Protein AF-A0A9D4PSS6-F1 (afdb_monomer)

Organism: Rhipicephalus sanguineus (NCBI:txid34632)

Mean predicted aligned error: 20.63 Å

Foldseek 3Di:
DLVVLCVVVPQPDDDDPVCLQQPALVNLLSLLQVLVCLVPVPDDDDDPDDSLVSSVVVCVVVVPPDDDDSVCSVCVSVVSVVSNVSSVVSSVVSVVPVVDDVVCCVQPDPDDPDDDPDPPLPFDSCLVVVVVVVVVVPPPDDDDDPVVVVVVVSCCRGNNDDDPPVVVVVVVVVVVVVVVVVVVVVVVVVVVVVVVVVVVVVVVVVVVVVVVVVVVVVVVVVVVVVVVVVVVVVVVVVVVVVVVVVVVVVVVVVVVVVVVVVVVVVVVVVVVVVVVVVVVVVVVVVVVVVVVVVVVVVVVVVVVVVVVVVVVVVVVVVVVVVVVVVVVVVVVVVVVVVPDPVVVVVVVVVVVVVVVVVVVVVVVVVVVVVVVVVVVVD

pLDDT: mean 79.53, std 16.58, range [33.66, 98.44]

InterPro domains:
  IPR005550 Kinetochore protein Ndc80 [PTHR10643] (2-112)
  IPR038273 Ndc80 domain superfamily [G3DSA:1.10.418.30] (1-96)
  IPR055260 Kinetochore protein Ndc80, CH domain [PF03801] (2-98)

Secondary structure (DSSP, 8-state):
-HHHHHHHTT-SS---HHHHHT--HHHHHHHHHHHHHHH-TT--S-SS--HHHHHHHHHHHTT-SS---HHHHHTGGG-HHHHHHHHHHHHHHHHHHHH--HHHHHHH-----S-------SS-SSHHHHHHHHHHHTTS--S---HHHHHHHHHHHHH-S---HHHHHHHHHHHHHHHHHHHHHHHHHHHHHHHHHHHHHHHHHHHHHHHHHHHHHHHHHHHHHHHHHHHHHHHHHHHHHHHHHHHHHHHHHHHHHHHHHHHHHHHHHHHHHHHHHHHHHHHHHHHHHHHHHHHHHHHHHHHHHHHHHHHHHHHHHHHHHHHHHHHHHHHHHHHHHTS-HHHHHHHHHHHHHHHHHHHHHHHHHHHHHHHHHHHT--

Radius of gyration: 102.76 Å; Cα contacts (8 Å, |Δi|>4): 87; chains: 1; bounding box: 189×94×257 Å

Sequence (378 aa):
MLYEFLKEKAYPNYTTPQALSRMSAKEFENVITFLIQFFEPNFKLGGGTRMEDAVLEQLRRLGYPYPLHKSMLMGIGSQPHKALAIITWLADFAKYLDSVNPLDDFFTAEDSPIGTPGPRLAGGSGTVGLLLKHCLQRQDDDSSFDEDAFLDNLVLEAVGPIQPVEEIEKKLAEQHQEVQRLAALVEAQEMRKKELQQSKLKIQCFEKYFEEMAAHFKARRVDVEKNEKKLATLVEDARSLQRHIASNTAAAAKVADQLGRMEKELQGCIQQDQDLCEQYTFKVEDLERDLQLKQELIAKHKSYWAEQTADTRKNAHDLDKEYADICKATSDLRQKLTTDPEIKAAQESEKREIMDTIKEMHDSFVDAIEENMRLRKQ

Structure (mmCIF, N/CA/C/O backbone):
data_AF-A0A9D4PSS6-F1
#
_entry.id   AF-A0A9D4PSS6-F1
#
loop_
_atom_site.group_PDB
_atom_site.id
_atom_site.type_symbol
_atom_site.label_atom_id
_atom_site.label_alt_id
_atom_site.label_comp_id
_atom_site.label_asym_id
_atom_site.label_entity_id
_atom_site.label_seq_id
_atom_site.pdbx_PDB_ins_code
_atom_site.Cartn_x
_atom_site.Cartn_y
_atom_site.Cartn_z
_atom_site.occupancy
_atom_site.B_iso_or_equiv
_atom_site.auth_seq_id
_atom_site.auth_comp_id
_atom_site.auth_asym_id
_atom_site.auth_atom_id
_atom_site.pdbx_PDB_model_num
ATOM 1 N N . MET A 1 1 ? -69.787 14.011 61.209 1.00 59.69 1 MET A N 1
ATOM 2 C CA . MET A 1 1 ? -68.764 14.029 62.276 1.00 59.69 1 MET A CA 1
ATOM 3 C C . MET A 1 1 ? -69.015 15.056 63.376 1.00 59.69 1 MET A C 1
ATOM 5 O O . MET A 1 1 ? -69.407 14.630 64.450 1.00 59.69 1 MET A O 1
ATOM 9 N N . LEU A 1 2 ? -68.845 16.374 63.178 1.00 75.00 2 LEU A N 1
ATOM 10 C CA . LEU A 1 2 ? -69.056 17.342 64.278 1.00 75.00 2 LEU A CA 1
ATOM 11 C C . LEU A 1 2 ? -70.514 17.376 64.783 1.00 75.00 2 LEU A C 1
ATOM 13 O O . LEU A 1 2 ? -70.759 17.349 65.984 1.00 75.00 2 LEU A O 1
ATOM 17 N N . TYR A 1 3 ? -71.485 17.387 63.864 1.00 77.38 3 TYR A N 1
ATOM 18 C CA . TYR A 1 3 ? -72.913 17.368 64.204 1.00 77.38 3 TYR A CA 1
ATOM 19 C C . TYR A 1 3 ? -73.325 16.121 65.005 1.00 77.38 3 TYR A C 1
ATOM 21 O O . TYR A 1 3 ? -74.094 16.220 65.955 1.00 77.38 3 TYR A O 1
ATOM 29 N N . GLU A 1 4 ? -72.796 14.953 64.635 1.00 78.38 4 GLU A N 1
ATOM 30 C CA . GLU A 1 4 ? -73.071 13.686 65.324 1.00 78.38 4 GLU A CA 1
ATOM 31 C C . GLU A 1 4 ? -72.484 13.689 66.733 1.00 78.38 4 GLU A C 1
ATOM 33 O O . GLU A 1 4 ? -73.188 13.329 67.668 1.00 78.38 4 GLU A O 1
ATOM 38 N N . PHE A 1 5 ? -71.257 14.193 66.897 1.00 80.56 5 PHE A N 1
ATOM 39 C CA . PHE A 1 5 ? -70.609 14.301 68.204 1.00 80.56 5 PHE A CA 1
ATOM 40 C C . PHE A 1 5 ? -71.380 15.221 69.163 1.00 80.56 5 PHE A C 1
ATOM 42 O O . PHE A 1 5 ? -71.640 14.857 70.307 1.00 80.56 5 PHE A O 1
ATOM 49 N N . LEU A 1 6 ? -71.818 16.393 68.687 1.00 79.50 6 LEU A N 1
ATOM 50 C CA . LEU A 1 6 ? -72.625 17.316 69.494 1.00 79.50 6 LEU A CA 1
ATOM 51 C C . LEU A 1 6 ? -73.995 16.721 69.864 1.00 79.50 6 LEU A C 1
ATOM 53 O O . LEU A 1 6 ? -74.510 16.989 70.950 1.00 79.50 6 LEU A O 1
ATOM 57 N N . LYS A 1 7 ? -74.582 15.898 68.985 1.00 77.94 7 LYS A N 1
ATOM 58 C CA . LYS A 1 7 ? -75.838 15.184 69.256 1.00 77.94 7 LYS A CA 1
ATOM 59 C C . LYS A 1 7 ? -75.648 14.064 70.283 1.00 77.94 7 LYS A C 1
ATOM 61 O O . LYS A 1 7 ? -76.476 13.928 71.176 1.00 77.94 7 LYS A O 1
ATOM 66 N N . GLU A 1 8 ? -74.577 13.283 70.163 1.00 79.56 8 GLU A N 1
ATOM 67 C CA . GLU A 1 8 ? -74.246 12.172 71.064 1.00 79.56 8 GLU A CA 1
ATOM 68 C C . GLU A 1 8 ? -73.969 12.658 72.489 1.00 79.56 8 GLU A C 1
ATOM 70 O O . GLU A 1 8 ? -74.474 12.093 73.455 1.00 79.56 8 GLU A O 1
ATOM 75 N N . LYS A 1 9 ? -73.236 13.765 72.623 1.00 76.06 9 LYS A N 1
ATOM 76 C CA . LYS A 1 9 ? -72.878 14.353 73.917 1.00 76.06 9 LYS A CA 1
ATOM 77 C C . LYS A 1 9 ? -73.956 15.293 74.498 1.00 76.06 9 LYS A C 1
ATOM 79 O O . LYS A 1 9 ? -73.683 16.011 75.453 1.00 76.06 9 LYS A O 1
ATOM 84 N N . ALA A 1 10 ? -75.181 15.265 73.955 1.00 74.88 10 ALA A N 1
ATOM 85 C CA . ALA A 1 10 ? -76.366 15.990 74.437 1.00 74.88 10 ALA A CA 1
ATOM 86 C C . ALA A 1 10 ? -76.222 17.528 74.512 1.00 74.88 10 ALA A C 1
ATOM 88 O O . ALA A 1 10 ? -76.544 18.154 75.523 1.00 74.88 10 ALA A O 1
ATOM 89 N N . TYR A 1 11 ? -75.765 18.157 73.423 1.00 76.69 11 TYR A N 1
ATOM 90 C CA . TYR A 1 11 ? -75.628 19.614 73.348 1.00 76.69 11 TYR A CA 1
ATOM 91 C C . TYR A 1 11 ? -76.962 20.368 73.614 1.00 76.69 11 TYR A C 1
ATOM 93 O O . TYR A 1 11 ? -77.955 20.082 72.938 1.00 76.69 11 TYR A O 1
ATOM 101 N N . PRO A 1 12 ? -77.012 21.362 74.533 1.00 69.94 12 PRO A N 1
ATOM 102 C CA . PRO A 1 12 ? -78.271 21.978 74.984 1.00 69.94 12 PRO A CA 1
ATOM 103 C C . PRO A 1 12 ? -79.011 22.854 73.960 1.00 69.94 12 PRO A C 1
ATOM 105 O O . PRO A 1 12 ? -80.214 23.066 74.105 1.00 69.94 12 PRO A O 1
ATOM 108 N N . ASN A 1 13 ? -78.327 23.399 72.944 1.00 71.94 13 ASN A N 1
ATOM 109 C CA . ASN A 1 13 ? -78.945 24.312 71.973 1.00 71.94 13 ASN A CA 1
ATOM 110 C C . ASN A 1 13 ? -79.285 23.590 70.657 1.00 71.94 13 ASN A C 1
ATOM 112 O O . ASN A 1 13 ? -78.457 22.869 70.095 1.00 71.94 13 ASN A O 1
ATOM 116 N N . TYR A 1 14 ? -80.493 23.819 70.124 1.00 64.50 14 TYR A N 1
ATOM 117 C CA . TYR A 1 14 ? -80.944 23.198 68.873 1.00 64.50 14 TYR A CA 1
ATOM 118 C C . TYR A 1 14 ? -80.022 23.575 67.710 1.00 64.50 14 TYR A C 1
ATOM 120 O O . TYR A 1 14 ? -79.941 24.735 67.313 1.00 64.50 14 TYR A O 1
ATOM 128 N N . THR A 1 15 ? -79.332 22.581 67.158 1.00 67.31 15 THR A N 1
ATOM 129 C CA . THR A 1 15 ? -78.330 22.769 66.109 1.00 67.31 15 THR A CA 1
ATOM 130 C C . THR A 1 15 ? -78.714 21.925 64.897 1.00 67.31 15 THR A C 1
ATOM 132 O O . THR A 1 15 ? -79.107 20.771 65.050 1.00 67.31 15 THR A O 1
ATOM 135 N N . THR A 1 16 ? -78.610 22.474 63.684 1.00 71.62 16 THR A N 1
ATOM 136 C CA . THR A 1 16 ? -78.782 21.729 62.422 1.00 71.62 16 THR A CA 1
ATOM 137 C C . THR A 1 16 ? -77.473 21.730 61.622 1.00 71.62 16 THR A C 1
ATOM 139 O O . THR A 1 16 ? -76.665 22.649 61.779 1.00 71.62 16 THR A O 1
ATOM 142 N N . PRO A 1 17 ? -77.232 20.751 60.727 1.00 68.50 17 PRO A N 1
ATOM 143 C CA . PRO A 1 17 ? -76.022 20.728 59.894 1.00 68.50 17 PRO A CA 1
ATOM 144 C C . PRO A 1 17 ? -75.843 21.996 59.037 1.00 68.50 17 PRO A C 1
ATOM 146 O O . PRO A 1 17 ? -74.720 22.445 58.797 1.00 68.50 17 PRO A O 1
ATOM 149 N N . GLN A 1 18 ? -76.955 22.610 58.614 1.00 69.50 18 GLN A N 1
ATOM 150 C CA . GLN A 1 18 ? -76.951 23.889 57.899 1.00 69.50 18 GLN A CA 1
ATOM 151 C C . GLN A 1 18 ? -76.589 25.073 58.810 1.00 69.50 18 GLN A C 1
ATOM 153 O O . GLN A 1 18 ? -75.847 25.948 58.365 1.00 69.50 18 GLN A O 1
ATOM 158 N N . ALA A 1 19 ? -77.034 25.080 60.074 1.00 71.31 19 ALA A N 1
ATOM 159 C CA . ALA A 1 19 ? -76.658 26.106 61.052 1.00 71.31 19 ALA A CA 1
ATOM 160 C C . ALA A 1 19 ? -75.159 26.053 61.396 1.00 71.31 19 ALA A C 1
ATOM 162 O O . ALA A 1 19 ? -74.498 27.085 61.416 1.00 71.31 19 ALA A O 1
ATOM 163 N N . LEU A 1 20 ? -74.574 24.856 61.539 1.00 71.44 20 LEU A N 1
ATOM 164 C CA . LEU A 1 20 ? -73.123 24.703 61.749 1.00 71.44 20 LEU A CA 1
ATOM 165 C C . LEU A 1 20 ? -72.300 25.195 60.548 1.00 71.44 20 LEU A C 1
ATOM 167 O O . LEU A 1 20 ? -71.232 25.772 60.725 1.00 71.44 20 LEU A O 1
ATOM 171 N N . SER A 1 21 ? -72.809 25.012 59.326 1.00 72.69 21 SER A N 1
ATOM 172 C CA . SER A 1 21 ? -72.134 25.455 58.094 1.00 72.69 21 SER A CA 1
ATOM 173 C C . SER A 1 21 ? -72.135 26.981 57.915 1.00 72.69 21 SER A C 1
ATOM 175 O O . SER A 1 21 ? -71.283 27.524 57.211 1.00 72.69 21 SER A O 1
ATOM 177 N N . ARG A 1 22 ? -73.089 27.682 58.540 1.00 74.06 22 ARG A N 1
ATOM 178 C CA . ARG A 1 22 ? -73.239 29.148 58.520 1.00 74.06 22 ARG A CA 1
ATOM 179 C C . ARG A 1 22 ? -73.334 29.703 59.942 1.00 74.06 22 ARG A C 1
ATOM 181 O O . ARG A 1 22 ? -74.224 30.490 60.249 1.00 74.06 22 ARG A O 1
ATOM 188 N N . MET A 1 23 ? -72.418 29.252 60.791 1.00 77.38 23 MET A N 1
ATOM 189 C CA . MET A 1 23 ? -72.432 29.533 62.221 1.00 77.38 23 MET A CA 1
ATOM 190 C C . MET A 1 23 ? -72.281 31.029 62.506 1.00 77.38 23 MET A C 1
ATOM 192 O O . MET A 1 23 ? -71.314 31.664 62.080 1.00 77.38 23 MET A O 1
ATOM 196 N N . SER A 1 24 ? -73.228 31.586 63.253 1.00 80.62 24 SER A N 1
ATOM 197 C CA . SER A 1 24 ? -73.130 32.940 63.796 1.00 80.62 24 SER A CA 1
ATOM 198 C C . SER A 1 24 ? -72.117 33.005 64.945 1.00 80.62 24 SER A C 1
ATOM 200 O O . SER A 1 24 ? -71.801 32.000 65.579 1.00 80.62 24 SER A O 1
ATOM 202 N N . ALA A 1 25 ? -71.629 34.205 65.276 1.00 80.06 25 ALA A N 1
ATOM 203 C CA . ALA A 1 25 ? -70.684 34.385 66.385 1.00 80.06 25 ALA A CA 1
ATOM 204 C C . ALA A 1 25 ? -71.237 33.878 67.736 1.00 80.06 25 ALA A C 1
ATOM 206 O O . ALA A 1 25 ? -70.490 33.331 68.541 1.00 80.06 25 ALA A O 1
ATOM 207 N N . LYS A 1 26 ? -72.554 33.994 67.952 1.00 80.25 26 LYS A N 1
ATOM 208 C CA . LYS A 1 26 ? -73.229 33.520 69.169 1.00 80.25 26 LYS A CA 1
ATOM 209 C C . LYS A 1 26 ? -73.344 31.994 69.217 1.00 80.25 26 LYS A C 1
ATOM 211 O O . LYS A 1 26 ? -73.188 31.392 70.273 1.00 80.25 26 LYS A O 1
ATOM 216 N N . GLU A 1 27 ? -73.602 31.357 68.078 1.00 81.06 27 GLU A N 1
ATOM 217 C CA . GLU A 1 27 ? -73.595 29.892 67.987 1.00 81.06 27 GLU A CA 1
ATOM 218 C C . GLU A 1 27 ? -72.182 29.336 68.187 1.00 81.06 27 GLU A C 1
ATOM 220 O O . GLU A 1 27 ? -72.018 28.353 68.904 1.00 81.06 27 GLU A O 1
ATOM 225 N N . PHE A 1 28 ? -71.163 30.006 67.640 1.00 85.25 28 PHE A N 1
ATOM 226 C CA . PHE A 1 28 ? -69.760 29.664 67.876 1.00 85.25 28 PHE A CA 1
ATOM 227 C C . PHE A 1 28 ? -69.403 29.712 69.361 1.00 85.25 28 PHE A C 1
ATOM 229 O O . PHE A 1 28 ? -68.863 28.742 69.887 1.00 85.25 28 PHE A O 1
ATOM 236 N N . GLU A 1 29 ? -69.765 30.795 70.050 1.00 84.62 29 GLU A N 1
ATOM 237 C CA . GLU A 1 29 ? -69.543 30.947 71.489 1.00 84.62 29 GLU A CA 1
ATOM 238 C C . GLU A 1 29 ? -70.228 29.835 72.294 1.00 84.62 29 GLU A C 1
ATOM 240 O O . GLU A 1 29 ? -69.610 29.205 73.153 1.00 84.62 29 GLU A O 1
ATOM 245 N N . ASN A 1 30 ? -71.485 29.522 71.985 1.00 84.19 30 ASN A N 1
ATOM 246 C CA . ASN A 1 30 ? -72.204 28.480 72.706 1.00 84.19 30 ASN A CA 1
ATOM 247 C C . ASN A 1 30 ? -71.594 27.086 72.480 1.00 84.19 30 ASN A C 1
ATOM 249 O O . ASN A 1 30 ? -71.581 26.268 73.399 1.00 84.19 30 ASN A O 1
ATOM 253 N N . VAL A 1 31 ? -71.146 26.773 71.259 1.00 84.06 31 VAL A N 1
ATOM 254 C CA . VAL A 1 31 ? -70.562 25.459 70.935 1.00 84.06 31 VAL A CA 1
ATOM 255 C C . VAL A 1 31 ? -69.166 25.327 71.540 1.00 84.06 31 VAL A C 1
ATOM 257 O O . VAL A 1 31 ? -68.862 24.301 72.144 1.00 84.06 31 VAL A O 1
ATOM 260 N N . ILE A 1 32 ? -68.328 26.363 71.439 1.00 85.44 32 ILE A N 1
ATOM 261 C CA . ILE A 1 32 ? -66.971 26.315 71.990 1.00 85.44 32 ILE A CA 1
ATOM 262 C C . ILE A 1 32 ? -66.979 26.279 73.520 1.00 85.44 32 ILE A C 1
ATOM 264 O O . ILE A 1 32 ? -66.199 25.537 74.104 1.00 85.44 32 ILE A O 1
ATOM 268 N N . THR A 1 33 ? -67.902 26.992 74.175 1.00 85.06 33 THR A N 1
ATOM 269 C CA . THR A 1 33 ? -68.063 26.931 75.639 1.00 85.06 33 THR A CA 1
ATOM 270 C C . THR A 1 33 ? -68.383 25.517 76.094 1.00 85.06 33 THR A C 1
ATOM 272 O O . THR A 1 33 ? -67.764 25.013 77.025 1.00 85.06 33 THR A O 1
ATOM 275 N N . PHE A 1 34 ? -69.327 24.869 75.413 1.00 84.62 34 PHE A N 1
ATOM 276 C CA . PHE A 1 34 ? -69.717 23.501 75.720 1.00 84.62 34 PHE A CA 1
ATOM 277 C C . PHE A 1 34 ? -68.559 22.519 75.534 1.00 84.62 34 PHE A C 1
ATOM 279 O O . PHE A 1 34 ? -68.324 21.688 76.402 1.00 84.62 34 PHE A O 1
ATOM 286 N N . LEU A 1 35 ? -67.799 22.642 74.442 1.00 84.19 35 LEU A N 1
ATOM 287 C CA . LEU A 1 35 ? -66.634 21.788 74.215 1.00 84.19 35 LEU A CA 1
ATOM 288 C C . LEU A 1 35 ? -65.516 22.042 75.231 1.00 84.19 35 LEU A C 1
ATOM 290 O O . LEU A 1 35 ? -64.905 21.090 75.692 1.00 84.19 35 LEU A O 1
ATOM 294 N N . ILE A 1 36 ? -65.262 23.291 75.634 1.00 84.31 36 ILE A N 1
ATOM 295 C CA . ILE A 1 36 ? -64.257 23.582 76.670 1.00 84.31 36 ILE A CA 1
ATOM 296 C C . ILE A 1 36 ? -64.697 23.025 78.032 1.00 84.31 36 ILE A C 1
ATOM 298 O O . ILE A 1 36 ? -63.863 22.514 78.776 1.00 84.31 36 ILE A O 1
ATOM 302 N N . GLN A 1 37 ? -65.998 23.042 78.338 1.00 83.12 37 GLN A N 1
ATOM 303 C CA . GLN A 1 37 ? -66.540 22.456 79.569 1.00 83.12 37 GLN A CA 1
ATOM 304 C C . GLN A 1 37 ? -66.324 20.939 79.692 1.00 83.12 37 GLN A C 1
ATOM 306 O O . GLN A 1 37 ? -66.361 20.436 80.813 1.00 83.12 37 GLN A O 1
ATOM 311 N N . PHE A 1 38 ? -66.040 20.219 78.597 1.00 77.25 38 PHE A N 1
ATOM 312 C CA . PHE A 1 38 ? -65.611 18.813 78.681 1.00 77.25 38 PHE A CA 1
ATOM 313 C C . PHE A 1 38 ? -64.269 18.648 79.392 1.00 77.25 38 PHE A C 1
ATOM 315 O O . PHE A 1 38 ? -64.064 17.659 80.087 1.00 77.25 38 PHE A O 1
ATOM 322 N N . PHE A 1 39 ? -63.363 19.607 79.225 1.00 76.50 39 PHE A N 1
ATOM 323 C CA . PHE A 1 39 ? -62.017 19.555 79.799 1.00 76.50 39 PHE A CA 1
ATOM 324 C C . PHE A 1 39 ? -61.936 20.326 81.109 1.00 76.50 39 PHE A C 1
ATOM 326 O O . PHE A 1 39 ? -61.247 19.924 82.042 1.00 76.50 39 PHE A O 1
ATOM 333 N N . GLU A 1 40 ? -62.650 21.447 81.180 1.00 79.06 40 GLU A N 1
ATOM 334 C CA . GLU A 1 40 ? -62.673 22.332 82.333 1.00 79.06 40 GLU A CA 1
ATOM 335 C C . GLU A 1 40 ? -64.121 22.566 82.779 1.00 79.06 40 GLU A C 1
ATOM 337 O O . GLU A 1 40 ? -64.758 23.531 82.346 1.00 79.06 40 GLU A O 1
ATOM 342 N N . PRO A 1 41 ? -64.648 21.739 83.704 1.00 75.19 41 PRO A N 1
ATOM 343 C CA . PRO A 1 41 ? -66.034 21.838 84.173 1.00 75.19 41 PRO A CA 1
ATOM 344 C C . PRO A 1 41 ? -66.409 23.217 84.748 1.00 75.19 41 PRO A C 1
ATOM 346 O O . PRO A 1 41 ? -67.581 23.589 84.791 1.00 75.19 41 PRO A O 1
ATOM 349 N N . ASN A 1 42 ? -65.413 23.999 85.179 1.00 73.88 42 ASN A N 1
ATOM 350 C CA . ASN A 1 42 ? -65.584 25.333 85.757 1.00 73.88 42 ASN A CA 1
ATOM 351 C C . ASN A 1 42 ? -65.576 26.478 84.724 1.00 73.88 42 ASN A C 1
ATOM 353 O O . ASN A 1 42 ? -65.717 27.641 85.107 1.00 73.88 42 ASN A O 1
ATOM 357 N N . PHE A 1 43 ? -65.422 26.192 83.428 1.00 76.00 43 PHE A N 1
ATOM 358 C CA . PHE A 1 43 ? -65.334 27.225 82.397 1.00 76.00 43 PHE A CA 1
ATOM 359 C C . PHE A 1 43 ? -66.695 27.886 82.119 1.00 76.00 43 PHE A C 1
ATOM 361 O O . PHE A 1 43 ? -67.665 27.227 81.736 1.00 76.00 43 PHE A O 1
ATOM 368 N N . LYS A 1 44 ? -66.781 29.213 82.289 1.00 71.38 44 LYS A N 1
ATOM 369 C CA . LYS A 1 44 ? -67.981 30.013 81.984 1.00 71.38 44 LYS A CA 1
ATOM 370 C C . LYS A 1 44 ? -67.606 31.339 81.323 1.00 71.38 44 LYS A C 1
ATOM 372 O O . LYS A 1 44 ? -66.870 32.138 81.897 1.00 71.38 44 LYS A O 1
ATOM 377 N N . LEU A 1 45 ? -68.184 31.610 80.154 1.00 66.75 45 LEU A N 1
ATOM 378 C CA . LEU A 1 45 ? -68.157 32.924 79.511 1.00 66.75 45 LEU A CA 1
ATOM 379 C C . LEU A 1 45 ? -69.282 33.789 80.097 1.00 66.75 45 LEU A C 1
ATOM 381 O O . LEU A 1 45 ? -70.448 33.627 79.754 1.00 66.75 45 LEU A O 1
ATOM 385 N N . GLY A 1 46 ? -68.953 34.655 81.060 1.00 56.94 46 GLY A N 1
ATOM 386 C CA . GLY A 1 46 ? -69.970 35.486 81.725 1.00 56.94 46 GLY A CA 1
ATOM 387 C C . GLY A 1 46 ? -69.486 36.461 82.802 1.00 56.94 46 GLY A C 1
ATOM 388 O O . GLY A 1 46 ? -70.304 36.954 83.570 1.00 56.94 46 GLY A O 1
ATOM 389 N N . GLY A 1 47 ? -68.181 36.747 82.883 1.00 55.56 47 GLY A N 1
ATOM 390 C CA . GLY A 1 47 ? -67.572 37.526 83.976 1.00 55.56 47 GLY A CA 1
ATOM 391 C C . GLY A 1 47 ? -66.811 38.786 83.547 1.00 55.56 47 GLY A C 1
ATOM 392 O O . GLY A 1 47 ? -65.849 39.152 84.208 1.00 55.56 47 GLY A O 1
ATOM 393 N N . GLY A 1 48 ? -67.176 39.423 82.427 1.00 58.94 48 GLY A N 1
ATOM 394 C CA . GLY A 1 48 ? -66.503 40.635 81.921 1.00 58.94 48 GLY A CA 1
ATOM 395 C C . GLY A 1 48 ? -65.300 40.391 80.996 1.00 58.94 48 GLY A C 1
ATOM 396 O O . GLY A 1 48 ? -64.796 41.335 80.388 1.00 58.94 48 GLY A O 1
ATOM 397 N N . THR A 1 49 ? -64.878 39.138 80.820 1.00 69.69 49 THR A N 1
ATOM 398 C CA . THR A 1 49 ? -63.873 38.738 79.823 1.00 69.69 49 THR A CA 1
ATOM 399 C C . THR A 1 49 ? -64.517 38.633 78.442 1.00 69.69 49 THR A C 1
ATOM 401 O O . THR A 1 49 ? -65.554 37.988 78.285 1.00 69.69 49 THR A O 1
ATOM 404 N N . ARG A 1 50 ? -63.913 39.270 77.433 1.00 76.00 50 ARG A N 1
ATOM 405 C CA . ARG A 1 50 ? -64.384 39.182 76.044 1.00 76.00 50 ARG A CA 1
ATOM 406 C C . ARG A 1 50 ? -64.153 37.772 75.494 1.00 76.00 50 ARG A C 1
ATOM 408 O O . ARG A 1 50 ? -63.121 37.165 75.784 1.00 76.00 50 ARG A O 1
ATOM 415 N N . MET A 1 51 ? -65.098 37.269 74.696 1.00 80.00 51 MET A N 1
ATOM 416 C CA . MET A 1 51 ? -65.076 35.902 74.160 1.00 80.00 51 MET A CA 1
ATOM 417 C C . MET A 1 51 ? -63.769 35.586 73.433 1.00 80.00 51 MET A C 1
ATOM 419 O O . MET A 1 51 ? -63.188 34.521 73.625 1.00 80.00 51 MET A O 1
ATOM 423 N N . GLU A 1 52 ? -63.252 36.550 72.676 1.00 82.88 52 GLU A N 1
ATOM 424 C CA . GLU A 1 52 ? -62.040 36.390 71.884 1.00 82.88 52 GLU A CA 1
ATOM 425 C C . GLU A 1 52 ? -60.798 36.179 72.748 1.00 82.88 52 GLU A C 1
ATOM 427 O O . GLU A 1 52 ? -59.907 35.433 72.355 1.00 82.88 52 GLU A O 1
ATOM 432 N N . ASP A 1 53 ? -60.730 36.824 73.915 1.00 81.62 53 ASP A N 1
ATOM 433 C CA . ASP A 1 53 ? -59.589 36.700 74.823 1.00 81.62 53 ASP A CA 1
ATOM 434 C C . ASP A 1 53 ? -59.622 35.349 75.551 1.00 81.62 53 ASP A C 1
ATOM 436 O O . ASP A 1 53 ? -58.618 34.637 75.565 1.00 81.62 53 ASP A O 1
ATOM 440 N N . ALA A 1 54 ? -60.794 34.953 76.063 1.00 82.19 54 ALA A N 1
ATOM 441 C CA . ALA A 1 54 ? -60.974 33.686 76.774 1.00 82.19 54 ALA A CA 1
ATOM 442 C C . ALA A 1 54 ? -60.754 32.466 75.863 1.00 82.19 54 ALA A C 1
ATOM 444 O O . ALA A 1 54 ? -60.066 31.517 76.236 1.00 82.19 54 ALA A O 1
ATOM 445 N N . VAL A 1 55 ? -61.304 32.495 74.646 1.00 83.25 55 VAL A N 1
ATOM 446 C CA . VAL A 1 55 ? -61.132 31.410 73.669 1.00 83.25 55 VAL A CA 1
ATOM 447 C C . VAL A 1 55 ? -59.677 31.309 73.209 1.00 83.25 55 VAL A C 1
ATOM 449 O O . VAL A 1 55 ? -59.148 30.206 73.086 1.00 83.25 55 VAL A O 1
ATOM 452 N N . LEU A 1 56 ? -59.004 32.441 72.974 1.00 84.38 56 LEU A N 1
ATOM 453 C CA . LEU A 1 56 ? -57.615 32.442 72.515 1.00 84.38 56 LEU A CA 1
ATOM 454 C C . LEU A 1 56 ? -56.649 31.909 73.578 1.00 84.38 56 LEU A C 1
ATOM 456 O O . LEU A 1 56 ? -55.712 31.186 73.239 1.00 84.38 56 LEU A O 1
ATOM 460 N N . GLU A 1 57 ? -56.863 32.261 74.845 1.00 83.50 57 GLU A N 1
ATOM 461 C CA . GLU A 1 57 ? -56.067 31.752 75.963 1.00 83.50 57 GLU A CA 1
ATOM 462 C C . GLU A 1 57 ? -56.219 30.237 76.110 1.00 83.50 57 GLU A C 1
ATOM 464 O O . GLU A 1 57 ? -55.214 29.527 76.179 1.00 83.50 57 GLU A O 1
ATOM 469 N N . GLN A 1 58 ? -57.453 29.730 76.045 1.00 83.75 58 GLN A N 1
ATOM 470 C CA . GLN A 1 58 ? -57.702 28.296 76.169 1.00 83.75 58 GLN A CA 1
ATOM 471 C C . GLN A 1 58 ? -57.151 27.500 74.988 1.00 83.75 58 GLN A C 1
ATOM 473 O O . GLN A 1 58 ? -56.487 26.487 75.187 1.00 83.75 58 GLN A O 1
ATOM 478 N N . LEU A 1 59 ? -57.322 27.978 73.754 1.00 83.94 59 LEU A N 1
ATOM 479 C CA . LEU A 1 59 ? -56.737 27.311 72.587 1.00 83.94 59 LEU A CA 1
ATOM 480 C C . LEU A 1 59 ? -55.203 27.325 72.629 1.00 83.94 59 LEU A C 1
ATOM 482 O O . LEU A 1 59 ? -54.577 26.346 72.232 1.00 83.94 59 LEU A O 1
ATOM 486 N N . ARG A 1 60 ? -54.580 28.387 73.160 1.00 85.12 60 ARG A N 1
ATOM 487 C CA . ARG A 1 60 ? -53.125 28.418 73.372 1.00 85.12 60 ARG A CA 1
ATOM 488 C C . ARG A 1 60 ? -52.694 27.416 74.444 1.00 85.12 60 ARG A C 1
ATOM 490 O O . ARG A 1 60 ? -51.685 26.743 74.256 1.00 85.12 60 ARG A O 1
ATOM 497 N N . ARG A 1 61 ? -53.452 27.299 75.537 1.00 83.00 61 ARG A N 1
ATOM 498 C CA . ARG A 1 61 ? -53.182 26.346 76.622 1.00 83.00 61 ARG A CA 1
ATOM 499 C C . ARG A 1 61 ? -53.307 24.894 76.165 1.00 83.00 61 ARG A C 1
ATOM 501 O O . ARG A 1 61 ? -52.483 24.074 76.545 1.00 83.00 61 ARG A O 1
ATOM 508 N N . LEU A 1 62 ? -54.289 24.601 75.316 1.00 82.69 62 LEU A N 1
ATOM 509 C CA . LEU A 1 62 ? -54.487 23.279 74.716 1.00 82.69 62 LEU A CA 1
ATOM 510 C C . LEU A 1 62 ? -53.504 22.981 73.568 1.00 82.69 62 LEU A C 1
ATOM 512 O O . LEU A 1 62 ? -53.564 21.909 72.976 1.00 82.69 62 LEU A O 1
ATOM 516 N N . GLY A 1 63 ? -52.601 23.912 73.234 1.00 83.69 63 GLY A N 1
ATOM 517 C CA . GLY A 1 63 ? -51.585 23.704 72.204 1.00 83.69 63 GLY A CA 1
ATOM 518 C C . GLY A 1 63 ? -52.141 23.699 70.780 1.00 83.69 63 GLY A C 1
ATOM 519 O O . GLY A 1 63 ? -51.622 22.982 69.926 1.00 83.69 63 GLY A O 1
ATOM 520 N N . TYR A 1 64 ? -53.192 24.481 70.507 1.00 84.69 64 TYR A N 1
ATOM 521 C CA . TYR A 1 64 ? -53.794 24.563 69.177 1.00 84.69 64 TYR A CA 1
ATOM 522 C C . TYR A 1 64 ? -52.728 24.876 68.105 1.00 84.69 64 TYR A C 1
ATOM 524 O O . TYR A 1 64 ? -52.060 25.911 68.193 1.00 84.69 64 TYR A O 1
ATOM 532 N N . PRO A 1 65 ? -52.560 24.018 67.079 1.00 82.31 65 PRO A N 1
ATOM 533 C CA . PRO A 1 65 ? -51.384 24.052 66.207 1.00 82.31 65 PRO A CA 1
ATOM 534 C C . PRO A 1 65 ? -51.400 25.188 65.175 1.00 82.31 65 PRO A C 1
ATOM 536 O O . PRO A 1 65 ? -50.380 25.450 64.537 1.00 82.31 65 PRO A O 1
ATOM 539 N N . TYR A 1 66 ? -52.535 25.869 64.983 1.00 83.75 66 TYR A N 1
ATOM 540 C CA . TYR A 1 66 ? -52.661 26.938 63.993 1.00 83.75 66 TYR A CA 1
ATOM 541 C C . TYR A 1 66 ? -52.627 28.326 64.650 1.00 83.75 66 TYR A C 1
ATOM 543 O O . TYR A 1 66 ? -53.275 28.542 65.675 1.00 83.75 66 TYR A O 1
ATOM 551 N N . PRO A 1 67 ? -51.931 29.312 64.055 1.00 80.56 67 PRO A N 1
ATOM 552 C CA . PRO A 1 67 ? -51.845 30.653 64.620 1.00 80.56 67 PRO A CA 1
ATOM 553 C C . PRO A 1 67 ? -53.217 31.342 64.608 1.00 80.56 67 PRO A C 1
ATOM 555 O O . PRO A 1 67 ? -53.823 31.548 63.554 1.00 80.56 67 PRO A O 1
ATOM 558 N N . LEU A 1 68 ? -53.697 31.728 65.791 1.00 83.25 68 LEU A N 1
ATOM 559 C CA . LEU A 1 68 ? -54.937 32.481 65.974 1.00 83.25 68 LEU A CA 1
ATOM 560 C C . LEU A 1 68 ? -54.634 33.904 66.451 1.00 83.25 68 LEU A C 1
ATOM 562 O O . LEU A 1 68 ? -53.832 34.119 67.360 1.00 83.25 68 LEU A O 1
ATOM 566 N N . HIS A 1 69 ? -55.307 34.886 65.850 1.00 84.69 69 HIS A N 1
ATOM 567 C CA . HIS A 1 69 ? -55.206 36.295 66.229 1.00 84.69 69 HIS A CA 1
ATOM 568 C C . HIS A 1 69 ? -56.543 36.808 66.764 1.00 84.69 69 HIS A C 1
ATOM 570 O O . HIS A 1 69 ? -57.604 36.447 66.255 1.00 84.69 69 HIS A O 1
ATOM 576 N N . LYS A 1 70 ? -56.494 37.725 67.738 1.00 82.50 70 LYS A N 1
ATOM 577 C CA . LYS A 1 70 ? -57.680 38.322 68.376 1.00 82.50 70 LYS A CA 1
ATOM 578 C C . LYS A 1 70 ? -58.677 38.911 67.369 1.00 82.50 70 LYS A C 1
ATOM 580 O O . LYS A 1 70 ? -59.874 38.679 67.481 1.00 82.50 70 LYS A O 1
ATOM 585 N N . SER A 1 71 ? -58.192 39.605 66.338 1.00 83.00 71 SER A N 1
ATOM 586 C CA . SER A 1 71 ? -59.036 40.179 65.276 1.00 83.00 71 SER A CA 1
ATOM 587 C C . SER A 1 71 ? -59.799 39.131 64.455 1.00 83.00 71 SER A C 1
ATOM 589 O O . SER A 1 71 ? -60.866 39.442 63.932 1.00 83.00 71 SER A O 1
ATOM 591 N N . MET A 1 72 ? -59.297 37.893 64.356 1.00 82.50 72 MET A N 1
ATOM 592 C CA . MET A 1 72 ? -59.997 36.805 63.663 1.00 82.50 72 MET A CA 1
ATOM 593 C C . MET A 1 72 ? -61.183 36.284 64.475 1.00 82.50 72 MET A C 1
ATOM 595 O O . MET A 1 72 ? -62.225 35.991 63.895 1.00 82.50 72 MET A O 1
ATOM 599 N N . LEU A 1 73 ? -61.041 36.208 65.801 1.00 82.69 73 LEU A N 1
ATOM 600 C CA . LEU A 1 73 ? -62.121 35.783 66.693 1.00 82.69 73 LEU A CA 1
ATOM 601 C C . LEU A 1 73 ? -63.222 36.853 66.794 1.00 82.69 73 LEU A C 1
ATOM 603 O O . LEU A 1 73 ? -64.398 36.508 66.766 1.00 82.69 73 LEU A O 1
ATOM 607 N N . MET A 1 74 ? -62.856 38.143 66.762 1.00 82.06 74 MET A N 1
ATOM 608 C CA . MET A 1 74 ? -63.822 39.259 66.732 1.00 82.06 74 MET A CA 1
ATOM 609 C C . MET A 1 74 ? -64.756 39.188 65.509 1.00 82.06 74 MET A C 1
ATOM 611 O O . MET A 1 74 ? -65.901 39.629 65.558 1.00 8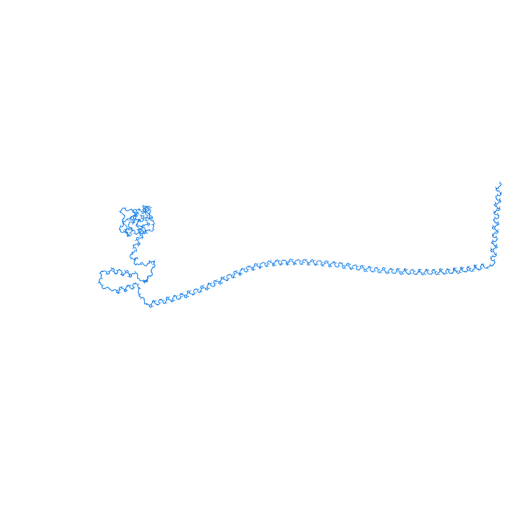2.06 74 MET A O 1
ATOM 615 N N . GLY A 1 75 ? -64.257 38.661 64.385 1.00 81.06 75 GLY A N 1
ATOM 616 C CA . GLY A 1 75 ? -64.984 38.531 63.120 1.00 81.06 75 GLY A CA 1
ATOM 617 C C . GLY A 1 75 ? -65.429 37.104 62.797 1.00 81.06 75 GLY A C 1
ATOM 618 O O . GLY A 1 75 ? -65.719 36.821 61.632 1.00 81.06 75 GLY A O 1
ATOM 619 N N . ILE A 1 76 ? -65.453 36.195 63.780 1.00 82.56 76 ILE A N 1
ATOM 620 C CA . ILE A 1 76 ? -65.598 34.752 63.534 1.00 82.56 76 ILE A CA 1
ATOM 621 C C . ILE A 1 76 ? -66.918 34.389 62.837 1.00 82.56 76 ILE A C 1
ATOM 623 O O . ILE A 1 76 ? -66.939 33.504 61.984 1.00 82.56 76 ILE A O 1
ATOM 627 N N . GLY A 1 77 ? -67.990 35.149 63.096 1.00 77.88 77 GLY A N 1
ATOM 628 C CA . GLY A 1 77 ? -69.291 34.977 62.437 1.00 77.88 77 GLY A CA 1
ATOM 629 C C . GLY A 1 77 ? -69.286 35.275 60.930 1.00 77.88 77 GLY A C 1
ATOM 630 O O . GLY A 1 77 ? -70.142 34.779 60.206 1.00 77.88 77 GLY A O 1
ATOM 631 N N . SER A 1 78 ? -68.304 36.035 60.435 1.00 80.81 78 SER A N 1
ATOM 632 C CA . SER A 1 78 ? -68.108 36.290 58.999 1.00 80.81 78 SER A CA 1
ATOM 633 C C . SER A 1 78 ? -67.134 35.295 58.352 1.00 80.81 78 SER A C 1
ATOM 635 O O . SER A 1 78 ? -66.921 35.339 57.141 1.00 80.81 78 SER A O 1
ATOM 637 N N . GLN A 1 79 ? -66.515 34.404 59.138 1.00 83.00 79 GLN A N 1
ATOM 638 C CA . GLN A 1 79 ? -65.510 33.430 58.693 1.00 83.00 79 GLN A CA 1
ATOM 639 C C . GLN A 1 79 ? -65.881 32.001 59.144 1.00 83.00 79 GLN A C 1
ATOM 641 O O . GLN A 1 79 ? -65.136 31.379 59.907 1.00 83.00 79 GLN A O 1
ATOM 646 N N . PRO A 1 80 ? -66.997 31.432 58.639 1.00 79.75 80 PRO A N 1
ATOM 647 C CA . PRO A 1 80 ? -67.538 30.152 59.114 1.00 79.75 80 PRO A CA 1
ATOM 648 C C . PRO A 1 80 ? -66.561 28.977 58.961 1.00 79.75 80 PRO A C 1
ATOM 650 O O . PRO A 1 80 ? -66.552 28.064 59.779 1.00 79.75 80 PRO A O 1
ATOM 653 N N . HIS A 1 81 ? -65.676 29.017 57.961 1.00 81.69 81 HIS A N 1
ATOM 654 C CA . HIS A 1 81 ? -64.655 27.989 57.745 1.00 81.69 81 HIS A CA 1
ATOM 655 C C . HIS A 1 81 ? -63.630 27.912 58.891 1.00 81.69 81 HIS A C 1
ATOM 657 O O . HIS A 1 81 ? -63.243 26.816 59.288 1.00 81.69 81 HIS A O 1
ATOM 663 N N . LYS A 1 82 ? -63.213 29.052 59.463 1.00 82.94 82 LYS A N 1
ATOM 664 C CA . LYS A 1 82 ? -62.282 29.066 60.607 1.00 82.94 82 LYS A CA 1
ATOM 665 C C . LYS A 1 82 ? -62.976 28.672 61.901 1.00 82.94 82 LYS A C 1
ATOM 667 O O . LYS A 1 82 ? -62.401 27.930 62.689 1.00 82.94 82 LYS A O 1
ATOM 672 N N . ALA A 1 83 ? -64.212 29.137 62.083 1.00 83.25 83 ALA A N 1
ATOM 673 C CA . ALA A 1 83 ? -65.061 28.768 63.211 1.00 83.25 83 ALA A CA 1
ATOM 674 C C . ALA A 1 83 ? -65.208 27.241 63.304 1.00 83.25 83 ALA A C 1
ATOM 676 O O . ALA A 1 83 ? -64.956 26.634 64.344 1.00 83.25 83 ALA A O 1
ATOM 677 N N . LEU A 1 84 ? -65.523 26.616 62.167 1.00 83.81 84 LEU A N 1
ATOM 678 C CA . LEU A 1 84 ? -65.644 25.170 62.048 1.00 83.81 84 LEU A CA 1
ATOM 679 C C . LEU A 1 84 ? -64.322 24.440 62.260 1.00 83.81 84 LEU A C 1
ATOM 681 O O . LEU A 1 84 ? -64.331 23.412 62.927 1.00 83.81 84 LEU A O 1
ATOM 685 N N . ALA A 1 85 ? -63.202 24.943 61.735 1.00 85.31 85 ALA A N 1
ATOM 686 C CA . ALA A 1 85 ? -61.897 24.309 61.930 1.00 85.31 85 ALA A CA 1
ATOM 687 C C . ALA A 1 85 ? -61.515 24.236 63.418 1.00 85.31 85 ALA A C 1
ATOM 689 O O . ALA A 1 85 ? -61.138 23.171 63.901 1.00 85.31 85 ALA A O 1
ATOM 690 N N . ILE A 1 86 ? -61.698 25.340 64.153 1.00 86.69 86 ILE A N 1
ATOM 691 C CA . ILE A 1 86 ? -61.423 25.411 65.596 1.00 86.69 86 ILE A CA 1
ATOM 692 C C . ILE A 1 86 ? -62.320 24.436 66.366 1.00 86.69 86 ILE A C 1
ATOM 694 O O . ILE A 1 86 ? -61.832 23.648 67.172 1.00 86.69 86 ILE A O 1
ATOM 698 N N . ILE A 1 87 ? -63.629 24.464 66.104 1.00 86.69 87 ILE A N 1
ATOM 699 C CA . ILE A 1 87 ? -64.594 23.604 66.801 1.00 86.69 87 ILE A CA 1
ATOM 700 C C . ILE A 1 87 ? -64.369 22.126 66.468 1.00 86.69 87 ILE A C 1
ATOM 702 O O . ILE A 1 87 ? -64.480 21.280 67.349 1.00 86.69 87 ILE A O 1
ATOM 706 N N . THR A 1 88 ? -64.049 21.804 65.214 1.00 86.69 88 THR A N 1
ATOM 707 C CA . THR A 1 88 ? -63.786 20.421 64.793 1.00 86.69 88 THR A CA 1
ATOM 708 C C . THR A 1 88 ? -62.535 19.888 65.474 1.00 86.69 88 THR A C 1
ATOM 710 O O . THR A 1 88 ? -62.587 18.811 66.054 1.00 86.69 88 THR A O 1
ATOM 713 N N . TRP A 1 89 ? -61.452 20.671 65.500 1.00 90.06 89 TRP A N 1
ATOM 714 C CA . TRP A 1 89 ? -60.241 20.294 66.223 1.00 90.06 89 TRP A CA 1
ATOM 715 C C . TRP A 1 89 ? -60.508 20.075 67.713 1.00 90.06 89 TRP A C 1
ATOM 717 O O . TRP A 1 89 ? -60.065 19.082 68.277 1.00 90.06 89 TRP A O 1
ATOM 727 N N . LEU A 1 90 ? -61.277 20.965 68.345 1.00 85.56 90 LEU A N 1
ATOM 728 C CA . LEU A 1 90 ? -61.593 20.843 69.765 1.00 85.56 90 LEU A CA 1
ATOM 729 C C . LEU A 1 90 ? -62.487 19.624 70.052 1.00 85.56 90 LEU A C 1
ATOM 731 O O . LEU A 1 90 ? -62.323 18.963 71.073 1.00 85.56 90 LEU A O 1
ATOM 735 N N . ALA A 1 91 ? -63.404 19.294 69.142 1.00 84.31 91 ALA A N 1
ATOM 736 C CA . ALA A 1 91 ? -64.218 18.086 69.229 1.00 84.31 91 ALA A CA 1
ATOM 737 C C . ALA A 1 91 ? -63.385 16.808 69.036 1.00 84.31 91 ALA A C 1
ATOM 739 O O . ALA A 1 91 ? -63.624 15.817 69.720 1.00 84.31 91 ALA A O 1
ATOM 740 N N . ASP A 1 92 ? -62.398 16.816 68.141 1.00 84.25 92 ASP A N 1
ATOM 741 C CA . ASP A 1 92 ? -61.492 15.678 67.962 1.00 84.25 92 ASP A CA 1
ATOM 742 C C . ASP A 1 92 ? -60.538 15.528 69.156 1.00 84.25 92 ASP A C 1
ATOM 744 O O . ASP A 1 92 ? -60.309 14.411 69.617 1.00 84.25 92 ASP A O 1
ATOM 748 N N . PHE A 1 93 ? -60.082 16.638 69.742 1.00 82.62 93 PHE A N 1
ATOM 749 C CA . PHE A 1 93 ? -59.354 16.644 71.012 1.00 82.62 93 PHE A CA 1
ATOM 750 C C . PHE A 1 93 ? -60.207 16.074 72.162 1.00 82.62 93 PHE A C 1
ATOM 752 O O . PHE A 1 93 ? -59.711 15.300 72.978 1.00 82.62 93 PHE A O 1
ATOM 759 N N . ALA A 1 94 ? -61.513 16.374 72.187 1.00 81.19 94 ALA A N 1
ATOM 760 C CA . ALA A 1 94 ? -62.457 15.803 73.153 1.00 81.19 94 ALA A CA 1
ATOM 761 C C . ALA A 1 94 ? -62.595 14.290 73.014 1.00 81.19 94 ALA A C 1
ATOM 763 O O . ALA A 1 94 ? -62.549 13.574 74.010 1.00 81.19 94 ALA A O 1
ATOM 764 N N . LYS A 1 95 ? -62.721 13.797 71.781 1.00 81.44 95 LYS A N 1
ATOM 765 C CA . LYS A 1 95 ? -62.768 12.355 71.509 1.00 81.44 95 LYS A CA 1
ATOM 766 C C . LYS A 1 95 ? -61.471 11.658 71.895 1.00 81.44 95 LYS A C 1
ATOM 768 O O . LYS A 1 95 ? -61.529 10.565 72.440 1.00 81.44 95 LYS A O 1
ATOM 773 N N . TYR A 1 96 ? -60.326 12.285 71.622 1.00 78.12 96 TYR A N 1
ATOM 774 C CA . TYR A 1 96 ? -59.030 11.730 71.997 1.00 78.12 96 TYR A CA 1
ATOM 775 C C . TYR A 1 96 ? -58.934 11.539 73.512 1.00 78.12 96 TYR A C 1
ATOM 777 O O . TYR A 1 96 ? -58.613 10.445 73.961 1.00 78.12 96 TYR A O 1
ATOM 785 N N . LEU A 1 97 ? -59.297 12.552 74.301 1.00 71.62 97 LEU A N 1
ATOM 786 C CA . LEU A 1 97 ? -59.275 12.446 75.763 1.00 71.62 97 LEU A CA 1
ATOM 787 C C . LEU A 1 97 ? -60.303 11.455 76.326 1.00 71.62 97 LEU A C 1
ATOM 789 O O . LEU A 1 97 ? -60.025 10.816 77.330 1.00 71.62 97 LEU A O 1
ATOM 793 N N . ASP A 1 98 ? -61.456 11.284 75.678 1.00 71.75 98 ASP A N 1
ATOM 794 C CA . ASP A 1 98 ? -62.423 10.237 76.050 1.00 71.75 98 ASP A CA 1
ATOM 795 C C . ASP A 1 98 ? -61.869 8.826 75.758 1.00 71.75 98 ASP A C 1
ATOM 797 O O . ASP A 1 98 ? -62.189 7.866 76.453 1.00 71.75 98 ASP A O 1
ATOM 801 N N . SER A 1 99 ? -61.011 8.693 74.736 1.00 67.31 99 SER A N 1
ATOM 802 C CA . SER A 1 99 ? -60.373 7.422 74.363 1.00 67.31 99 SER A CA 1
ATOM 803 C C . SER A 1 99 ? -59.065 7.120 75.099 1.00 67.31 99 SER A C 1
ATOM 805 O O . SER A 1 99 ? -58.676 5.958 75.180 1.00 67.31 99 SER A O 1
ATOM 807 N N . VAL A 1 100 ? -58.384 8.142 75.624 1.00 59.06 100 VAL A N 1
ATOM 808 C CA . VAL A 1 100 ? -57.080 8.017 76.281 1.00 59.06 100 VAL A CA 1
ATOM 809 C C . VAL A 1 100 ? -57.249 8.290 77.763 1.00 59.06 100 VAL A C 1
ATOM 811 O O . VAL A 1 100 ? -57.377 9.434 78.194 1.00 59.06 100 VAL A O 1
ATOM 814 N N . ASN A 1 101 ? -57.233 7.218 78.551 1.00 56.72 101 ASN A N 1
ATOM 815 C CA . ASN A 1 101 ? -57.229 7.314 79.998 1.00 56.72 101 ASN A CA 1
ATOM 816 C C . ASN A 1 101 ? -55.811 7.732 80.432 1.00 56.72 101 ASN A C 1
ATOM 818 O O . ASN A 1 101 ? -54.877 6.954 80.247 1.00 56.72 101 ASN A O 1
ATOM 822 N N . PRO A 1 102 ? -55.596 8.928 81.007 1.00 53.88 102 PRO A N 1
ATOM 823 C CA . PRO A 1 102 ? -54.252 9.410 81.352 1.00 53.88 102 PRO A CA 1
ATOM 824 C C . PRO A 1 102 ? -53.546 8.546 82.409 1.00 53.88 102 PRO A C 1
ATOM 826 O O . PRO A 1 102 ? -52.350 8.703 82.636 1.00 53.88 102 PRO A O 1
ATOM 829 N N . LEU A 1 103 ? -54.275 7.632 83.054 1.00 53.00 103 LEU A N 1
ATOM 830 C CA . LEU A 1 103 ? -53.711 6.622 83.940 1.00 53.00 103 LEU A CA 1
ATOM 831 C C . LEU A 1 103 ? -53.090 5.438 83.187 1.00 53.00 103 LEU A C 1
ATOM 833 O O . LEU A 1 103 ? -52.147 4.868 83.716 1.00 53.00 103 LEU A O 1
ATOM 837 N N . ASP A 1 104 ? -53.543 5.088 81.981 1.00 51.81 104 ASP A N 1
ATOM 838 C CA . ASP A 1 104 ? -52.904 4.008 81.214 1.00 51.81 104 ASP A CA 1
ATOM 839 C C . ASP A 1 104 ? -51.522 4.461 80.717 1.00 51.81 104 ASP A C 1
ATOM 841 O O . ASP A 1 104 ? -50.521 3.816 81.017 1.00 51.81 104 ASP A O 1
ATOM 845 N N . ASP A 1 105 ? -51.418 5.650 80.115 1.00 52.19 105 ASP A N 1
ATOM 846 C CA . ASP A 1 105 ? -50.150 6.148 79.550 1.00 52.19 105 ASP A CA 1
ATOM 847 C C . ASP A 1 105 ? -49.046 6.416 80.596 1.00 52.19 105 ASP A C 1
ATOM 849 O O . ASP A 1 105 ? -47.860 6.288 80.289 1.00 52.19 105 ASP A O 1
ATOM 853 N N . PHE A 1 106 ? -49.386 6.759 81.846 1.00 51.00 106 PHE A N 1
ATOM 854 C CA . PHE A 1 106 ? -48.380 7.004 82.896 1.00 51.00 106 PHE A CA 1
ATOM 855 C C . PHE A 1 106 ? -47.719 5.723 83.426 1.00 51.00 106 PHE A C 1
ATOM 857 O O . PHE A 1 106 ? -46.615 5.793 83.969 1.00 51.00 106 PHE A O 1
ATOM 864 N N . PHE A 1 107 ? -48.374 4.567 83.278 1.00 51.09 107 PHE A N 1
ATOM 865 C CA . PHE A 1 107 ? -47.880 3.281 83.780 1.00 51.09 107 PHE A CA 1
ATOM 866 C C . PHE A 1 107 ? -47.483 2.300 82.666 1.00 51.09 107 PHE A C 1
ATOM 868 O O . PHE A 1 107 ? -46.891 1.267 82.973 1.00 51.09 107 PHE A O 1
ATOM 875 N N . THR A 1 108 ? -47.735 2.624 81.390 1.00 45.66 108 THR A N 1
ATOM 876 C CA . THR A 1 108 ? -47.390 1.763 80.242 1.00 45.66 108 THR A CA 1
ATOM 877 C C . THR A 1 108 ? -46.436 2.390 79.229 1.00 45.66 108 THR A C 1
ATOM 879 O O . THR A 1 108 ? -46.263 1.823 78.154 1.00 45.66 108 THR A O 1
ATOM 882 N N . ALA A 1 109 ? -45.803 3.529 79.525 1.00 42.72 109 ALA A N 1
ATOM 883 C CA . ALA A 1 109 ? -44.863 4.160 78.598 1.00 42.72 109 ALA A CA 1
ATOM 884 C C . ALA A 1 109 ? -43.545 3.362 78.453 1.00 42.72 109 ALA A C 1
ATOM 886 O O . ALA A 1 109 ? -42.485 3.758 78.945 1.00 42.72 109 ALA A O 1
ATOM 887 N N . GLU A 1 110 ? -43.598 2.254 77.712 1.00 45.88 110 GLU A N 1
ATOM 888 C CA . GLU A 1 110 ? -42.512 1.863 76.821 1.00 45.88 110 GLU A CA 1
ATOM 889 C C . GLU A 1 110 ? -42.420 2.926 75.729 1.00 45.88 110 GLU A C 1
ATOM 891 O O . GLU A 1 110 ? -43.174 2.906 74.768 1.00 45.88 110 GLU A O 1
ATOM 896 N N . ASP A 1 111 ? -41.587 3.935 75.967 1.00 43.78 111 ASP A N 1
ATOM 897 C CA . ASP A 1 111 ? -40.728 4.581 74.967 1.00 43.78 111 ASP A CA 1
ATOM 898 C C . ASP A 1 111 ? -40.404 6.009 75.405 1.00 43.78 111 ASP A C 1
ATOM 900 O O . ASP A 1 111 ? -41.029 6.992 75.008 1.00 43.78 111 ASP A O 1
ATOM 904 N N . SER A 1 112 ? -39.336 6.134 76.194 1.00 37.94 112 SER A N 1
ATOM 905 C CA . SER A 1 112 ? -38.531 7.351 76.172 1.00 37.94 112 SER A CA 1
ATOM 906 C C . SER A 1 112 ? -37.159 7.021 75.581 1.00 37.94 112 SER A C 1
ATOM 908 O O . SER A 1 112 ? -36.403 6.232 76.163 1.00 37.94 112 SER A O 1
ATOM 910 N N . PRO A 1 113 ? -36.809 7.586 74.413 1.00 50.72 113 PRO A N 1
ATOM 911 C CA . PRO A 1 113 ? -35.500 7.427 73.820 1.00 50.72 113 PRO A CA 1
ATOM 912 C C . PRO A 1 113 ? -34.586 8.486 74.424 1.00 50.72 113 PRO A C 1
ATOM 914 O O . PRO A 1 113 ? -34.570 9.601 73.933 1.00 50.72 113 PRO A O 1
ATOM 917 N N . ILE A 1 114 ? -33.823 8.166 75.470 1.00 39.16 114 ILE A N 1
ATOM 918 C CA . ILE A 1 114 ? -32.530 8.806 75.778 1.00 39.16 114 ILE A CA 1
ATOM 919 C C . ILE A 1 114 ? -31.803 7.930 76.805 1.00 39.16 114 ILE A C 1
ATOM 921 O O . ILE A 1 114 ? -32.342 7.546 77.840 1.00 39.16 114 ILE A O 1
ATOM 925 N N . GLY A 1 115 ? -30.574 7.557 76.451 1.00 39.19 115 GLY A N 1
ATOM 926 C CA . GLY A 1 115 ? -29.778 6.543 77.120 1.00 39.19 115 GLY A CA 1
ATOM 927 C C . GLY A 1 115 ? -29.571 6.756 78.617 1.00 39.19 115 GLY A C 1
ATOM 928 O O . GLY A 1 115 ? -29.065 7.780 79.056 1.00 39.19 115 GLY A O 1
ATOM 929 N N . THR A 1 116 ? -29.849 5.700 79.376 1.00 33.66 116 THR A N 1
ATOM 930 C CA . THR A 1 116 ? -29.062 5.324 80.553 1.00 33.66 116 THR A CA 1
ATOM 931 C C . THR A 1 116 ? -28.930 3.797 80.530 1.00 33.66 116 THR A C 1
ATOM 933 O O . THR A 1 116 ? -29.954 3.115 80.439 1.00 33.66 116 THR A O 1
ATOM 936 N N . PRO A 1 117 ? -27.716 3.221 80.545 1.00 40.34 117 PRO A N 1
ATOM 937 C CA . PRO A 1 117 ? -27.534 1.777 80.588 1.00 40.34 117 PRO A CA 1
ATOM 938 C C . PRO A 1 117 ? -27.687 1.296 82.037 1.00 40.34 117 PRO A C 1
ATOM 940 O O . PRO A 1 117 ? -26.708 1.095 82.748 1.00 40.34 117 PRO A O 1
ATOM 943 N N . GLY A 1 118 ? -28.930 1.155 82.492 1.00 37.12 118 GLY A N 1
ATOM 944 C CA . GLY A 1 118 ? -29.269 0.287 83.623 1.00 37.12 118 GLY A CA 1
ATOM 945 C C . GLY A 1 118 ? -29.642 -1.104 83.100 1.00 37.12 118 GLY A C 1
ATOM 946 O O . GLY A 1 118 ? -30.140 -1.188 81.972 1.00 37.12 118 GLY A O 1
ATOM 947 N N . PRO A 1 119 ? -29.401 -2.193 83.857 1.00 37.19 119 PRO A N 1
ATOM 948 C CA . PRO A 1 119 ? -29.772 -3.534 83.427 1.00 37.19 119 PRO A CA 1
ATOM 949 C C . PRO A 1 119 ? -31.288 -3.576 83.250 1.00 37.19 119 PRO A C 1
ATOM 951 O O . PRO A 1 119 ? -32.051 -3.513 84.211 1.00 37.19 119 PRO A O 1
ATOM 954 N N . ARG A 1 120 ? -31.707 -3.611 81.985 1.00 41.69 120 ARG A N 1
ATOM 955 C CA . ARG A 1 120 ? -33.095 -3.782 81.579 1.00 41.69 120 ARG A CA 1
ATOM 956 C C . ARG A 1 120 ? -33.505 -5.179 82.026 1.00 41.69 120 ARG A C 1
ATOM 958 O O . ARG A 1 120 ? -33.089 -6.159 81.413 1.00 41.69 120 ARG A O 1
ATOM 965 N N . LEU A 1 121 ? -34.280 -5.268 83.103 1.00 41.50 121 LEU A N 1
ATOM 966 C CA . LEU A 1 121 ? -35.080 -6.456 83.360 1.00 41.50 121 LEU A CA 1
ATOM 967 C C . LEU A 1 121 ? -36.095 -6.517 82.218 1.00 41.50 121 LEU A C 1
ATOM 969 O O . LEU A 1 121 ? -37.004 -5.695 82.124 1.00 41.50 121 LEU A O 1
ATOM 973 N N . ALA A 1 122 ? -35.828 -7.402 81.264 1.00 40.38 122 ALA A N 1
ATOM 974 C CA . ALA A 1 122 ? -36.722 -7.697 80.162 1.00 40.38 122 ALA A CA 1
ATOM 975 C C . ALA A 1 122 ? -37.939 -8.422 80.745 1.00 40.38 122 ALA A C 1
ATOM 977 O O . ALA A 1 122 ? -37.924 -9.640 80.890 1.00 40.38 122 ALA A O 1
ATOM 978 N N . GLY A 1 123 ? -38.937 -7.636 81.140 1.00 42.03 123 GLY A N 1
ATOM 979 C CA . GLY A 1 123 ? -40.179 -8.102 81.737 1.00 42.03 123 GLY A CA 1
ATOM 980 C C . GLY A 1 123 ? -40.447 -7.445 83.094 1.00 42.03 123 GLY A C 1
ATOM 981 O O . GLY A 1 123 ? -39.672 -7.563 84.041 1.00 42.03 123 GLY A O 1
ATOM 982 N N . GLY A 1 124 ? -41.553 -6.703 83.167 1.00 44.12 124 GLY A N 1
ATOM 983 C CA . GLY A 1 124 ? -42.061 -6.120 84.408 1.00 44.12 124 GLY A CA 1
ATOM 984 C C . GLY A 1 124 ? -41.730 -4.640 84.611 1.00 44.12 124 GLY A C 1
ATOM 985 O O . GLY A 1 124 ? -40.920 -4.285 85.461 1.00 44.12 124 GLY A O 1
ATOM 986 N N . SER A 1 125 ? -42.446 -3.758 83.906 1.00 49.34 125 SER A N 1
ATOM 987 C CA . SER A 1 125 ? -42.698 -2.384 84.380 1.00 49.34 125 SER A CA 1
ATOM 988 C C . SER A 1 125 ? -44.112 -2.233 84.974 1.00 49.34 125 SER A C 1
ATOM 990 O O . SER A 1 125 ? -44.638 -1.132 85.061 1.00 49.34 125 SER A O 1
ATOM 992 N N . GLY A 1 126 ? -44.739 -3.337 85.400 1.00 51.28 126 GLY A N 1
ATOM 993 C CA . GLY A 1 126 ? -45.942 -3.344 86.251 1.00 51.28 126 GLY A CA 1
ATOM 994 C C . GLY A 1 126 ? -45.632 -3.671 87.717 1.00 51.28 126 GLY A C 1
ATOM 995 O O . GLY A 1 126 ? -46.383 -3.318 88.620 1.00 51.28 126 GLY A O 1
ATOM 996 N N . THR A 1 127 ? -44.473 -4.273 87.972 1.00 52.97 127 THR A N 1
ATOM 997 C CA . THR A 1 127 ? -44.022 -4.817 89.260 1.00 52.97 127 THR A CA 1
ATOM 998 C C . THR A 1 127 ? -43.913 -3.742 90.339 1.00 52.97 127 THR A C 1
ATOM 1000 O O . THR A 1 127 ? -44.435 -3.896 91.440 1.00 52.97 127 THR A O 1
ATOM 1003 N N . VAL A 1 128 ? -43.280 -2.611 90.008 1.00 56.31 128 VAL A N 1
ATOM 1004 C CA . VAL A 1 128 ? -43.095 -1.478 90.935 1.00 56.31 128 VAL A CA 1
ATOM 1005 C C . VAL A 1 128 ? -44.420 -0.755 91.199 1.00 56.31 128 VAL A C 1
ATOM 1007 O O . VAL A 1 128 ? -44.674 -0.333 92.325 1.00 56.31 128 VAL A O 1
ATOM 1010 N N . GLY A 1 129 ? -45.292 -0.657 90.189 1.00 58.53 129 GLY A N 1
ATOM 1011 C CA . GLY A 1 129 ? -46.630 -0.073 90.320 1.00 58.53 129 GLY A CA 1
ATOM 1012 C C . GLY A 1 129 ? -47.571 -0.930 91.170 1.00 58.53 129 GLY A C 1
ATOM 1013 O O . GLY A 1 129 ? -48.285 -0.393 92.015 1.00 58.53 129 GLY A O 1
ATOM 1014 N N . LEU A 1 130 ? -47.524 -2.257 91.012 1.00 61.41 130 LEU A N 1
ATOM 1015 C CA . LEU A 1 130 ? -48.257 -3.219 91.841 1.00 61.41 130 LEU A CA 1
ATOM 1016 C C . LEU A 1 130 ? -47.768 -3.202 93.294 1.00 61.41 130 LEU A C 1
ATOM 1018 O O . LEU A 1 130 ? -48.590 -3.146 94.205 1.00 61.41 130 LEU A O 1
ATOM 1022 N N . LEU A 1 131 ? -46.449 -3.149 93.513 1.00 62.78 131 LEU A N 1
ATOM 1023 C CA . LEU A 1 131 ? -45.853 -2.977 94.843 1.00 62.78 131 LEU A CA 1
ATOM 1024 C C . LEU A 1 131 ? -46.288 -1.663 95.501 1.00 62.78 131 LEU A C 1
ATOM 1026 O O . LEU A 1 131 ? -46.681 -1.666 96.663 1.00 62.78 131 LEU A O 1
ATOM 1030 N N . LEU A 1 132 ? -46.273 -0.544 94.771 1.00 60.56 132 LEU A N 1
ATOM 1031 C CA . LEU A 1 132 ? -46.668 0.758 95.316 1.00 60.56 132 LEU A CA 1
ATOM 1032 C C . LEU A 1 132 ? -48.178 0.833 95.597 1.00 60.56 132 LEU A C 1
ATOM 1034 O O . LEU A 1 13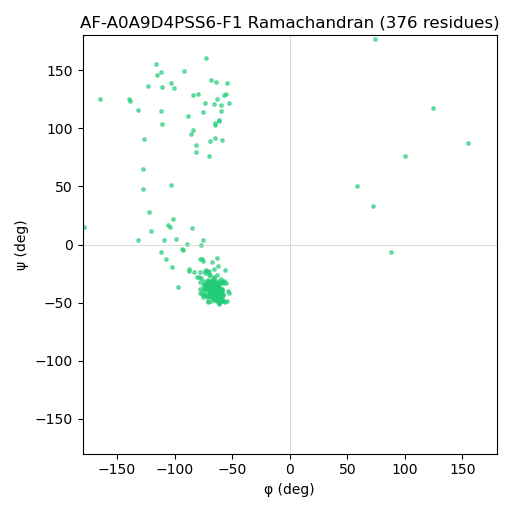2 ? -48.577 1.324 96.650 1.00 60.56 132 LEU A O 1
ATOM 1038 N N . LYS A 1 133 ? -49.017 0.300 94.699 1.00 63.47 133 LYS A N 1
ATOM 1039 C CA . LYS A 1 133 ? -50.471 0.170 94.890 1.00 63.47 133 LYS A CA 1
ATOM 1040 C C . LYS A 1 133 ? -50.796 -0.684 96.117 1.00 63.47 133 LYS A C 1
ATOM 1042 O O . LYS A 1 133 ? -51.648 -0.301 96.912 1.00 63.47 133 LYS A O 1
ATOM 1047 N N . HIS A 1 134 ? -50.071 -1.784 96.303 1.00 61.66 134 HIS A N 1
ATOM 1048 C CA . HIS A 1 134 ? -50.199 -2.641 97.475 1.00 61.66 134 HIS A CA 1
ATOM 1049 C C . HIS A 1 134 ? -49.734 -1.934 98.758 1.00 61.66 134 HIS A C 1
ATOM 1051 O O . HIS A 1 134 ? -50.456 -1.938 99.749 1.00 61.66 134 HIS A O 1
ATOM 1057 N N . CYS A 1 135 ? -48.590 -1.241 98.743 1.00 60.66 135 CYS A N 1
ATOM 1058 C CA . CYS A 1 135 ? -48.109 -0.452 99.885 1.00 60.66 135 CYS A CA 1
ATOM 1059 C C . CYS A 1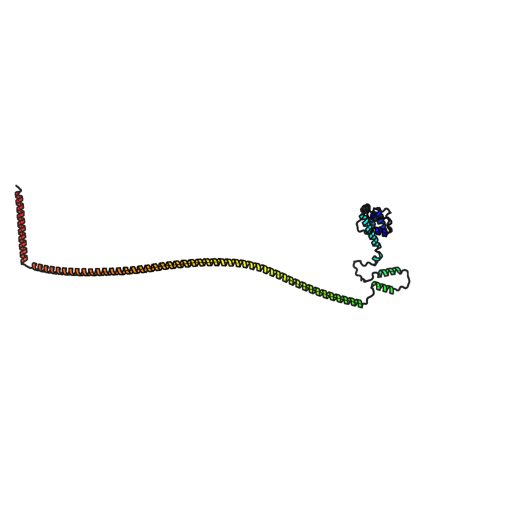 135 ? -49.088 0.655 100.304 1.00 60.66 135 CYS A C 1
ATOM 1061 O O . CYS A 1 135 ? -49.202 0.949 101.489 1.00 60.66 135 CYS A O 1
ATOM 1063 N N . LEU A 1 136 ? -49.811 1.244 99.349 1.00 60.50 136 LEU A N 1
ATOM 1064 C CA . LEU A 1 136 ? -50.854 2.237 99.616 1.00 60.50 136 LEU A CA 1
ATOM 1065 C C . LEU A 1 136 ? -52.174 1.609 100.105 1.00 60.50 136 LEU A C 1
ATOM 1067 O O . LEU A 1 136 ? -52.942 2.284 100.780 1.00 60.50 136 LEU A O 1
ATOM 1071 N N . GLN A 1 137 ? -52.442 0.335 99.795 1.00 60.56 137 GLN A N 1
ATOM 1072 C CA . GLN A 1 137 ? -53.621 -0.411 100.263 1.00 60.56 137 GLN A CA 1
ATOM 1073 C C . GLN A 1 137 ? -53.408 -1.106 101.620 1.00 60.56 137 GLN A C 1
ATOM 1075 O O . GLN A 1 137 ? -54.380 -1.374 102.318 1.00 60.56 137 GLN A O 1
ATOM 1080 N N . ARG A 1 138 ? -52.156 -1.350 102.033 1.00 53.81 138 ARG A N 1
ATOM 1081 C CA . ARG A 1 138 ? -51.787 -2.040 103.286 1.00 53.81 138 ARG A CA 1
ATOM 1082 C C . ARG A 1 138 ? -51.959 -1.198 104.559 1.00 53.81 138 ARG A C 1
ATOM 1084 O O . ARG A 1 138 ? -51.556 -1.643 105.627 1.00 53.81 138 ARG A O 1
ATOM 1091 N N . GLN A 1 139 ? -52.491 0.023 104.463 1.00 52.16 139 GLN A N 1
ATOM 1092 C CA . GLN A 1 139 ? -52.539 0.933 105.609 1.00 52.16 139 GLN A CA 1
ATOM 1093 C C . GLN A 1 139 ? -53.618 0.565 106.650 1.00 52.16 139 GLN A C 1
ATOM 1095 O O . GLN A 1 139 ? -53.507 1.043 107.773 1.00 52.16 139 GLN A O 1
ATOM 1100 N N . ASP A 1 140 ? -54.579 -0.318 106.330 1.00 50.03 140 ASP A N 1
ATOM 1101 C CA . ASP A 1 140 ? -55.742 -0.579 107.202 1.00 50.03 140 ASP A CA 1
ATOM 1102 C C . ASP A 1 140 ? -56.092 -2.061 107.486 1.00 50.03 140 ASP A C 1
ATOM 1104 O O . ASP A 1 140 ? -57.078 -2.294 108.182 1.00 50.03 140 ASP A O 1
ATOM 1108 N N . ASP A 1 141 ? -55.337 -3.073 107.026 1.00 52.19 141 ASP A N 1
ATOM 1109 C CA . ASP A 1 141 ? -55.751 -4.483 107.214 1.00 52.19 141 ASP A CA 1
ATOM 1110 C C . ASP A 1 141 ? -54.637 -5.405 107.752 1.00 52.19 141 ASP A C 1
ATOM 1112 O O . ASP A 1 141 ? -53.626 -5.661 107.097 1.00 52.19 141 ASP A O 1
ATOM 1116 N N . ASP A 1 142 ? -54.860 -5.919 108.964 1.00 49.03 142 ASP A N 1
ATOM 1117 C CA . ASP A 1 142 ? -53.928 -6.687 109.806 1.00 49.03 142 ASP A CA 1
ATOM 1118 C C . ASP A 1 142 ? -54.269 -8.194 109.745 1.00 49.03 142 ASP A C 1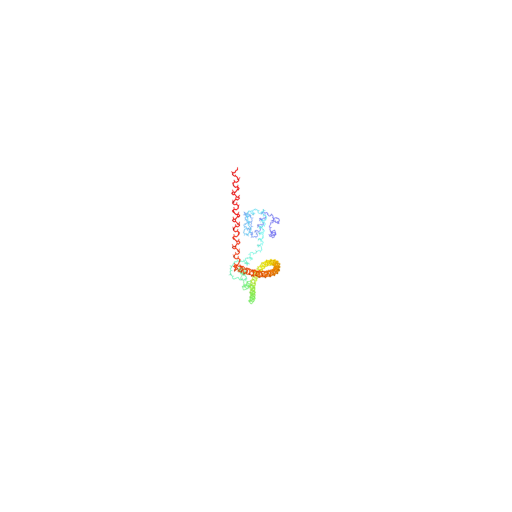
ATOM 1120 O O . ASP A 1 142 ? -54.504 -8.863 110.755 1.00 49.03 142 ASP A O 1
ATOM 1124 N N . SER A 1 143 ? -54.391 -8.734 108.527 1.00 53.97 143 SER A N 1
ATOM 1125 C CA . SER A 1 143 ? -54.651 -10.164 108.297 1.00 53.97 143 SER A CA 1
ATOM 1126 C C . SER A 1 143 ? -53.445 -10.863 107.666 1.00 53.97 143 SER A C 1
ATOM 1128 O O . SER A 1 143 ? -52.658 -10.252 106.945 1.00 53.97 143 SER A O 1
ATOM 1130 N N . SER A 1 144 ? -53.273 -12.151 107.993 1.00 56.00 144 SER A N 1
ATOM 1131 C CA . SER A 1 144 ? -52.145 -13.000 107.591 1.00 56.00 144 SER A CA 1
ATOM 1132 C C . SER A 1 144 ? -52.032 -13.104 106.067 1.00 56.00 144 SER A C 1
ATOM 1134 O O . SER A 1 144 ? -52.639 -13.974 105.441 1.00 56.00 144 SER A O 1
ATOM 1136 N N . PHE A 1 145 ? -51.277 -12.185 105.478 1.00 57.59 145 PHE A N 1
ATOM 1137 C CA . PHE A 1 145 ? -50.989 -12.148 104.056 1.00 57.59 145 PHE A CA 1
ATOM 1138 C C . PHE A 1 145 ? -49.815 -13.077 103.740 1.00 57.59 145 PHE A C 1
ATOM 1140 O O . PHE A 1 145 ? -48.767 -12.997 104.380 1.00 57.59 145 PHE A O 1
ATOM 1147 N N . ASP A 1 146 ? -50.011 -13.956 102.761 1.00 66.31 146 ASP A N 1
ATOM 1148 C CA . ASP A 1 146 ? -49.000 -14.894 102.280 1.00 66.31 146 ASP A CA 1
ATOM 1149 C C . ASP A 1 146 ? -48.066 -14.167 101.301 1.00 66.31 146 ASP A C 1
ATOM 1151 O O . ASP A 1 146 ? -48.309 -14.102 100.092 1.00 66.31 146 ASP A O 1
ATOM 1155 N N . GLU A 1 147 ? -47.042 -13.514 101.859 1.00 63.88 147 GLU A N 1
ATOM 1156 C CA . GLU A 1 147 ? -46.063 -12.725 101.103 1.00 63.88 147 GLU A CA 1
ATOM 1157 C C . GLU A 1 147 ? -45.356 -13.566 100.031 1.00 63.88 147 GLU A C 1
ATOM 1159 O O . GLU A 1 147 ? -45.078 -13.050 98.947 1.00 63.88 147 GLU A O 1
ATOM 1164 N N . ASP A 1 148 ? -45.161 -14.861 100.284 1.00 65.06 148 ASP A N 1
ATOM 1165 C CA . ASP A 1 148 ? -44.501 -15.782 99.359 1.00 65.06 148 ASP A CA 1
ATOM 1166 C C . ASP A 1 148 ? -45.355 -16.011 98.100 1.00 65.06 148 ASP A C 1
ATOM 1168 O O . ASP A 1 148 ? -44.854 -15.915 96.982 1.00 65.06 148 ASP A O 1
ATOM 1172 N N . ALA A 1 149 ? -46.674 -16.177 98.245 1.00 69.81 149 ALA A N 1
ATOM 1173 C CA . ALA A 1 149 ? -47.584 -16.338 97.107 1.00 69.81 149 ALA A CA 1
ATOM 1174 C C . ALA A 1 149 ? -47.720 -15.064 96.247 1.00 69.81 149 ALA A C 1
ATOM 1176 O O . ALA A 1 149 ? -47.957 -15.137 95.035 1.00 69.81 149 ALA A O 1
ATOM 1177 N N . PHE A 1 150 ? -47.587 -13.880 96.855 1.00 69.44 150 PHE A N 1
ATOM 1178 C CA . PHE A 1 150 ? -47.552 -12.614 96.119 1.00 69.44 150 PHE A CA 1
ATOM 1179 C C . PHE A 1 150 ? -46.239 -12.448 95.355 1.00 69.44 150 PHE A C 1
ATOM 1181 O O . PHE A 1 150 ? -46.268 -12.095 94.177 1.00 69.44 150 PHE A O 1
ATOM 1188 N N . LEU A 1 151 ? -45.104 -12.735 95.997 1.00 67.62 151 LEU A N 1
ATOM 1189 C CA . LEU A 1 151 ? -43.789 -12.680 95.361 1.00 67.62 151 LEU A CA 1
ATOM 1190 C C . LEU A 1 151 ? -43.670 -13.692 94.215 1.00 67.62 151 LEU A C 1
ATOM 1192 O O . LEU A 1 151 ? -43.165 -13.330 93.156 1.00 67.62 151 LEU A O 1
ATOM 1196 N N . ASP A 1 152 ? -44.204 -14.904 94.370 1.00 69.62 152 ASP A N 1
ATOM 1197 C CA . ASP A 1 152 ? -44.216 -15.918 93.312 1.00 69.62 152 ASP A CA 1
ATOM 1198 C C . ASP A 1 152 ? -45.044 -15.476 92.097 1.00 69.62 152 ASP A C 1
ATOM 1200 O O . ASP A 1 152 ? -44.590 -15.601 90.958 1.00 69.62 152 ASP A O 1
ATOM 1204 N N . ASN A 1 153 ? -46.226 -14.887 92.312 1.00 69.06 153 ASN A N 1
ATOM 1205 C CA . ASN A 1 153 ? -47.023 -14.321 91.218 1.00 69.06 153 ASN A CA 1
ATOM 1206 C C . ASN A 1 153 ? -46.329 -13.123 90.558 1.00 69.06 153 ASN A C 1
ATOM 1208 O O . ASN A 1 153 ? -46.365 -12.986 89.337 1.00 69.06 153 ASN A O 1
ATOM 1212 N N . LEU A 1 154 ? -45.656 -12.288 91.349 1.00 67.06 154 LEU A N 1
ATOM 1213 C CA . LEU A 1 154 ? -44.916 -11.130 90.866 1.00 67.06 154 LEU A CA 1
ATOM 1214 C C . LEU A 1 154 ? -43.711 -11.539 90.001 1.00 67.06 154 LEU A C 1
ATOM 1216 O O . LEU A 1 154 ? -43.445 -10.922 88.971 1.00 67.06 154 LEU A O 1
ATOM 1220 N N . VAL A 1 155 ? -42.998 -12.598 90.394 1.00 67.12 155 VAL A N 1
ATOM 1221 C CA . VAL A 1 155 ? -41.895 -13.188 89.620 1.00 67.12 155 VAL A CA 1
ATOM 1222 C C . VAL A 1 155 ? -42.418 -13.837 88.340 1.00 67.12 155 VAL A C 1
ATOM 1224 O O . VAL A 1 155 ? -41.814 -13.659 87.281 1.00 67.12 155 VAL A O 1
ATOM 1227 N N . LEU A 1 156 ? -43.553 -14.535 88.407 1.00 68.50 156 LEU A N 1
ATOM 1228 C CA . LEU A 1 156 ? -44.187 -15.154 87.244 1.00 68.50 156 LEU A CA 1
ATOM 1229 C C . LEU A 1 156 ? -44.679 -14.112 86.227 1.00 68.50 156 LEU A C 1
ATOM 1231 O O . LEU A 1 156 ? -44.568 -14.330 85.023 1.00 68.50 156 LEU A O 1
ATOM 1235 N N . GLU A 1 157 ? -45.187 -12.971 86.693 1.00 62.81 157 GLU A N 1
ATOM 1236 C CA . GLU A 1 157 ? -45.631 -11.861 85.844 1.00 62.81 157 GLU A CA 1
ATOM 1237 C C . GLU A 1 157 ? -44.449 -11.060 85.271 1.00 62.81 157 GLU A C 1
ATOM 1239 O O . GLU A 1 157 ? -44.491 -10.630 84.119 1.00 62.81 157 GLU A O 1
ATOM 1244 N N . ALA A 1 158 ? -43.366 -10.898 86.038 1.00 59.47 158 ALA A N 1
ATOM 1245 C CA . ALA A 1 158 ? -42.178 -10.175 85.592 1.00 59.47 158 ALA A CA 1
ATOM 1246 C C . ALA A 1 158 ? -41.311 -10.985 84.617 1.00 59.47 158 ALA A C 1
ATOM 1248 O O . ALA A 1 158 ? -40.836 -10.437 83.632 1.00 59.47 158 ALA A O 1
ATOM 1249 N N . VAL A 1 159 ? -41.086 -12.275 84.866 1.00 60.53 159 VAL A N 1
ATOM 1250 C CA . VAL A 1 159 ? -40.123 -13.093 84.100 1.00 60.53 159 VAL A CA 1
ATOM 1251 C C . VAL A 1 159 ? -40.826 -14.093 83.169 1.00 60.53 159 VAL A C 1
ATOM 1253 O O . VAL A 1 159 ? -40.203 -14.649 82.263 1.00 60.53 159 VAL A O 1
ATOM 1256 N N . GLY A 1 160 ? -42.137 -14.294 83.333 1.00 63.97 160 GLY A N 1
ATOM 1257 C CA . GLY A 1 160 ? -42.869 -15.379 82.685 1.00 63.97 160 GLY A CA 1
ATOM 1258 C C . GLY A 1 160 ? -42.567 -16.743 83.326 1.00 63.97 160 GLY A C 1
ATOM 1259 O O . GLY A 1 160 ? -41.738 -16.848 84.232 1.00 63.97 160 GLY A O 1
ATOM 1260 N N . PRO A 1 161 ? -43.223 -17.828 82.871 1.00 63.59 161 PRO A N 1
ATOM 1261 C CA . PRO A 1 161 ? -42.886 -19.179 83.309 1.00 63.59 161 PRO A CA 1
ATOM 1262 C C . PRO A 1 161 ? -41.424 -19.489 82.963 1.00 63.59 161 PRO A C 1
ATOM 1264 O O . PRO A 1 161 ? -41.033 -19.457 81.794 1.00 63.59 161 PRO A O 1
ATOM 1267 N N . ILE A 1 162 ? -40.623 -19.783 83.989 1.00 61.06 162 ILE A N 1
ATOM 1268 C CA . ILE A 1 162 ? -39.193 -20.075 83.864 1.00 61.06 162 ILE A CA 1
ATOM 1269 C C . ILE A 1 162 ? -39.036 -21.327 82.992 1.00 61.06 162 ILE A C 1
ATOM 1271 O O . ILE A 1 162 ? -39.349 -22.438 83.421 1.00 61.06 162 ILE A O 1
ATOM 1275 N N . GLN A 1 163 ? -38.582 -21.145 81.748 1.00 63.12 163 GLN A N 1
ATOM 1276 C CA . GLN A 1 163 ? -38.213 -22.270 80.887 1.00 63.12 163 GLN A CA 1
ATOM 1277 C C . GLN A 1 163 ? -37.016 -23.001 81.515 1.00 63.12 163 GLN A C 1
ATOM 1279 O O . GLN A 1 163 ? -36.112 -22.333 82.029 1.00 63.12 163 GLN A O 1
ATOM 1284 N N . PRO A 1 164 ? -36.980 -24.346 81.479 1.00 74.81 164 PRO A N 1
ATOM 1285 C CA . PRO A 1 164 ? -35.836 -25.106 81.963 1.00 74.81 164 PRO A CA 1
ATOM 1286 C C . PRO A 1 164 ? -34.556 -24.629 81.277 1.00 74.81 164 PRO A C 1
ATOM 1288 O O . PRO A 1 164 ? -34.546 -24.372 80.070 1.00 74.81 164 PRO A O 1
ATOM 1291 N N . VAL A 1 165 ? -33.467 -24.527 82.039 1.00 75.06 165 VAL A N 1
ATOM 1292 C CA . VAL A 1 165 ? -32.167 -24.068 81.525 1.00 75.06 165 VAL A CA 1
ATOM 1293 C C . VAL A 1 165 ? -31.726 -24.914 80.323 1.00 75.06 165 VAL A C 1
ATOM 1295 O O . VAL A 1 165 ? -31.184 -24.362 79.365 1.00 75.06 165 VAL A O 1
ATOM 1298 N N . GLU A 1 166 ? -32.071 -26.209 80.291 1.00 81.62 166 GLU A N 1
ATOM 1299 C CA . GLU A 1 166 ? -31.760 -27.093 79.161 1.00 81.62 166 GLU A CA 1
ATOM 1300 C C . GLU A 1 166 ? -32.434 -26.666 77.839 1.00 81.62 166 GLU A C 1
ATOM 1302 O O . GLU A 1 166 ? -31.855 -26.834 76.763 1.00 81.62 166 GLU A O 1
ATOM 1307 N N . GLU A 1 167 ? -33.641 -26.087 77.876 1.00 82.56 167 GLU A N 1
ATOM 1308 C CA . GLU A 1 167 ? -34.328 -25.610 76.665 1.00 82.56 167 GLU A CA 1
ATOM 1309 C C . GLU A 1 167 ? -33.686 -24.335 76.106 1.00 82.56 167 GLU A C 1
ATOM 1311 O O . GLU A 1 167 ? -33.617 -24.150 74.886 1.00 82.56 167 GLU A O 1
ATOM 1316 N N . ILE A 1 168 ? -33.192 -23.465 76.990 1.00 81.88 168 ILE A N 1
ATOM 1317 C CA . ILE A 1 168 ? -32.474 -22.242 76.617 1.00 81.88 168 ILE A CA 1
ATOM 1318 C C . ILE A 1 168 ? -31.108 -22.602 76.027 1.00 81.88 168 ILE A C 1
ATOM 1320 O O . ILE A 1 168 ? -30.747 -22.081 74.972 1.00 81.88 168 ILE A O 1
ATOM 1324 N N . GLU A 1 169 ? -30.379 -23.533 76.647 1.00 85.25 169 GLU A N 1
ATOM 1325 C CA . GLU A 1 169 ? -29.102 -24.039 76.129 1.00 85.25 169 GLU A CA 1
ATOM 1326 C C . GLU A 1 169 ? -29.265 -24.697 74.755 1.00 85.25 169 GLU A C 1
ATOM 1328 O O . GLU A 1 169 ? -28.469 -24.443 73.847 1.00 85.25 169 GLU A O 1
ATOM 1333 N N . LYS A 1 170 ? -30.338 -25.473 74.554 1.00 91.62 170 LYS A N 1
ATOM 1334 C CA . LYS A 1 170 ? -30.663 -26.061 73.250 1.00 91.62 170 LYS A CA 1
ATOM 1335 C C . LYS A 1 170 ? -30.930 -24.991 72.186 1.00 91.62 170 LYS A C 1
ATOM 1337 O O . LYS A 1 170 ? -30.345 -25.058 71.106 1.00 91.62 170 LYS A O 1
ATOM 1342 N N . LYS A 1 171 ? -31.760 -23.982 72.483 1.00 89.81 171 LYS A N 1
ATOM 1343 C CA . LYS A 1 171 ? -32.030 -22.862 71.558 1.00 89.81 171 LYS A CA 1
ATOM 1344 C C . LYS A 1 171 ? -30.766 -22.057 71.249 1.00 89.81 171 LYS A C 1
ATOM 1346 O O . LYS A 1 171 ? -30.562 -21.656 70.105 1.00 89.81 171 LYS A O 1
ATOM 1351 N N . LEU A 1 172 ? -29.900 -21.845 72.242 1.00 90.06 172 LEU A N 1
ATOM 1352 C CA . LEU A 1 172 ? -28.619 -21.164 72.061 1.00 90.06 172 LEU A CA 1
ATOM 1353 C C . LEU A 1 172 ? -27.686 -21.965 71.140 1.00 90.06 172 LEU A C 1
ATOM 1355 O O . LEU A 1 172 ? -27.052 -21.384 70.260 1.00 90.06 172 LEU A O 1
ATOM 1359 N N . ALA A 1 173 ? -27.635 -23.291 71.296 1.00 92.44 173 ALA A N 1
ATOM 1360 C CA . ALA A 1 173 ? -26.861 -24.172 70.425 1.00 92.44 173 ALA A CA 1
ATOM 1361 C C . ALA A 1 173 ? -27.391 -24.173 68.978 1.00 92.44 173 ALA A C 1
ATOM 1363 O O . ALA A 1 173 ? -26.600 -24.066 68.041 1.00 92.44 173 ALA A O 1
ATOM 1364 N N . GLU A 1 174 ? -28.714 -24.220 68.787 1.00 93.69 174 GLU A N 1
ATOM 1365 C CA . GLU A 1 174 ? -29.359 -24.118 67.468 1.00 93.69 174 GLU A CA 1
ATOM 1366 C C . GLU A 1 174 ? -29.056 -22.769 66.792 1.00 93.69 174 GLU A C 1
ATOM 1368 O O . GLU A 1 174 ? -28.675 -22.727 65.621 1.00 93.69 174 GLU A O 1
ATOM 1373 N N . GLN A 1 175 ? -29.139 -21.658 67.534 1.00 93.25 175 GLN A N 1
ATOM 1374 C CA . GLN A 1 175 ? -28.768 -20.335 67.020 1.00 93.25 175 GLN A CA 1
ATOM 1375 C C . GLN A 1 175 ? -27.281 -20.240 66.683 1.00 93.25 175 GLN A C 1
ATOM 1377 O O . GLN A 1 175 ? -26.922 -19.672 65.652 1.00 93.25 175 GLN A O 1
ATOM 1382 N N . HIS A 1 176 ? -26.406 -20.810 67.513 1.00 92.81 176 HIS A N 1
ATOM 1383 C CA . HIS A 1 176 ? -24.974 -20.826 67.237 1.00 92.81 176 HIS A CA 1
ATOM 1384 C C . HIS A 1 176 ? -24.659 -21.618 65.961 1.00 92.81 176 HIS A C 1
ATOM 1386 O O . HIS A 1 176 ? -23.861 -21.171 65.135 1.00 92.81 176 HIS A O 1
ATOM 1392 N N . GLN A 1 177 ? -25.332 -22.753 65.758 1.00 95.56 177 GLN A N 1
ATOM 1393 C CA . GLN A 1 177 ? -25.213 -23.546 64.539 1.00 95.56 177 GLN A CA 1
ATOM 1394 C C . GLN A 1 177 ? -25.700 -22.772 63.305 1.00 95.56 177 GLN A C 1
ATOM 1396 O O . GLN A 1 177 ? -25.035 -22.791 62.268 1.00 95.56 177 GLN A O 1
ATOM 1401 N N . GLU A 1 178 ? -26.815 -22.046 63.410 1.00 94.38 178 GLU A N 1
ATOM 1402 C CA . GLU A 1 178 ? -27.321 -21.230 62.302 1.00 94.38 178 GLU A CA 1
ATOM 1403 C C . GLU A 1 178 ? -26.390 -20.052 61.983 1.00 94.38 178 GLU A C 1
ATOM 1405 O O . GLU A 1 178 ? -26.122 -19.776 60.814 1.00 94.38 178 GLU A O 1
ATOM 1410 N N . VAL A 1 179 ? -25.814 -19.402 62.998 1.00 94.62 179 VAL A N 1
ATOM 1411 C CA . VAL A 1 179 ? -24.804 -18.351 62.801 1.00 94.62 179 VAL A CA 1
ATOM 1412 C C . VAL A 1 179 ? -23.566 -18.907 62.098 1.00 94.62 179 VAL A C 1
ATOM 1414 O O . VAL A 1 179 ? -23.079 -18.281 61.158 1.00 94.62 179 VAL A O 1
ATOM 1417 N N . GLN A 1 180 ? -23.083 -20.094 62.479 1.00 95.44 180 GLN A N 1
ATOM 1418 C CA . GLN A 1 180 ? -21.973 -20.750 61.778 1.00 95.44 180 GLN A CA 1
ATOM 1419 C C . GLN A 1 180 ? -22.325 -21.065 60.318 1.00 95.44 180 GLN A C 1
ATOM 1421 O O . GLN A 1 180 ? -21.515 -20.829 59.419 1.00 95.44 180 GLN A O 1
ATOM 1426 N N . ARG A 1 181 ? -23.546 -21.548 60.057 1.00 96.25 181 ARG A N 1
ATOM 1427 C CA . ARG A 1 181 ? -24.033 -21.818 58.697 1.00 96.25 181 ARG A CA 1
ATOM 1428 C C . ARG A 1 181 ? -24.079 -20.543 57.852 1.00 96.25 181 ARG A C 1
ATOM 1430 O O . ARG A 1 181 ? -23.639 -20.552 56.702 1.00 96.25 181 ARG A O 1
ATOM 1437 N N . LEU A 1 182 ? -24.598 -19.449 58.412 1.00 95.44 182 LEU A N 1
ATOM 1438 C CA . LEU A 1 182 ? -24.659 -18.149 57.744 1.00 95.44 182 LEU A CA 1
ATOM 1439 C C . LEU A 1 182 ? -23.262 -17.566 57.511 1.00 95.44 182 LEU A C 1
ATOM 1441 O O . LEU A 1 182 ? -23.007 -17.055 56.423 1.00 95.44 182 LEU A O 1
ATOM 1445 N N . ALA A 1 183 ? -22.344 -17.698 58.470 1.00 95.19 183 ALA A N 1
ATOM 1446 C CA . ALA A 1 183 ? -20.955 -17.271 58.312 1.00 95.19 183 ALA A CA 1
ATOM 1447 C C . ALA A 1 183 ? -20.267 -18.009 57.150 1.00 95.19 183 ALA A C 1
ATOM 1449 O O . ALA A 1 183 ? -19.715 -17.364 56.259 1.00 95.19 183 ALA A O 1
ATOM 1450 N N . ALA A 1 184 ? -20.399 -19.339 57.082 1.00 96.38 184 ALA A N 1
ATOM 1451 C CA . ALA A 1 184 ? -19.860 -20.132 55.976 1.00 96.38 184 ALA A CA 1
ATOM 1452 C C . ALA A 1 184 ? -20.472 -19.739 54.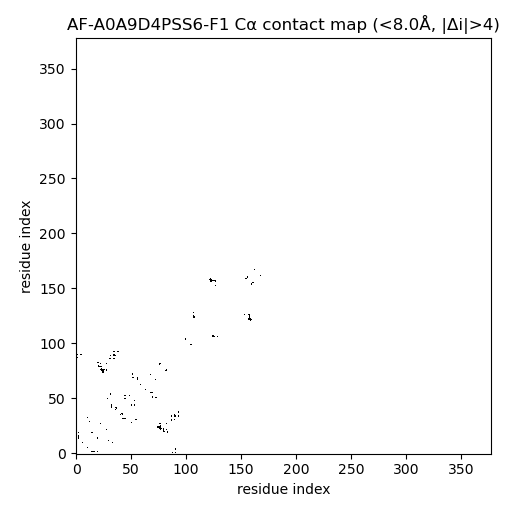616 1.00 96.38 184 ALA A C 1
ATOM 1454 O O . ALA A 1 184 ? -19.780 -19.692 53.596 1.00 96.38 184 ALA A O 1
ATOM 1455 N N . LEU A 1 185 ? -21.772 -19.418 54.586 1.00 96.94 185 LEU A N 1
ATOM 1456 C CA . LEU A 1 185 ? -22.440 -18.944 53.373 1.00 96.94 185 LEU A CA 1
ATOM 1457 C C . LEU A 1 185 ? -21.906 -17.576 52.921 1.00 96.94 185 LEU A C 1
ATOM 1459 O O . LEU A 1 185 ? -21.704 -17.367 51.723 1.00 96.94 185 LEU A O 1
ATOM 1463 N N . VAL A 1 186 ? -21.671 -16.656 53.860 1.00 96.62 186 VAL A N 1
ATOM 1464 C CA . VAL A 1 186 ? -21.097 -15.333 53.575 1.00 96.62 186 VAL A CA 1
ATOM 1465 C C . VAL A 1 186 ? -19.678 -15.471 53.030 1.00 96.62 186 VAL A C 1
ATOM 1467 O O . VAL A 1 186 ? -19.385 -14.896 51.983 1.00 96.62 186 VAL A O 1
ATOM 1470 N N . GLU A 1 187 ? -18.828 -16.294 53.646 1.00 96.62 187 GLU A N 1
ATOM 1471 C CA . GLU A 1 187 ? -17.472 -16.555 53.144 1.00 96.62 187 GLU A CA 1
ATOM 1472 C C . GLU A 1 187 ? -17.487 -17.115 51.713 1.00 96.62 187 GLU A C 1
ATOM 1474 O O . GLU A 1 187 ? -16.751 -16.640 50.841 1.00 96.62 187 GLU A O 1
ATOM 1479 N N . ALA A 1 188 ? -18.380 -18.067 51.420 1.00 96.38 188 ALA A N 1
ATOM 1480 C CA . ALA A 1 188 ? -18.544 -18.605 50.071 1.00 96.38 188 ALA A CA 1
ATOM 1481 C C . ALA A 1 188 ? -18.980 -17.525 49.059 1.00 96.38 188 ALA A C 1
ATOM 1483 O O . ALA A 1 188 ? -18.489 -17.490 47.924 1.00 96.38 188 ALA A O 1
ATOM 1484 N N . GLN A 1 189 ? -19.874 -16.612 49.456 1.00 95.56 189 GLN A N 1
ATOM 1485 C CA . GLN A 1 189 ? -20.279 -15.485 48.611 1.00 95.56 189 GLN A CA 1
ATOM 1486 C C . GLN A 1 189 ? -19.143 -14.481 48.388 1.00 95.56 189 GLN A C 1
ATOM 1488 O O . GLN A 1 189 ? -18.979 -13.988 47.268 1.00 95.56 189 GLN A O 1
ATOM 1493 N N . GLU A 1 190 ? -18.331 -14.195 49.405 1.00 96.44 190 GLU A N 1
ATOM 1494 C CA . GLU A 1 190 ? -17.168 -13.319 49.269 1.00 96.44 190 GLU A CA 1
ATOM 1495 C C . GLU A 1 190 ? -16.117 -13.902 48.324 1.00 96.44 190 GLU A C 1
ATOM 1497 O O . GLU A 1 190 ? -15.576 -13.179 47.481 1.00 96.44 190 GLU A O 1
ATOM 1502 N N . MET A 1 191 ? -15.861 -15.209 48.409 1.00 96.38 191 MET A N 1
ATOM 1503 C CA . MET A 1 191 ? -14.966 -15.904 47.482 1.00 96.38 191 MET A CA 1
ATOM 1504 C C . MET A 1 191 ? -15.485 -15.821 46.046 1.00 96.38 191 MET A C 1
ATOM 1506 O O . MET A 1 191 ? -14.757 -15.383 45.152 1.00 96.38 191 MET A O 1
ATOM 1510 N N . ARG A 1 192 ? -16.777 -16.097 45.830 1.00 97.12 192 ARG A N 1
ATOM 1511 C CA . ARG A 1 192 ? -17.410 -15.963 44.510 1.00 97.12 192 ARG A CA 1
ATOM 1512 C C . ARG A 1 192 ? -17.351 -14.529 43.974 1.00 97.12 192 ARG A C 1
ATOM 1514 O O . ARG A 1 192 ? -17.148 -14.317 42.779 1.00 97.12 192 ARG A O 1
ATOM 1521 N N . LYS A 1 193 ? -17.499 -13.522 44.841 1.00 97.50 193 LYS A N 1
ATOM 1522 C CA . LYS A 1 193 ? -17.367 -12.105 44.468 1.00 97.50 193 LYS A CA 1
ATOM 1523 C C . LYS A 1 193 ? -15.941 -11.775 44.019 1.00 97.50 193 LYS A C 1
ATOM 1525 O O . LYS A 1 193 ? -15.776 -11.090 43.007 1.00 97.50 193 LYS A O 1
ATOM 1530 N N . LYS A 1 194 ? -14.920 -12.281 44.721 1.00 97.06 194 LYS A N 1
ATOM 1531 C CA . LYS A 1 194 ? -13.505 -12.123 44.336 1.00 97.06 194 LYS A CA 1
ATOM 1532 C C . LYS A 1 194 ? -13.218 -12.779 42.982 1.00 97.06 194 LYS A C 1
ATOM 1534 O O . LYS A 1 194 ? -12.600 -12.146 42.128 1.00 97.06 194 LYS A O 1
ATOM 1539 N N . GLU A 1 195 ? -13.717 -13.992 42.746 1.00 97.62 195 GLU A N 1
ATOM 1540 C CA . GLU A 1 195 ? -13.586 -14.685 41.454 1.00 97.62 195 GLU A CA 1
ATOM 1541 C C . GLU A 1 195 ? -14.251 -13.911 40.312 1.00 97.62 195 GLU A C 1
ATOM 1543 O O . GLU A 1 195 ? -13.645 -13.705 39.258 1.00 97.62 195 GLU A O 1
ATOM 1548 N N . LEU A 1 196 ? -15.471 -13.412 40.530 1.00 97.62 196 LEU A N 1
ATOM 1549 C CA . LEU A 1 196 ? -16.182 -12.608 39.538 1.00 97.62 196 LEU A CA 1
ATOM 1550 C C . LEU A 1 196 ? -15.419 -11.315 39.218 1.00 97.62 196 LEU A C 1
ATOM 1552 O O . LEU A 1 196 ? -15.334 -10.914 38.057 1.00 97.62 196 LEU A O 1
ATOM 1556 N N . GLN A 1 197 ? -14.815 -10.681 40.226 1.00 97.50 197 GLN A N 1
ATOM 1557 C CA . GLN A 1 197 ? -13.997 -9.485 40.042 1.00 97.50 197 GLN A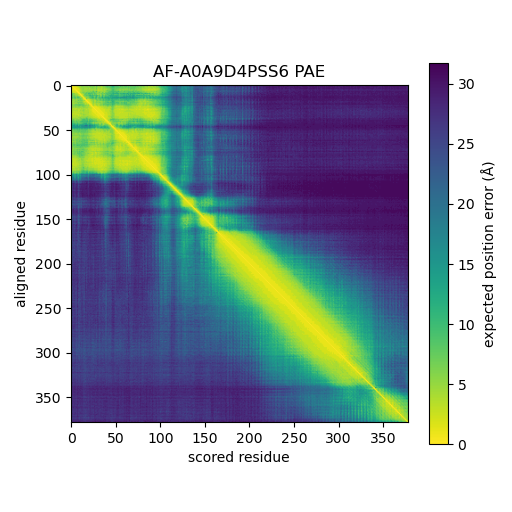 CA 1
ATOM 1558 C C . GLN A 1 197 ? -12.720 -9.780 39.243 1.00 97.50 197 GLN A C 1
ATOM 1560 O O . GLN A 1 197 ? -12.377 -9.017 38.341 1.00 97.50 197 GLN A O 1
ATOM 1565 N N . GLN A 1 198 ? -12.056 -10.911 39.494 1.00 97.69 198 GLN A N 1
ATOM 1566 C CA . GLN A 1 198 ? -10.923 -11.359 38.678 1.00 97.69 198 GLN A CA 1
ATOM 1567 C C . GLN A 1 198 ? -11.344 -11.676 37.237 1.00 97.69 198 GLN A C 1
ATOM 1569 O O . GLN A 1 198 ? -10.652 -11.295 36.293 1.00 97.69 198 GLN A O 1
ATOM 1574 N N . SER A 1 199 ? -12.492 -12.333 37.046 1.00 97.62 199 SER A N 1
ATOM 1575 C CA . SER A 1 199 ? -13.044 -12.605 35.716 1.00 97.62 199 SER A CA 1
ATOM 1576 C C . SER A 1 199 ? -13.362 -11.312 34.965 1.00 97.62 199 SER A C 1
ATOM 1578 O O . SER A 1 199 ? -13.057 -11.203 33.780 1.00 97.62 199 SER A O 1
ATOM 1580 N N . LYS A 1 200 ? -13.914 -10.304 35.650 1.00 98.00 200 LYS A N 1
ATOM 1581 C CA . LYS A 1 200 ? -14.188 -8.983 35.070 1.00 98.00 200 LYS A CA 1
ATOM 1582 C C . LYS A 1 200 ? -12.911 -8.308 34.569 1.00 98.00 200 LYS A C 1
ATOM 1584 O O . LYS A 1 200 ? -12.904 -7.790 33.459 1.00 98.00 200 LYS A O 1
ATOM 1589 N N . LEU A 1 201 ? -11.827 -8.357 35.347 1.00 97.69 201 LEU A N 1
ATOM 1590 C CA . LEU A 1 201 ? -10.532 -7.812 34.924 1.00 97.69 201 LEU A CA 1
ATOM 1591 C C . LEU A 1 201 ? -9.984 -8.539 33.688 1.00 97.69 201 LEU A C 1
ATOM 1593 O O . LEU A 1 201 ? -9.497 -7.895 32.765 1.00 97.69 201 LEU A O 1
ATOM 1597 N N . LYS A 1 202 ? -10.111 -9.872 33.625 1.00 97.94 202 LYS A N 1
ATOM 1598 C CA . LYS A 1 202 ? -9.710 -10.646 32.438 1.00 97.94 202 LYS A CA 1
ATOM 1599 C C . LYS A 1 202 ? -10.509 -10.246 31.198 1.00 97.94 202 LYS A C 1
ATOM 1601 O O . LYS A 1 202 ? -9.919 -10.080 30.136 1.00 97.94 202 LYS A O 1
ATOM 1606 N N . ILE A 1 203 ? -11.823 -10.061 31.333 1.00 97.94 203 ILE A N 1
ATOM 1607 C CA . ILE A 1 203 ? -12.685 -9.610 30.231 1.00 97.94 203 ILE A CA 1
ATOM 1608 C C . ILE A 1 203 ? -12.244 -8.228 29.737 1.00 97.94 203 ILE A C 1
ATOM 1610 O O . ILE A 1 203 ? -12.053 -8.065 28.539 1.00 97.94 203 ILE A O 1
ATOM 1614 N N . GLN A 1 204 ? -11.966 -7.282 30.638 1.00 97.94 204 GLN A N 1
ATOM 1615 C CA . GLN A 1 204 ? -11.457 -5.954 30.265 1.00 97.94 204 GLN A CA 1
ATOM 1616 C C . GLN A 1 204 ? -10.114 -6.021 29.522 1.00 97.94 204 GLN A C 1
ATOM 1618 O O . GLN A 1 204 ? -9.892 -5.285 28.562 1.00 97.94 204 GLN A O 1
ATOM 1623 N N . CYS A 1 205 ? -9.217 -6.929 29.923 1.00 97.94 205 CYS A N 1
ATOM 1624 C CA . CYS A 1 205 ? -7.977 -7.172 29.185 1.00 97.94 205 CYS A CA 1
ATOM 1625 C C . CYS A 1 205 ? -8.245 -7.694 27.764 1.00 97.94 205 CYS A C 1
ATOM 1627 O O . CYS A 1 205 ? -7.583 -7.257 26.823 1.00 97.94 205 CYS A O 1
ATOM 1629 N N . PHE A 1 206 ? -9.210 -8.604 27.594 1.00 98.19 206 PHE A N 1
ATOM 1630 C CA . PHE A 1 206 ? -9.591 -9.102 26.271 1.00 98.19 206 PHE A CA 1
ATOM 1631 C C . PHE A 1 206 ? -10.261 -8.030 25.413 1.00 98.19 206 PHE A C 1
ATOM 1633 O O . PHE A 1 206 ? -9.933 -7.926 24.237 1.00 98.19 206 PHE A O 1
ATOM 1640 N N . GLU A 1 207 ? -11.145 -7.210 25.979 1.00 98.06 207 GLU A N 1
ATOM 1641 C CA . GLU A 1 207 ? -11.770 -6.080 25.279 1.00 98.06 207 GLU A CA 1
ATOM 1642 C C . GLU A 1 207 ? -10.705 -5.134 24.720 1.00 98.06 207 GLU A C 1
ATOM 1644 O O . GLU A 1 207 ? -10.694 -4.861 23.519 1.00 98.06 207 GLU A O 1
ATOM 1649 N N . LYS A 1 208 ? -9.730 -4.745 25.551 1.00 98.19 208 LYS A N 1
ATOM 1650 C CA . LYS A 1 208 ? -8.601 -3.919 25.114 1.00 98.19 208 LYS A CA 1
ATOM 1651 C C . LYS A 1 208 ? -7.788 -4.588 24.000 1.00 98.19 208 LYS A C 1
ATOM 1653 O O . LYS A 1 208 ? -7.444 -3.944 23.012 1.00 98.19 208 LYS A O 1
ATOM 1658 N N . TYR A 1 209 ? -7.508 -5.885 24.125 1.00 98.31 209 TYR A N 1
ATOM 1659 C CA . TYR A 1 209 ? -6.817 -6.642 23.079 1.00 98.31 209 TYR A CA 1
ATOM 1660 C C . TYR A 1 209 ? -7.601 -6.650 21.755 1.00 98.31 209 TYR A C 1
ATOM 1662 O O . TYR A 1 209 ? -7.019 -6.459 20.686 1.00 98.31 209 TYR A O 1
ATOM 1670 N N . PHE A 1 210 ? -8.925 -6.828 21.801 1.00 98.25 210 PHE A N 1
ATOM 1671 C CA . PHE A 1 210 ? -9.769 -6.785 20.607 1.00 98.25 210 PHE A CA 1
ATOM 1672 C C . PHE A 1 210 ? -9.814 -5.391 19.975 1.00 98.25 210 PHE A C 1
ATOM 1674 O O . PHE A 1 210 ? -9.802 -5.290 18.747 1.00 98.25 210 PHE A O 1
ATOM 1681 N N . GLU A 1 211 ? -9.815 -4.324 20.774 1.00 98.25 211 GLU A N 1
ATOM 1682 C CA . GLU A 1 211 ? -9.723 -2.945 20.282 1.00 98.25 211 GLU A CA 1
ATOM 1683 C C . GLU A 1 211 ? -8.392 -2.681 19.568 1.00 98.25 211 GLU A C 1
ATOM 1685 O O . GLU A 1 211 ? -8.386 -2.170 18.443 1.00 98.25 211 GLU A O 1
ATOM 1690 N N . GLU A 1 212 ? -7.270 -3.080 20.173 1.00 98.12 212 GLU A N 1
ATOM 1691 C CA . GLU A 1 212 ? -5.936 -2.971 19.571 1.00 98.12 212 GLU A CA 1
ATOM 1692 C C . GLU A 1 212 ? -5.846 -3.778 18.270 1.00 98.12 212 GLU A C 1
ATOM 1694 O O . GLU A 1 212 ? -5.362 -3.283 17.248 1.00 98.12 212 GLU A O 1
ATOM 1699 N N . MET A 1 213 ? -6.386 -4.998 18.265 1.00 98.12 213 MET A N 1
ATOM 1700 C CA . MET A 1 213 ? -6.418 -5.846 17.078 1.00 98.12 213 MET A CA 1
ATOM 1701 C C . MET A 1 213 ? -7.300 -5.244 15.972 1.00 98.12 213 MET A C 1
ATOM 1703 O O . MET A 1 213 ? -6.904 -5.227 14.805 1.00 98.12 213 MET A O 1
ATOM 1707 N N . ALA A 1 214 ? -8.463 -4.685 16.313 1.00 98.00 214 ALA A N 1
ATOM 1708 C CA . ALA A 1 214 ? -9.327 -3.990 15.362 1.00 98.00 214 ALA A CA 1
ATOM 1709 C C . ALA A 1 214 ? -8.653 -2.732 14.787 1.00 98.00 214 ALA A C 1
ATOM 1711 O O . ALA A 1 214 ? -8.771 -2.462 13.588 1.00 98.00 214 ALA A O 1
ATOM 1712 N N . ALA A 1 215 ? -7.922 -1.976 15.611 1.00 97.94 215 ALA A N 1
ATOM 1713 C CA . ALA A 1 215 ? -7.124 -0.839 15.162 1.00 97.94 215 ALA A CA 1
ATOM 1714 C C . ALA A 1 215 ? -6.008 -1.282 14.202 1.00 97.94 215 ALA A C 1
ATOM 1716 O O . ALA A 1 215 ? -5.845 -0.684 13.136 1.00 97.94 215 ALA A O 1
ATOM 1717 N N . HIS A 1 216 ? -5.309 -2.376 14.518 1.00 98.06 216 HIS A N 1
ATOM 1718 C CA . HIS A 1 216 ? -4.292 -2.958 13.646 1.00 98.06 216 HIS A CA 1
ATOM 1719 C C . HIS A 1 216 ? -4.879 -3.413 12.301 1.00 98.06 216 HIS A C 1
ATOM 1721 O O . HIS A 1 216 ? -4.315 -3.107 11.252 1.00 98.06 216 HIS A O 1
ATOM 1727 N N . PHE A 1 217 ? -6.042 -4.074 12.291 1.00 97.88 217 PHE A N 1
ATOM 1728 C CA . PHE A 1 217 ? -6.718 -4.450 11.044 1.00 97.88 217 PHE A CA 1
ATOM 1729 C C . PHE A 1 217 ? -7.115 -3.235 10.202 1.00 97.88 217 PHE A C 1
ATOM 1731 O O . PHE A 1 217 ? -6.918 -3.248 8.986 1.00 97.88 217 PHE A O 1
ATOM 1738 N N . LYS A 1 218 ? -7.629 -2.168 10.827 1.00 97.81 218 LYS A N 1
ATOM 1739 C CA . LYS A 1 218 ? -7.943 -0.914 10.125 1.00 97.81 218 LYS A CA 1
ATOM 1740 C C . LYS A 1 218 ? -6.691 -0.292 9.506 1.00 97.81 218 LYS A C 1
ATOM 1742 O O . LYS A 1 218 ? -6.717 0.038 8.323 1.00 97.81 218 LYS A O 1
ATOM 1747 N N . ALA A 1 219 ? -5.602 -0.182 10.268 1.00 97.56 219 ALA A N 1
ATOM 1748 C CA . ALA A 1 219 ? -4.328 0.337 9.773 1.00 97.56 219 ALA A CA 1
ATOM 1749 C C . ALA A 1 219 ? -3.793 -0.512 8.609 1.00 97.56 219 ALA A C 1
ATOM 1751 O O . ALA A 1 219 ? -3.475 0.013 7.543 1.00 97.56 219 ALA A O 1
ATOM 1752 N N . ARG A 1 220 ? -3.803 -1.842 8.766 1.00 97.94 220 ARG A N 1
ATOM 1753 C CA . ARG A 1 220 ? -3.338 -2.769 7.733 1.00 97.94 220 ARG A CA 1
ATOM 1754 C C . ARG A 1 220 ? -4.168 -2.685 6.456 1.00 97.94 220 ARG A C 1
ATOM 1756 O O . ARG A 1 220 ? -3.605 -2.794 5.372 1.00 97.94 220 ARG A O 1
ATOM 1763 N N . ARG A 1 221 ? -5.482 -2.469 6.560 1.00 98.06 221 ARG A N 1
ATOM 1764 C CA . ARG A 1 221 ? -6.355 -2.291 5.392 1.00 98.06 221 ARG A CA 1
ATOM 1765 C C . ARG A 1 221 ? -5.991 -1.033 4.603 1.00 98.06 221 ARG A C 1
ATOM 1767 O O . ARG A 1 221 ? -5.877 -1.105 3.385 1.00 98.06 221 ARG A O 1
ATOM 1774 N N . VAL A 1 222 ? -5.733 0.081 5.291 1.00 97.94 222 VAL A N 1
ATOM 1775 C CA . VAL A 1 222 ? -5.275 1.328 4.652 1.00 97.94 222 VAL A CA 1
ATOM 1776 C C . VAL A 1 222 ? -3.936 1.124 3.936 1.00 97.94 222 VAL A C 1
ATOM 1778 O O . VAL A 1 222 ? -3.759 1.595 2.811 1.00 97.94 222 VAL A O 1
ATOM 1781 N N . ASP A 1 223 ? -3.003 0.389 4.544 1.00 97.75 223 ASP A N 1
ATOM 1782 C CA . ASP A 1 223 ? -1.719 0.068 3.911 1.00 97.75 223 ASP A CA 1
ATOM 1783 C C . ASP A 1 223 ? -1.882 -0.808 2.663 1.00 97.75 223 ASP A C 1
ATOM 1785 O O . ASP A 1 223 ? -1.214 -0.569 1.654 1.00 97.75 223 ASP A O 1
ATOM 1789 N N . VAL A 1 224 ? -2.778 -1.800 2.708 1.00 97.81 224 VAL A N 1
ATOM 1790 C CA . VAL A 1 224 ? -3.109 -2.640 1.546 1.00 97.81 224 VAL A CA 1
ATOM 1791 C C . VAL A 1 224 ? -3.689 -1.784 0.423 1.00 97.81 224 VAL A C 1
ATOM 1793 O O . VAL A 1 224 ? -3.144 -1.813 -0.675 1.00 97.81 224 VAL A O 1
ATOM 1796 N N . GLU A 1 225 ? -4.683 -0.936 0.699 1.00 98.06 225 GLU A N 1
ATOM 1797 C CA . GLU A 1 225 ? -5.270 -0.030 -0.301 1.00 98.06 225 GLU A CA 1
ATOM 1798 C C . GLU A 1 225 ? -4.220 0.924 -0.907 1.00 98.06 225 GLU A C 1
ATOM 1800 O O . GLU A 1 225 ? -4.213 1.200 -2.111 1.00 98.06 225 GLU A O 1
ATOM 1805 N N . LYS A 1 226 ? -3.288 1.436 -0.091 1.00 98.12 226 LYS A N 1
ATOM 1806 C CA . LYS A 1 226 ? -2.178 2.277 -0.567 1.00 98.12 226 LYS A CA 1
ATOM 1807 C C . LYS A 1 226 ? -1.233 1.497 -1.479 1.00 98.12 226 LYS A C 1
ATOM 1809 O O . LYS A 1 226 ? -0.772 2.039 -2.486 1.00 98.12 226 LYS A O 1
ATOM 1814 N N . ASN A 1 227 ? -0.927 0.251 -1.133 1.00 97.38 227 ASN A N 1
ATOM 1815 C CA . ASN A 1 227 ? -0.060 -0.606 -1.933 1.00 97.38 227 ASN A CA 1
ATOM 1816 C C . ASN A 1 227 ? -0.737 -1.063 -3.228 1.00 97.38 227 ASN A C 1
ATOM 1818 O O . ASN A 1 227 ? -0.074 -1.083 -4.258 1.00 97.38 227 ASN A O 1
ATOM 1822 N N . GLU A 1 228 ? -2.041 -1.335 -3.219 1.00 98.12 228 GLU A N 1
ATOM 1823 C CA . GLU A 1 228 ? -2.825 -1.625 -4.425 1.00 98.12 228 GLU A CA 1
ATOM 1824 C C . GLU A 1 228 ? -2.803 -0.447 -5.402 1.00 98.12 228 GLU A C 1
ATOM 1826 O O . GLU A 1 228 ? -2.540 -0.637 -6.589 1.00 98.12 228 GLU A O 1
ATOM 1831 N N . LYS A 1 229 ? -2.976 0.787 -4.908 1.00 98.00 229 LYS A N 1
ATOM 1832 C CA . LYS A 1 229 ? -2.849 1.998 -5.738 1.00 98.00 229 LYS A CA 1
ATOM 1833 C C . LYS A 1 229 ? -1.453 2.129 -6.351 1.00 98.00 229 LYS A C 1
ATOM 1835 O O . LYS A 1 229 ? -1.343 2.395 -7.543 1.00 98.00 229 LYS A O 1
ATOM 1840 N N . LYS A 1 230 ? -0.393 1.905 -5.563 1.00 98.06 230 LYS A N 1
ATOM 1841 C CA . LYS A 1 230 ? 0.995 1.910 -6.065 1.00 98.06 230 LYS A CA 1
ATOM 1842 C C . LYS A 1 230 ? 1.249 0.806 -7.093 1.00 98.06 230 LYS A C 1
ATOM 1844 O O . LYS A 1 230 ? 1.965 1.021 -8.065 1.00 98.06 230 LYS A O 1
ATOM 1849 N N . LEU A 1 231 ? 0.687 -0.380 -6.878 1.00 98.00 231 LEU A N 1
ATOM 1850 C CA . LEU A 1 231 ? 0.814 -1.487 -7.817 1.00 98.00 231 LEU A CA 1
ATOM 1851 C C . LEU A 1 231 ? 0.109 -1.150 -9.134 1.00 98.00 231 LEU A C 1
ATOM 1853 O O . LEU A 1 231 ? 0.683 -1.363 -10.195 1.00 98.00 231 LEU A O 1
ATOM 1857 N N . ALA A 1 232 ? -1.086 -0.557 -9.076 1.00 98.12 232 ALA A N 1
ATOM 1858 C CA . ALA A 1 232 ? -1.817 -0.118 -10.260 1.00 98.12 232 ALA A CA 1
ATOM 1859 C C . ALA A 1 232 ? -1.033 0.924 -11.077 1.00 98.12 232 ALA A C 1
ATOM 1861 O O . ALA A 1 232 ? -0.955 0.794 -12.298 1.00 98.12 232 ALA A O 1
ATOM 1862 N N . THR A 1 233 ? -0.400 1.908 -10.422 1.00 98.12 233 THR A N 1
ATO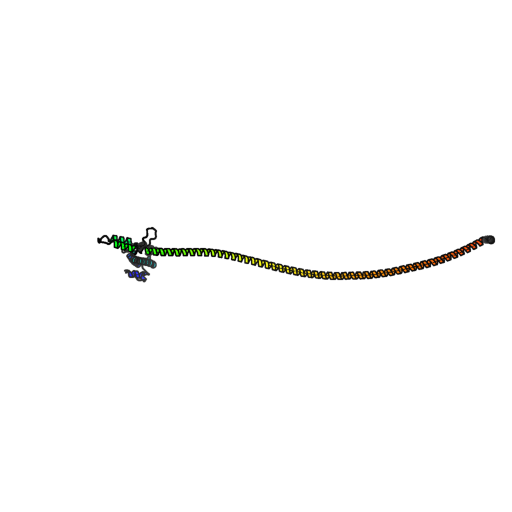M 1863 C CA . THR A 1 233 ? 0.449 2.892 -11.119 1.00 98.12 233 THR A CA 1
ATOM 1864 C C . THR A 1 233 ? 1.668 2.234 -11.761 1.00 98.12 233 THR A C 1
ATOM 1866 O O . THR A 1 233 ? 1.930 2.463 -12.935 1.00 98.12 233 THR A O 1
ATOM 1869 N N . LEU A 1 234 ? 2.361 1.343 -11.040 1.00 98.00 234 LEU A N 1
ATOM 1870 C CA . LEU A 1 234 ? 3.532 0.637 -11.575 1.00 98.00 234 LEU A CA 1
ATOM 1871 C C . LEU A 1 234 ? 3.182 -0.280 -12.754 1.00 98.00 234 LEU A C 1
ATOM 1873 O O . LEU A 1 234 ? 3.970 -0.413 -13.688 1.00 98.00 234 LEU A O 1
ATOM 1877 N N . VAL A 1 235 ? 2.007 -0.911 -12.732 1.00 98.44 235 VAL A N 1
ATOM 1878 C CA . VAL A 1 235 ? 1.518 -1.725 -13.853 1.00 98.44 235 VAL A CA 1
ATOM 1879 C C . VAL A 1 235 ? 1.255 -0.857 -15.083 1.00 98.44 235 VAL A C 1
ATOM 1881 O O . VAL A 1 235 ? 1.585 -1.272 -16.194 1.00 98.44 235 VAL A O 1
ATOM 1884 N N . GLU A 1 236 ? 0.692 0.340 -14.912 1.00 98.06 236 GLU A N 1
ATOM 1885 C CA . GLU A 1 236 ? 0.475 1.251 -16.039 1.00 98.06 236 GLU A CA 1
ATOM 1886 C C . GLU A 1 236 ? 1.795 1.794 -16.602 1.00 98.06 236 GLU A C 1
ATOM 1888 O O . GLU A 1 236 ? 1.982 1.803 -17.821 1.00 98.06 236 GLU A O 1
ATOM 1893 N N . ASP A 1 237 ? 2.756 2.130 -15.739 1.00 97.94 237 ASP A N 1
ATOM 1894 C CA . ASP A 1 237 ? 4.105 2.526 -16.155 1.00 97.94 237 ASP A CA 1
ATOM 1895 C C . ASP A 1 237 ? 4.804 1.401 -16.933 1.00 97.94 237 ASP A C 1
ATOM 1897 O O . ASP A 1 237 ? 5.365 1.635 -18.006 1.00 97.94 237 ASP A O 1
ATOM 1901 N N . ALA A 1 238 ? 4.711 0.156 -16.453 1.00 97.75 238 ALA A N 1
ATOM 1902 C CA . ALA A 1 238 ? 5.260 -1.010 -17.144 1.00 97.75 238 ALA A CA 1
ATOM 1903 C C . ALA A 1 238 ? 4.625 -1.207 -18.530 1.00 97.75 238 ALA A C 1
ATOM 1905 O O . ALA A 1 238 ? 5.336 -1.449 -19.507 1.00 97.75 238 ALA A O 1
ATOM 1906 N N . ARG A 1 239 ? 3.301 -1.038 -18.654 1.00 98.06 239 ARG A N 1
ATOM 1907 C CA . ARG A 1 239 ? 2.608 -1.080 -19.954 1.00 98.06 239 ARG A CA 1
ATOM 1908 C C . ARG A 1 239 ? 3.049 0.050 -20.876 1.00 98.06 239 ARG A C 1
ATOM 1910 O O . ARG A 1 239 ? 3.192 -0.169 -22.078 1.00 98.06 239 ARG A O 1
ATOM 1917 N N . SER A 1 240 ? 3.243 1.255 -20.344 1.00 97.88 240 SER A N 1
ATOM 1918 C CA . SER A 1 240 ? 3.747 2.398 -21.108 1.00 97.88 240 SER A CA 1
ATOM 1919 C C . SER A 1 240 ? 5.151 2.121 -21.652 1.00 97.88 240 SER A C 1
ATOM 1921 O O . SER A 1 240 ? 5.386 2.223 -22.858 1.00 97.88 240 SER A O 1
ATOM 1923 N N . LEU A 1 241 ? 6.066 1.651 -20.800 1.00 97.81 241 LEU A N 1
ATOM 1924 C CA . LEU A 1 241 ? 7.418 1.258 -21.206 1.00 97.81 241 LEU A CA 1
ATOM 1925 C C . LEU A 1 241 ? 7.402 0.134 -22.244 1.00 97.81 241 LEU A C 1
ATOM 1927 O O . LEU A 1 241 ? 8.134 0.198 -23.229 1.00 97.81 241 LEU A O 1
ATOM 1931 N N . GLN A 1 242 ? 6.530 -0.861 -22.085 1.00 98.06 242 GLN A N 1
ATOM 1932 C CA . GLN A 1 242 ? 6.393 -1.944 -23.056 1.00 98.06 242 GLN A CA 1
ATOM 1933 C C . GLN A 1 242 ? 5.905 -1.437 -24.423 1.00 98.06 242 GLN A C 1
ATOM 1935 O O . GLN A 1 242 ? 6.414 -1.881 -25.454 1.00 98.06 242 GLN A O 1
ATOM 1940 N N . ARG A 1 243 ? 4.993 -0.453 -24.453 1.00 97.75 243 ARG A N 1
ATOM 1941 C CA . ARG A 1 243 ? 4.593 0.241 -25.692 1.00 97.75 243 ARG A CA 1
ATOM 1942 C C . ARG A 1 243 ? 5.767 0.989 -26.328 1.00 97.75 243 ARG A C 1
ATOM 1944 O O . ARG A 1 243 ? 5.952 0.897 -27.541 1.00 97.75 243 ARG A O 1
ATOM 1951 N N . HIS A 1 244 ? 6.586 1.678 -25.534 1.00 97.50 244 HIS A N 1
ATOM 1952 C CA . HIS A 1 244 ? 7.783 2.358 -26.036 1.00 97.50 244 HIS A CA 1
ATOM 1953 C C . HIS A 1 244 ? 8.818 1.381 -26.605 1.00 97.50 244 HIS A C 1
ATOM 1955 O O . HIS A 1 244 ? 9.349 1.629 -27.685 1.00 97.50 244 HIS A O 1
ATOM 1961 N N . ILE A 1 245 ? 9.063 0.248 -25.941 1.00 97.25 245 ILE A N 1
ATOM 1962 C CA . ILE A 1 245 ? 9.959 -0.800 -26.450 1.00 97.25 245 ILE A CA 1
ATOM 1963 C C . ILE A 1 245 ? 9.429 -1.361 -27.774 1.00 97.25 245 ILE A C 1
ATOM 1965 O O . ILE A 1 245 ? 10.196 -1.472 -28.728 1.00 97.25 245 ILE A O 1
ATOM 1969 N N . ALA A 1 246 ? 8.131 -1.660 -27.876 1.00 97.06 246 ALA A N 1
ATOM 1970 C CA . ALA A 1 246 ? 7.518 -2.136 -29.119 1.00 97.06 246 ALA A CA 1
ATOM 1971 C C . ALA A 1 246 ? 7.646 -1.108 -30.263 1.00 97.06 246 ALA A C 1
ATOM 1973 O O . ALA A 1 246 ? 7.992 -1.453 -31.391 1.00 97.06 246 ALA A O 1
ATOM 1974 N N . SER A 1 247 ? 7.434 0.176 -29.964 1.00 97.56 247 SER A N 1
ATOM 1975 C CA . SER A 1 247 ? 7.617 1.264 -30.931 1.00 97.56 247 SER A CA 1
ATOM 1976 C C . SER A 1 247 ? 9.075 1.382 -31.391 1.00 97.56 247 SER A C 1
ATOM 1978 O O . SER A 1 247 ? 9.351 1.450 -32.588 1.00 97.56 247 SER A O 1
ATOM 1980 N N . ASN A 1 248 ? 10.021 1.366 -30.450 1.00 96.62 248 ASN A N 1
ATOM 1981 C CA . ASN A 1 248 ? 11.447 1.493 -30.748 1.00 96.62 248 ASN A CA 1
ATOM 1982 C C . ASN A 1 248 ? 11.985 0.278 -31.508 1.00 96.62 248 ASN A C 1
ATOM 1984 O O . ASN A 1 248 ? 12.774 0.441 -32.432 1.00 96.62 248 ASN A O 1
ATOM 1988 N N . THR A 1 249 ? 11.538 -0.931 -31.167 1.00 96.81 249 THR A N 1
ATOM 1989 C CA . THR A 1 249 ? 11.909 -2.154 -31.896 1.00 96.81 249 THR A CA 1
ATOM 1990 C C . THR A 1 249 ? 11.363 -2.143 -33.322 1.00 96.81 249 THR A C 1
ATOM 1992 O O . THR A 1 249 ? 12.102 -2.467 -34.249 1.00 96.81 249 THR A O 1
ATOM 1995 N N . ALA A 1 250 ? 10.128 -1.679 -33.539 1.00 96.62 250 ALA A N 1
ATOM 1996 C CA . ALA A 1 250 ? 9.586 -1.492 -34.886 1.00 96.62 250 ALA A CA 1
ATOM 1997 C C . ALA A 1 250 ? 10.355 -0.425 -35.689 1.00 96.62 250 ALA A C 1
ATOM 1999 O O . ALA A 1 250 ? 10.598 -0.602 -36.883 1.00 96.62 250 ALA A O 1
ATOM 2000 N N . ALA A 1 251 ? 10.763 0.677 -35.051 1.00 96.31 251 ALA A N 1
ATOM 2001 C CA . ALA A 1 251 ? 11.601 1.694 -35.687 1.00 96.31 251 ALA A CA 1
ATOM 2002 C C . ALA A 1 251 ? 12.991 1.143 -36.048 1.00 96.31 251 ALA A C 1
ATOM 2004 O O . ALA A 1 251 ? 13.453 1.345 -37.169 1.00 96.31 251 ALA A O 1
ATOM 2005 N N . ALA A 1 252 ? 13.624 0.393 -35.142 1.00 96.38 252 ALA A N 1
ATOM 2006 C CA . ALA A 1 252 ? 14.909 -0.255 -35.385 1.00 96.38 252 ALA A CA 1
ATOM 2007 C C . ALA A 1 252 ? 14.834 -1.265 -36.541 1.00 96.38 252 ALA A C 1
ATOM 2009 O O . ALA A 1 252 ? 15.718 -1.269 -37.393 1.00 96.38 252 ALA A O 1
ATOM 2010 N N . ALA A 1 253 ? 13.757 -2.054 -36.629 1.00 96.88 253 ALA A N 1
ATOM 2011 C CA . ALA A 1 253 ? 13.529 -2.966 -37.751 1.00 96.88 253 ALA A CA 1
ATOM 2012 C C . ALA A 1 253 ? 13.438 -2.218 -39.093 1.00 96.88 253 ALA A C 1
ATOM 2014 O O . ALA A 1 253 ? 14.088 -2.606 -40.058 1.00 96.88 253 ALA A O 1
ATOM 2015 N N . LYS A 1 254 ? 12.720 -1.084 -39.146 1.00 97.00 254 LYS A N 1
ATOM 2016 C CA . LYS A 1 254 ? 12.657 -0.246 -40.360 1.00 97.00 254 LYS A CA 1
ATOM 2017 C C . LYS A 1 254 ? 14.023 0.297 -40.774 1.00 97.00 254 LYS A C 1
ATOM 2019 O O . LYS A 1 254 ? 14.310 0.350 -41.968 1.00 97.00 254 LYS A O 1
ATOM 2024 N N . VAL A 1 255 ? 14.843 0.716 -39.809 1.00 97.25 255 VAL A N 1
ATOM 2025 C CA . VAL A 1 255 ? 16.209 1.191 -40.076 1.00 97.25 255 VAL A CA 1
ATOM 2026 C C . VAL A 1 255 ? 17.083 0.047 -40.584 1.00 97.25 255 VAL A C 1
ATOM 2028 O O . VAL A 1 255 ? 17.788 0.229 -41.571 1.00 97.25 255 VAL A O 1
ATOM 2031 N N . ALA A 1 256 ? 16.998 -1.139 -39.977 1.00 96.88 256 ALA A N 1
ATOM 2032 C CA . ALA A 1 256 ? 17.716 -2.323 -40.444 1.00 96.88 256 ALA A CA 1
ATOM 2033 C C . ALA A 1 256 ? 17.326 -2.694 -41.887 1.00 96.88 256 ALA A C 1
ATOM 2035 O O . ALA A 1 256 ? 18.204 -2.919 -42.717 1.00 96.88 256 ALA A O 1
ATOM 2036 N N . ASP A 1 257 ? 16.033 -2.659 -42.223 1.00 96.81 257 ASP A N 1
ATOM 2037 C CA . ASP A 1 257 ? 15.551 -2.894 -43.589 1.00 96.81 257 ASP A CA 1
ATOM 2038 C C . ASP A 1 257 ? 16.060 -1.838 -44.583 1.00 96.81 257 ASP A C 1
ATOM 2040 O O . ASP A 1 257 ? 16.377 -2.157 -45.729 1.00 96.81 257 ASP A O 1
ATOM 2044 N N . GLN A 1 258 ? 16.113 -0.565 -44.174 1.00 96.69 258 GLN A N 1
ATOM 2045 C CA . GLN A 1 258 ? 16.660 0.517 -44.999 1.00 96.69 258 GLN A CA 1
ATOM 2046 C C . GLN A 1 258 ? 18.158 0.336 -45.241 1.00 96.69 258 GLN A C 1
ATOM 2048 O O . GLN A 1 258 ? 18.588 0.418 -46.389 1.00 96.69 258 GLN A O 1
ATOM 2053 N N . LEU A 1 259 ? 18.928 0.036 -44.192 1.00 95.81 259 LEU A N 1
ATOM 2054 C CA . LEU A 1 259 ? 20.358 -0.241 -44.304 1.00 95.81 259 LEU A CA 1
ATOM 2055 C C . LEU A 1 259 ? 20.619 -1.450 -45.204 1.00 95.81 259 LEU A C 1
ATOM 2057 O O . LEU A 1 259 ? 21.449 -1.355 -46.098 1.00 95.81 259 LEU A O 1
ATOM 2061 N N . GLY A 1 260 ? 19.854 -2.534 -45.056 1.00 97.25 260 GLY A N 1
ATOM 2062 C CA . GLY A 1 260 ? 19.984 -3.710 -45.918 1.00 97.25 260 GLY A CA 1
ATOM 2063 C C . GLY A 1 260 ? 19.641 -3.436 -47.389 1.00 97.25 260 GLY A C 1
ATOM 2064 O O . GLY A 1 260 ? 20.228 -4.046 -48.281 1.00 97.25 260 GLY A O 1
ATOM 2065 N N . ARG A 1 261 ? 18.713 -2.509 -47.680 1.00 96.62 261 ARG A N 1
ATOM 2066 C CA . ARG A 1 261 ? 18.464 -2.044 -49.059 1.00 96.62 261 ARG A CA 1
ATOM 2067 C C . ARG A 1 261 ? 19.637 -1.230 -49.599 1.00 96.62 261 ARG A C 1
ATOM 2069 O O . ARG A 1 261 ? 20.112 -1.535 -50.687 1.00 96.62 261 ARG A O 1
ATOM 2076 N N . MET A 1 262 ? 20.126 -0.261 -48.826 1.00 96.25 262 MET A N 1
ATOM 2077 C CA . MET A 1 262 ? 21.273 0.563 -49.218 1.00 96.25 262 MET A CA 1
ATOM 2078 C C . MET A 1 262 ? 22.542 -0.273 -49.419 1.00 96.25 262 MET A C 1
ATOM 2080 O O . MET A 1 262 ? 23.296 -0.021 -50.349 1.00 96.25 262 MET A O 1
ATOM 2084 N N . GLU A 1 263 ? 22.771 -1.288 -48.587 1.00 97.31 263 GLU A N 1
ATOM 2085 C CA . GLU A 1 263 ? 23.903 -2.208 -48.723 1.00 97.31 263 GLU A CA 1
ATOM 2086 C C . GLU A 1 263 ? 23.828 -3.002 -50.033 1.00 97.31 263 GLU A C 1
ATOM 2088 O O . GLU A 1 263 ? 24.819 -3.084 -50.754 1.00 97.31 263 GLU A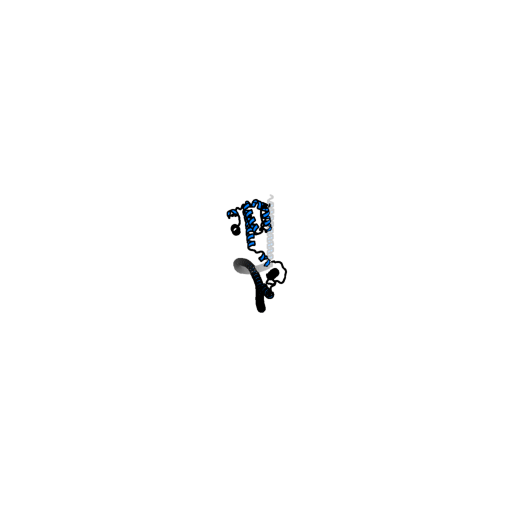 O 1
ATOM 2093 N N . LYS A 1 264 ? 22.644 -3.515 -50.397 1.00 96.81 264 LYS A N 1
ATOM 2094 C CA . LYS A 1 264 ? 22.435 -4.192 -51.688 1.00 96.81 264 LYS A CA 1
ATOM 2095 C C . LYS A 1 264 ? 22.635 -3.258 -52.879 1.00 96.81 264 LYS A C 1
ATOM 2097 O O . LYS A 1 264 ? 23.220 -3.674 -53.874 1.00 96.81 264 LYS A O 1
ATOM 2102 N N . GLU A 1 265 ? 22.155 -2.019 -52.789 1.00 96.69 265 GLU A N 1
ATOM 2103 C CA . GLU A 1 265 ? 22.366 -1.001 -53.826 1.00 96.69 265 GLU A CA 1
ATOM 2104 C C . GLU A 1 265 ? 23.857 -0.684 -53.989 1.00 96.69 265 GLU A C 1
ATOM 2106 O O . GLU A 1 265 ? 24.373 -0.729 -55.103 1.00 96.69 265 GLU A O 1
ATOM 2111 N N . LEU A 1 266 ? 24.571 -0.453 -52.882 1.00 96.31 266 LEU A N 1
ATOM 2112 C CA . LEU A 1 266 ? 26.017 -0.221 -52.888 1.00 96.31 266 LEU A CA 1
ATOM 2113 C C . LEU A 1 266 ? 26.784 -1.416 -53.456 1.00 96.31 266 LEU A C 1
ATOM 2115 O O . LEU A 1 266 ? 27.680 -1.225 -54.273 1.00 96.31 266 LEU A O 1
ATOM 2119 N N . GLN A 1 267 ? 26.423 -2.640 -53.071 1.00 96.75 267 GLN A N 1
ATOM 2120 C CA . GLN A 1 267 ? 27.036 -3.849 -53.615 1.00 96.75 267 GLN A CA 1
ATOM 2121 C C . GLN A 1 267 ? 26.782 -3.983 -55.124 1.00 96.75 267 GLN A C 1
ATOM 2123 O O . GLN A 1 267 ? 27.688 -4.366 -55.859 1.00 96.75 267 GLN A O 1
ATOM 2128 N N . GLY A 1 268 ? 25.585 -3.617 -55.594 1.00 96.06 268 GLY A N 1
ATOM 2129 C CA . GLY A 1 268 ? 25.264 -3.544 -57.019 1.00 96.06 268 GLY A CA 1
ATOM 2130 C C . GLY A 1 268 ? 26.135 -2.533 -57.769 1.00 96.06 268 GLY A C 1
ATOM 2131 O O . GLY A 1 268 ? 26.687 -2.875 -58.810 1.00 96.06 268 GLY A O 1
ATOM 2132 N N . CYS A 1 269 ? 26.322 -1.329 -57.219 1.00 96.06 269 CYS A N 1
ATOM 2133 C CA . CYS A 1 269 ? 27.223 -0.324 -57.794 1.00 96.06 269 CYS A CA 1
ATOM 2134 C C . CYS A 1 269 ? 28.678 -0.809 -57.829 1.00 96.06 269 CYS A C 1
ATOM 2136 O O . CYS A 1 269 ? 29.340 -0.664 -58.849 1.00 96.06 269 CYS A O 1
ATOM 2138 N N . ILE A 1 270 ? 29.162 -1.427 -56.745 1.00 96.19 270 ILE A N 1
ATOM 2139 C CA . ILE A 1 270 ? 30.518 -1.991 -56.689 1.00 96.19 270 ILE A CA 1
ATOM 2140 C C . ILE A 1 270 ? 30.700 -3.059 -57.771 1.00 96.19 270 ILE A C 1
ATOM 2142 O O . ILE A 1 270 ? 31.715 -3.046 -58.461 1.00 96.19 270 ILE A O 1
ATOM 2146 N N . GLN A 1 271 ? 29.728 -3.961 -57.944 1.00 96.44 271 GLN A N 1
ATOM 2147 C CA . GLN A 1 271 ? 29.791 -4.986 -58.987 1.00 96.44 271 GLN A CA 1
ATOM 2148 C C . GLN A 1 271 ? 29.789 -4.360 -60.385 1.00 96.44 271 GLN A C 1
ATOM 2150 O O . GLN A 1 271 ? 30.587 -4.743 -61.231 1.00 96.44 271 GLN A O 1
ATOM 2155 N N . GLN A 1 272 ? 28.938 -3.360 -60.620 1.00 97.00 272 GLN A N 1
ATOM 2156 C CA . GLN A 1 272 ? 28.897 -2.647 -61.894 1.00 97.00 272 GLN A CA 1
ATOM 2157 C C . GLN A 1 272 ? 30.235 -1.962 -62.212 1.00 97.00 272 GLN A C 1
ATOM 2159 O O . GLN A 1 272 ? 30.702 -2.025 -63.349 1.00 97.00 272 GLN A O 1
ATOM 2164 N N . ASP A 1 273 ? 30.861 -1.326 -61.220 1.00 95.81 273 ASP A N 1
ATOM 2165 C CA . ASP A 1 273 ? 32.174 -0.700 -61.376 1.00 95.81 273 ASP A CA 1
ATOM 2166 C C . ASP A 1 273 ? 33.274 -1.744 -61.623 1.00 95.81 273 ASP A C 1
ATOM 2168 O O . ASP A 1 273 ? 34.170 -1.499 -62.432 1.00 95.81 273 ASP A O 1
ATOM 2172 N N . GLN A 1 274 ? 33.204 -2.914 -60.976 1.00 96.31 274 GLN A N 1
ATOM 2173 C CA . GLN A 1 274 ? 34.105 -4.043 -61.239 1.00 96.31 274 GLN A CA 1
ATOM 2174 C C . GLN A 1 274 ? 33.979 -4.541 -62.680 1.00 96.31 274 GLN A C 1
ATOM 2176 O O . GLN A 1 274 ? 34.987 -4.595 -63.384 1.00 96.31 274 GLN A O 1
ATOM 2181 N N . ASP A 1 275 ? 32.759 -4.808 -63.148 1.00 96.31 275 ASP A N 1
ATOM 2182 C CA . ASP A 1 275 ? 32.499 -5.248 -64.522 1.00 96.31 275 ASP A CA 1
ATOM 2183 C C . ASP A 1 275 ? 33.001 -4.202 -65.536 1.00 96.31 275 ASP A C 1
ATOM 2185 O O . ASP A 1 275 ? 33.574 -4.534 -66.577 1.00 96.31 275 ASP A O 1
ATOM 2189 N N . LEU A 1 276 ? 32.820 -2.912 -65.231 1.00 96.06 276 LEU A N 1
ATOM 2190 C CA . LEU A 1 276 ? 33.303 -1.816 -66.067 1.00 96.06 276 LEU A CA 1
ATOM 2191 C C . LEU A 1 276 ? 34.838 -1.750 -66.086 1.00 96.06 276 LEU A C 1
ATOM 2193 O O . LEU A 1 276 ? 35.432 -1.542 -67.146 1.00 96.06 276 LEU A O 1
ATOM 2197 N N . CYS A 1 277 ? 35.491 -1.950 -64.939 1.00 95.75 277 CYS A N 1
ATOM 2198 C CA . CYS A 1 277 ? 36.947 -2.031 -64.854 1.00 95.75 277 CYS A CA 1
ATOM 2199 C C . CYS A 1 277 ? 37.484 -3.212 -65.668 1.00 95.75 277 CYS A C 1
ATOM 2201 O O . CYS A 1 277 ? 38.426 -3.025 -66.430 1.00 95.75 277 CYS A O 1
ATOM 2203 N N . GLU A 1 278 ? 36.868 -4.393 -65.576 1.00 96.19 278 GLU A N 1
ATOM 2204 C CA . GLU A 1 278 ? 37.239 -5.563 -66.382 1.00 96.19 278 GLU A CA 1
ATOM 2205 C C . GLU A 1 278 ? 37.105 -5.289 -67.887 1.00 96.19 278 GLU A C 1
ATOM 2207 O O . GLU A 1 278 ? 38.023 -5.584 -68.657 1.00 96.19 278 GLU A O 1
ATOM 2212 N N . GLN A 1 279 ? 36.010 -4.648 -68.314 1.00 96.81 279 GLN A N 1
ATOM 2213 C CA . GLN A 1 279 ? 35.822 -4.238 -69.710 1.00 96.81 279 GLN A CA 1
ATOM 2214 C C . GLN A 1 279 ? 36.910 -3.267 -70.184 1.00 96.81 279 GLN A C 1
ATOM 2216 O O . GLN A 1 279 ? 37.440 -3.417 -71.289 1.00 96.81 279 GLN A O 1
ATOM 2221 N N . TYR A 1 280 ? 37.253 -2.264 -69.370 1.00 95.56 280 TYR A N 1
ATOM 2222 C CA . TYR A 1 280 ? 38.314 -1.320 -69.715 1.00 95.56 280 TYR A CA 1
ATOM 2223 C C . TYR A 1 280 ? 39.688 -1.981 -69.727 1.00 95.56 280 TYR A C 1
ATOM 2225 O O . TYR A 1 280 ? 40.460 -1.692 -70.638 1.00 95.56 280 TYR A O 1
ATOM 2233 N N . THR A 1 281 ? 39.977 -2.897 -68.802 1.00 96.44 281 THR A N 1
ATOM 2234 C CA . THR A 1 281 ? 41.214 -3.688 -68.814 1.00 96.44 281 THR A CA 1
ATOM 2235 C C . THR A 1 281 ? 41.336 -4.473 -70.116 1.00 96.44 281 THR A C 1
ATOM 2237 O O . THR A 1 281 ? 42.346 -4.345 -70.802 1.00 96.44 281 THR A O 1
ATOM 2240 N N . PHE A 1 282 ? 40.284 -5.185 -70.534 1.00 95.38 282 PHE A N 1
ATOM 2241 C CA . PHE A 1 282 ? 40.286 -5.909 -71.809 1.00 95.38 282 PHE A CA 1
ATOM 2242 C C . PHE A 1 282 ? 40.546 -4.982 -73.006 1.00 95.38 282 PHE A C 1
ATOM 2244 O O . PHE A 1 282 ? 41.325 -5.308 -73.901 1.00 95.38 282 PHE A O 1
ATOM 2251 N N . LYS A 1 283 ? 39.923 -3.797 -73.018 1.00 96.44 283 LYS A N 1
ATOM 2252 C CA . LYS A 1 283 ? 40.117 -2.805 -74.084 1.00 96.44 283 LYS A CA 1
ATOM 2253 C C . LYS A 1 283 ? 41.531 -2.221 -74.093 1.00 96.44 283 LYS A C 1
ATOM 2255 O O . LYS A 1 283 ? 42.065 -1.958 -75.167 1.00 96.44 283 LYS A O 1
ATOM 2260 N N . VAL A 1 284 ? 42.125 -1.996 -72.922 1.00 95.62 284 VAL A N 1
ATOM 2261 C CA . VAL A 1 284 ? 43.520 -1.554 -72.801 1.00 95.62 284 VAL A CA 1
ATOM 2262 C C . VAL A 1 284 ? 44.454 -2.629 -73.350 1.00 95.62 284 VAL A C 1
ATOM 2264 O O . VAL A 1 284 ? 45.275 -2.308 -74.202 1.00 95.62 284 VAL A O 1
ATOM 2267 N N . GLU A 1 285 ? 44.271 -3.895 -72.970 1.00 96.19 285 GLU A N 1
ATOM 2268 C CA . GLU A 1 285 ? 45.077 -5.004 -73.498 1.00 96.19 285 GLU A CA 1
ATOM 2269 C C . GLU A 1 285 ? 44.962 -5.150 -75.024 1.00 96.19 285 GLU A C 1
ATOM 2271 O O . GLU A 1 285 ? 45.951 -5.415 -75.704 1.00 96.19 285 GLU A O 1
ATOM 2276 N N . ASP A 1 286 ? 43.761 -4.987 -75.586 1.00 96.38 286 ASP A N 1
ATOM 2277 C CA . ASP A 1 286 ? 43.542 -5.031 -77.036 1.00 96.38 286 ASP A CA 1
ATOM 2278 C C . ASP A 1 286 ? 44.298 -3.906 -77.760 1.00 96.38 286 ASP A C 1
ATOM 2280 O O . ASP A 1 286 ? 45.038 -4.150 -78.714 1.00 96.38 286 ASP A O 1
ATOM 2284 N N . LEU A 1 287 ? 44.208 -2.678 -77.236 1.00 95.81 287 LEU A N 1
ATOM 2285 C CA . LEU A 1 287 ? 44.954 -1.530 -77.754 1.00 95.81 287 LEU A CA 1
ATOM 2286 C C . LEU A 1 287 ? 46.473 -1.704 -77.616 1.00 95.81 287 LEU A C 1
ATOM 2288 O O . LEU A 1 287 ? 47.215 -1.260 -78.493 1.00 95.81 287 LEU A O 1
ATOM 2292 N N . GLU A 1 288 ? 46.946 -2.338 -76.542 1.00 96.25 288 GLU A N 1
ATOM 2293 C CA . GLU A 1 288 ? 48.360 -2.668 -76.350 1.00 96.25 288 GLU A CA 1
ATOM 2294 C C . GLU A 1 288 ? 48.851 -3.683 -77.390 1.00 96.25 288 GLU A C 1
ATOM 2296 O O . GLU A 1 288 ? 49.905 -3.464 -77.995 1.00 96.25 288 GLU A O 1
ATOM 2301 N N . ARG A 1 289 ? 48.072 -4.739 -77.675 1.00 95.69 289 ARG A N 1
ATOM 2302 C CA . ARG A 1 289 ? 48.377 -5.706 -78.750 1.00 95.69 289 ARG A CA 1
ATOM 2303 C C . ARG A 1 289 ? 48.442 -5.019 -80.114 1.00 95.69 289 ARG A C 1
ATOM 2305 O O . ARG A 1 289 ? 49.393 -5.228 -80.869 1.00 95.69 289 ARG A O 1
ATOM 2312 N N . ASP A 1 290 ? 47.475 -4.155 -80.411 1.00 96.25 290 ASP A N 1
ATOM 2313 C CA . ASP A 1 290 ? 47.433 -3.364 -81.644 1.00 96.25 290 ASP A CA 1
ATOM 2314 C C . ASP A 1 290 ? 48.639 -2.422 -81.774 1.00 96.25 290 ASP A C 1
ATOM 2316 O O . ASP A 1 290 ? 49.233 -2.281 -82.850 1.00 96.25 290 ASP A O 1
ATOM 2320 N N . LEU A 1 291 ? 49.017 -1.761 -80.676 1.00 95.75 291 LEU A N 1
ATOM 2321 C CA . LEU A 1 291 ? 50.188 -0.893 -80.624 1.00 95.75 291 LEU A CA 1
ATOM 2322 C C . LEU A 1 291 ? 51.470 -1.693 -80.876 1.00 95.75 291 LEU A C 1
ATOM 2324 O O . LEU A 1 291 ? 52.307 -1.251 -81.665 1.00 95.75 291 LEU A O 1
ATOM 2328 N N . GLN A 1 292 ? 51.606 -2.867 -80.260 1.00 96.50 292 GLN A N 1
ATOM 2329 C CA . GLN A 1 292 ? 52.744 -3.761 -80.460 1.00 96.50 292 GLN A CA 1
ATOM 2330 C C . GLN A 1 292 ? 52.848 -4.210 -81.925 1.00 96.50 292 GLN A C 1
ATOM 2332 O O . GLN A 1 292 ? 53.914 -4.086 -82.530 1.00 96.50 292 GLN A O 1
ATOM 2337 N N . LEU A 1 293 ? 51.736 -4.619 -82.545 1.00 96.69 293 LEU A N 1
ATOM 2338 C CA . LEU A 1 293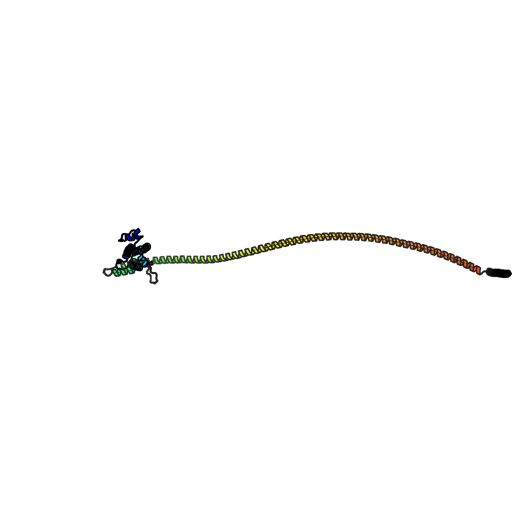 ? 51.697 -4.991 -83.963 1.00 96.69 293 LEU A CA 1
ATOM 2339 C C . LEU A 1 293 ? 52.131 -3.829 -84.872 1.00 96.69 293 LEU A C 1
ATOM 2341 O O . LEU A 1 293 ? 52.920 -4.009 -85.805 1.00 96.69 293 LEU A O 1
ATOM 2345 N N . LYS A 1 294 ? 51.652 -2.609 -84.591 1.00 95.62 294 LYS A N 1
ATOM 2346 C CA . LYS A 1 294 ? 52.067 -1.401 -85.324 1.00 95.62 294 LYS A CA 1
ATOM 2347 C C . LYS A 1 294 ? 53.557 -1.113 -85.146 1.00 95.62 294 LYS A C 1
ATOM 2349 O O . LYS A 1 294 ? 54.219 -0.754 -86.120 1.00 95.62 294 LYS A O 1
ATOM 2354 N N . GLN A 1 295 ? 54.102 -1.281 -83.942 1.00 95.75 295 GLN A N 1
ATOM 2355 C CA . GLN A 1 295 ? 55.534 -1.114 -83.684 1.00 95.75 295 GLN A CA 1
ATOM 2356 C C . GLN A 1 295 ? 56.376 -2.144 -84.452 1.00 95.75 295 GLN A C 1
ATOM 2358 O O . GLN A 1 295 ? 57.375 -1.764 -85.066 1.00 95.75 295 GLN A O 1
ATOM 2363 N N . GLU A 1 296 ? 55.955 -3.410 -84.502 1.00 96.31 296 GLU A N 1
ATOM 2364 C CA . GLU A 1 296 ? 56.613 -4.460 -85.291 1.00 96.31 296 GLU A CA 1
ATOM 2365 C C . GLU A 1 296 ? 56.579 -4.170 -86.798 1.00 96.31 296 GLU A C 1
ATOM 2367 O O . GLU A 1 296 ? 57.589 -4.330 -87.486 1.00 96.31 296 GLU A O 1
ATOM 2372 N N . LEU A 1 297 ? 55.445 -3.694 -87.322 1.00 95.75 297 LEU A N 1
ATOM 2373 C CA . LEU A 1 297 ? 55.321 -3.263 -88.718 1.00 95.75 297 LEU A CA 1
ATOM 2374 C C . LEU A 1 297 ? 56.257 -2.095 -89.036 1.00 95.75 297 LEU A C 1
ATOM 2376 O O . LEU A 1 297 ? 56.954 -2.126 -90.050 1.00 95.75 297 LEU A O 1
ATOM 2380 N N . ILE A 1 298 ? 56.318 -1.088 -88.158 1.00 95.06 298 ILE A N 1
ATOM 2381 C CA . ILE A 1 298 ? 57.257 0.033 -88.295 1.00 95.06 298 ILE A CA 1
ATOM 2382 C C . ILE A 1 298 ? 58.702 -0.480 -88.274 1.00 95.06 298 ILE A C 1
ATOM 2384 O O . ILE A 1 298 ? 59.511 -0.025 -89.082 1.00 95.06 298 ILE A O 1
ATOM 2388 N N . ALA A 1 299 ? 59.041 -1.422 -87.390 1.00 95.00 299 ALA A N 1
ATOM 2389 C CA . ALA A 1 299 ? 60.376 -2.013 -87.319 1.00 95.00 299 ALA A CA 1
ATOM 2390 C C . ALA A 1 299 ? 60.735 -2.780 -88.604 1.00 95.00 299 ALA A C 1
ATOM 2392 O O . ALA A 1 299 ? 61.810 -2.557 -89.162 1.00 95.00 299 ALA A O 1
ATOM 2393 N N . LYS A 1 300 ? 59.818 -3.605 -89.131 1.00 95.06 300 LYS A N 1
ATOM 2394 C CA . LYS A 1 300 ? 59.987 -4.303 -90.418 1.00 95.06 300 LYS A CA 1
ATOM 2395 C C . LYS A 1 300 ? 60.163 -3.327 -91.576 1.00 95.06 300 LYS A C 1
ATOM 2397 O O . LYS A 1 300 ? 61.089 -3.482 -92.364 1.00 95.06 300 LYS A O 1
ATOM 2402 N N . HIS A 1 301 ? 59.323 -2.295 -91.650 1.00 94.00 301 HIS A N 1
ATOM 2403 C CA . HIS A 1 301 ? 59.420 -1.259 -92.677 1.00 94.00 301 HIS A CA 1
ATOM 2404 C C . HIS A 1 301 ? 60.760 -0.514 -92.592 1.00 94.00 301 HIS A C 1
ATOM 2406 O O . HIS A 1 301 ? 61.431 -0.338 -93.604 1.00 94.00 301 HIS A O 1
ATOM 2412 N N . LYS A 1 302 ? 61.203 -0.131 -91.386 1.00 94.81 302 LYS A N 1
ATOM 2413 C CA . LYS A 1 302 ? 62.530 0.471 -91.171 1.00 94.81 302 LYS A CA 1
ATOM 2414 C C . LYS A 1 302 ? 63.663 -0.459 -91.613 1.00 94.81 302 LYS A C 1
ATOM 2416 O O . LYS A 1 302 ? 64.585 0.020 -92.262 1.00 94.81 302 LYS A O 1
ATOM 2421 N N . SER A 1 303 ? 63.592 -1.753 -91.294 1.00 93.06 303 SER A N 1
ATOM 2422 C CA . SER A 1 303 ? 64.586 -2.750 -91.722 1.00 93.06 303 SER A CA 1
ATOM 2423 C C . SER A 1 303 ? 64.637 -2.886 -93.243 1.00 93.06 303 SER A C 1
ATOM 2425 O O . SER A 1 303 ? 65.719 -2.853 -93.815 1.00 93.06 303 SER A O 1
ATOM 2427 N N . TYR A 1 304 ? 63.477 -2.969 -93.897 1.00 93.62 304 TYR A N 1
ATOM 2428 C CA . TYR A 1 304 ? 63.368 -3.031 -95.354 1.00 93.62 304 TYR A CA 1
ATOM 2429 C C . TYR A 1 304 ? 63.997 -1.802 -96.026 1.00 93.62 304 TYR A C 1
ATOM 2431 O O . TYR A 1 304 ? 64.819 -1.933 -96.928 1.00 93.62 304 TYR A O 1
ATOM 2439 N N . TRP A 1 305 ? 63.685 -0.592 -95.546 1.00 90.94 305 TRP A N 1
ATOM 2440 C CA . TRP A 1 305 ? 64.311 0.625 -96.072 1.00 90.94 305 TRP A CA 1
ATOM 2441 C C . TRP A 1 305 ? 65.804 0.714 -95.744 1.00 90.94 305 TRP A C 1
ATOM 2443 O O . TRP A 1 305 ? 66.568 1.252 -96.542 1.00 90.94 305 TRP A O 1
ATOM 2453 N N . ALA A 1 306 ? 66.249 0.191 -94.600 1.00 90.25 306 ALA A N 1
ATOM 2454 C CA . ALA A 1 306 ? 67.671 0.110 -94.273 1.00 90.25 306 ALA A CA 1
ATOM 2455 C C . ALA A 1 306 ? 68.419 -0.825 -95.241 1.00 90.25 306 ALA A C 1
ATOM 2457 O O . ALA A 1 306 ? 69.497 -0.473 -95.708 1.00 90.25 306 ALA A O 1
ATOM 2458 N N . GLU A 1 307 ? 67.828 -1.966 -95.597 1.00 90.56 307 GLU A N 1
ATOM 2459 C CA . GLU A 1 307 ? 68.364 -2.900 -96.594 1.00 90.56 307 GLU A CA 1
ATOM 2460 C C . GLU A 1 307 ? 68.382 -2.271 -97.992 1.00 90.56 307 GLU A C 1
ATOM 2462 O O . GLU A 1 307 ? 69.426 -2.223 -98.634 1.00 90.56 307 GLU A O 1
ATOM 2467 N N . GLN A 1 308 ? 67.283 -1.641 -98.415 1.00 88.25 308 GLN A N 1
ATOM 2468 C CA . GLN A 1 308 ? 67.210 -0.965 -99.712 1.00 88.25 308 GLN A CA 1
ATOM 2469 C C . GLN A 1 308 ? 68.191 0.217 -99.815 1.00 88.25 308 GLN A C 1
ATOM 2471 O O . GLN A 1 308 ? 68.801 0.454 -100.862 1.00 88.25 308 GLN A O 1
ATOM 2476 N N . THR A 1 309 ? 68.386 0.966 -98.723 1.00 87.62 309 THR A N 1
ATOM 2477 C CA . THR A 1 309 ? 69.411 2.021 -98.663 1.00 87.62 309 THR A CA 1
ATOM 2478 C C . THR A 1 309 ? 70.831 1.457 -98.628 1.00 87.62 309 THR A C 1
ATOM 2480 O O . THR A 1 309 ? 71.735 2.080 -99.178 1.00 87.62 309 THR A O 1
ATOM 2483 N N . ALA A 1 310 ? 71.053 0.282 -98.036 1.00 86.56 310 ALA A N 1
ATOM 2484 C CA . ALA A 1 310 ? 72.337 -0.411 -98.098 1.00 86.56 310 ALA A CA 1
ATOM 2485 C C . ALA A 1 310 ? 72.648 -0.923 -99.515 1.00 86.56 310 ALA A C 1
ATOM 2487 O O . ALA A 1 310 ? 73.754 -0.689 -100.000 1.00 86.56 310 ALA A O 1
ATOM 2488 N N . ASP A 1 311 ? 71.679 -1.526 -100.206 1.00 86.25 311 ASP A N 1
ATOM 2489 C CA . ASP A 1 311 ? 71.823 -2.001 -101.588 1.00 86.25 311 ASP A CA 1
ATOM 2490 C C . ASP A 1 311 ? 72.087 -0.850 -102.557 1.00 86.25 311 ASP A C 1
ATOM 2492 O O . ASP A 1 311 ? 73.003 -0.908 -103.375 1.00 86.25 311 ASP A O 1
ATOM 2496 N N . THR A 1 312 ? 71.330 0.245 -102.437 1.00 83.25 312 THR A N 1
ATOM 2497 C CA . THR A 1 312 ? 71.576 1.451 -103.242 1.00 83.25 312 THR A CA 1
ATOM 2498 C C . THR A 1 312 ? 72.924 2.091 -102.932 1.00 83.25 312 THR A C 1
ATOM 2500 O O . THR A 1 312 ? 73.608 2.502 -103.864 1.00 83.25 312 THR A O 1
ATOM 2503 N N . ARG A 1 313 ? 73.357 2.134 -101.664 1.00 82.81 313 ARG A N 1
ATOM 2504 C CA . ARG A 1 313 ? 74.716 2.580 -101.304 1.00 82.81 313 ARG A CA 1
ATOM 2505 C C . ARG A 1 313 ? 75.793 1.674 -101.890 1.00 82.81 313 ARG A C 1
ATOM 2507 O O . ARG A 1 313 ? 76.810 2.185 -102.339 1.00 82.81 313 ARG A O 1
ATOM 2514 N N . LYS A 1 314 ? 75.583 0.357 -101.893 1.00 85.31 314 LYS A N 1
ATOM 2515 C CA . LYS A 1 314 ? 76.510 -0.609 -102.489 1.00 85.31 314 LYS A CA 1
ATOM 2516 C C . LYS A 1 314 ? 76.600 -0.419 -104.003 1.00 85.31 314 LYS A C 1
ATOM 2518 O O . LYS A 1 314 ? 77.701 -0.276 -104.513 1.00 85.31 314 LYS A O 1
ATOM 2523 N N . ASN A 1 315 ? 75.463 -0.300 -104.688 1.00 83.19 315 ASN A N 1
ATOM 2524 C CA . ASN A 1 315 ? 75.424 0.008 -106.119 1.00 83.19 315 ASN A CA 1
ATOM 2525 C C . ASN A 1 315 ? 76.090 1.355 -106.432 1.00 83.19 315 ASN A C 1
ATOM 2527 O O . ASN A 1 315 ? 76.837 1.451 -107.398 1.00 83.19 315 ASN A O 1
ATOM 2531 N N . ALA A 1 316 ? 75.849 2.388 -105.617 1.00 77.69 316 ALA A N 1
ATOM 2532 C CA . ALA A 1 316 ? 76.511 3.682 -105.766 1.00 77.69 316 ALA A CA 1
ATOM 2533 C C . ALA A 1 316 ? 78.030 3.564 -105.574 1.00 77.69 316 ALA A C 1
ATOM 2535 O O . ALA A 1 316 ? 78.783 4.107 -106.369 1.00 77.69 316 ALA A O 1
ATOM 2536 N N . HIS A 1 317 ? 78.484 2.803 -104.577 1.00 82.25 317 HIS A N 1
ATOM 2537 C CA . HIS A 1 317 ? 79.903 2.535 -104.358 1.00 82.25 317 HIS A CA 1
ATOM 2538 C C . HIS A 1 317 ? 80.535 1.749 -105.521 1.00 82.25 317 HIS A C 1
ATOM 2540 O O . HIS A 1 317 ? 81.664 2.035 -105.914 1.00 82.25 317 HIS A O 1
ATOM 2546 N N . ASP A 1 318 ? 79.831 0.762 -106.078 1.00 81.50 318 ASP A N 1
ATOM 2547 C CA . ASP A 1 318 ? 80.300 -0.002 -107.237 1.00 81.50 318 ASP A CA 1
ATOM 2548 C C . ASP A 1 318 ? 80.400 0.891 -108.487 1.00 81.50 318 ASP A C 1
ATOM 2550 O O . ASP A 1 318 ? 81.409 0.833 -109.189 1.00 81.50 318 ASP A O 1
ATOM 2554 N N . LEU A 1 319 ? 79.428 1.788 -108.703 1.00 79.88 319 LEU A N 1
ATOM 2555 C CA . LEU A 1 319 ? 79.470 2.809 -109.758 1.00 79.88 319 LEU A CA 1
ATOM 2556 C C . LEU A 1 319 ? 80.602 3.823 -109.547 1.00 79.88 319 LEU A C 1
ATOM 2558 O O . LEU A 1 319 ? 81.303 4.154 -110.498 1.00 79.88 319 LEU A O 1
ATOM 2562 N N . ASP A 1 320 ? 80.817 4.296 -108.318 1.00 79.19 320 ASP A N 1
ATOM 2563 C CA . ASP A 1 320 ? 81.920 5.206 -107.988 1.00 79.19 320 ASP A CA 1
ATOM 2564 C C . ASP A 1 320 ? 83.278 4.533 -108.218 1.00 79.19 320 ASP A C 1
ATOM 2566 O O . ASP A 1 320 ? 84.216 5.167 -108.701 1.00 79.19 320 ASP A O 1
ATOM 2570 N N . LYS A 1 321 ? 83.392 3.235 -107.914 1.00 83.12 321 LYS A N 1
ATOM 2571 C CA . LYS A 1 321 ? 84.594 2.442 -108.186 1.00 83.12 321 LYS A CA 1
ATOM 2572 C C . LYS A 1 321 ? 84.828 2.277 -109.687 1.00 83.12 321 LYS A C 1
ATOM 2574 O O . LYS A 1 321 ? 85.946 2.491 -110.143 1.00 83.12 321 LYS A O 1
ATOM 2579 N N . GLU A 1 322 ? 83.786 1.959 -110.450 1.00 78.56 322 GLU A N 1
ATOM 2580 C CA . GLU A 1 322 ? 83.852 1.874 -111.911 1.00 78.56 322 GLU A CA 1
ATOM 2581 C C . GLU A 1 322 ? 84.240 3.232 -112.525 1.00 78.56 322 GLU A C 1
ATOM 2583 O O . GLU A 1 322 ? 85.128 3.314 -113.375 1.00 78.56 322 GLU A O 1
ATOM 2588 N N . TYR A 1 323 ? 83.668 4.326 -112.015 1.00 76.06 323 TYR A N 1
ATOM 2589 C CA . TYR A 1 323 ? 84.020 5.688 -112.408 1.00 76.06 323 TYR A CA 1
ATOM 2590 C C . TYR A 1 323 ? 85.467 6.051 -112.045 1.00 76.06 323 TYR A C 1
ATOM 2592 O O . TYR A 1 323 ? 86.168 6.681 -112.842 1.00 76.06 323 TYR A O 1
ATOM 2600 N N . ALA A 1 324 ? 85.951 5.637 -110.872 1.00 75.69 324 ALA A N 1
ATOM 2601 C CA . ALA A 1 324 ? 87.339 5.820 -110.459 1.00 75.69 324 ALA A CA 1
ATOM 2602 C C . ALA A 1 324 ? 88.311 5.028 -111.350 1.00 75.69 324 ALA A C 1
ATOM 2604 O O . ALA A 1 324 ? 89.346 5.570 -111.745 1.00 75.69 324 ALA A O 1
ATOM 2605 N N . ASP A 1 325 ? 87.968 3.793 -111.724 1.00 78.88 325 ASP A N 1
ATOM 2606 C CA . ASP A 1 325 ? 88.753 2.970 -112.650 1.00 78.88 325 ASP A CA 1
ATOM 2607 C C . ASP A 1 325 ? 88.801 3.601 -114.054 1.00 78.88 325 ASP A C 1
ATOM 2609 O O . ASP A 1 325 ? 89.874 3.683 -114.660 1.00 78.88 325 ASP A O 1
ATOM 2613 N N . ILE A 1 326 ? 87.682 4.157 -114.539 1.00 75.56 326 ILE A N 1
ATOM 2614 C CA . ILE A 1 326 ? 87.629 4.942 -115.785 1.00 75.56 326 ILE A CA 1
ATOM 2615 C C . ILE A 1 326 ? 88.499 6.199 -115.677 1.00 75.56 326 ILE A C 1
ATOM 2617 O O . ILE A 1 326 ? 89.281 6.492 -116.585 1.00 75.56 326 ILE A O 1
ATOM 2621 N N . CYS A 1 327 ? 88.408 6.948 -114.576 1.00 71.56 327 CYS A N 1
ATOM 2622 C CA . CYS A 1 327 ? 89.218 8.150 -114.370 1.00 71.56 327 CYS A CA 1
ATOM 2623 C C . CYS A 1 327 ? 90.713 7.819 -114.318 1.00 71.56 327 CYS A C 1
ATOM 2625 O O . CYS A 1 327 ? 91.520 8.553 -114.891 1.00 71.56 327 CYS A O 1
ATOM 2627 N N . LYS A 1 328 ? 91.088 6.697 -113.697 1.00 77.00 328 LYS A N 1
ATOM 2628 C CA . LYS A 1 328 ? 92.462 6.191 -113.670 1.00 77.00 328 LYS A CA 1
ATOM 2629 C C . LYS A 1 328 ? 92.941 5.793 -115.067 1.00 77.00 328 LYS A C 1
ATOM 2631 O O . LYS A 1 328 ? 93.987 6.270 -115.488 1.00 77.00 328 LYS A O 1
ATOM 2636 N N . ALA A 1 329 ? 92.142 5.049 -115.832 1.00 70.44 329 ALA A N 1
ATOM 2637 C CA . ALA A 1 329 ? 92.447 4.726 -117.228 1.00 70.44 329 ALA A CA 1
ATOM 2638 C C . ALA A 1 329 ? 92.596 5.989 -118.101 1.00 70.44 329 ALA A C 1
ATOM 2640 O O . ALA A 1 329 ? 93.482 6.073 -118.953 1.00 70.44 329 ALA A O 1
ATOM 2641 N N . THR A 1 330 ? 91.769 7.006 -117.851 1.00 69.88 330 THR A N 1
ATOM 2642 C CA . THR A 1 330 ? 91.826 8.303 -118.543 1.00 69.88 330 THR A CA 1
ATOM 2643 C C . THR A 1 330 ? 93.068 9.107 -118.143 1.00 69.88 330 THR A C 1
ATOM 2645 O O . THR A 1 330 ? 93.689 9.756 -118.987 1.00 69.88 330 THR A O 1
ATOM 2648 N N . SER A 1 331 ? 93.467 9.049 -116.871 1.00 69.69 331 SER A N 1
ATOM 2649 C CA . SER A 1 331 ? 94.714 9.637 -116.372 1.00 69.69 331 SER A CA 1
ATOM 2650 C C . SER A 1 331 ? 95.938 8.948 -116.979 1.00 69.69 331 SER A C 1
ATOM 2652 O O . SER A 1 331 ? 96.837 9.632 -117.462 1.00 69.69 331 SER A O 1
ATOM 2654 N N . ASP A 1 332 ? 95.947 7.616 -117.042 1.00 70.38 332 ASP A N 1
ATOM 2655 C CA . ASP A 1 332 ? 97.027 6.829 -117.647 1.00 70.38 332 ASP A CA 1
ATOM 2656 C C . ASP A 1 332 ? 97.151 7.114 -119.158 1.00 70.38 332 ASP A C 1
ATOM 2658 O O . ASP A 1 332 ? 98.257 7.215 -119.696 1.00 70.38 332 ASP A O 1
ATOM 2662 N N . LEU A 1 333 ? 96.022 7.332 -119.846 1.00 64.75 333 LEU A N 1
ATOM 2663 C CA . LEU A 1 333 ? 95.990 7.814 -121.232 1.00 64.75 333 LEU A CA 1
ATOM 2664 C C . LEU A 1 333 ? 96.544 9.242 -121.368 1.00 64.75 333 LEU A C 1
ATOM 2666 O O . LEU A 1 333 ? 97.349 9.495 -122.265 1.00 64.75 333 LEU A O 1
ATOM 2670 N N . ARG A 1 334 ? 96.185 10.172 -120.470 1.00 59.09 334 ARG A N 1
ATOM 2671 C CA . ARG A 1 334 ? 96.756 11.535 -120.459 1.00 59.09 334 ARG A CA 1
ATOM 2672 C C . ARG A 1 334 ? 98.257 11.543 -120.179 1.00 59.09 334 ARG A C 1
ATOM 2674 O O . ARG A 1 334 ? 98.974 12.348 -120.773 1.00 59.09 334 ARG A O 1
ATOM 2681 N N . GLN A 1 335 ? 98.739 10.658 -119.312 1.00 58.97 335 GLN A N 1
ATOM 2682 C CA . GLN A 1 335 ? 100.159 10.545 -118.976 1.00 58.97 335 GLN A CA 1
ATOM 2683 C C . GLN A 1 335 ? 100.981 9.960 -120.140 1.00 58.97 335 GLN A C 1
ATOM 2685 O O . GLN A 1 335 ? 102.111 10.391 -120.373 1.00 58.97 335 GLN A O 1
ATOM 2690 N N . LYS A 1 336 ? 100.387 9.063 -120.944 1.00 59.91 336 LYS A N 1
ATOM 2691 C CA . LYS A 1 336 ? 100.965 8.613 -122.224 1.00 59.91 336 LYS A CA 1
ATOM 2692 C C . LYS A 1 336 ? 100.992 9.717 -123.288 1.00 59.91 336 LYS A C 1
ATOM 2694 O O . LYS A 1 336 ? 101.955 9.797 -124.036 1.00 59.91 336 LYS A O 1
ATOM 2699 N N . LEU A 1 337 ? 99.996 10.607 -123.320 1.00 55.09 337 LEU A N 1
ATOM 2700 C CA . LEU A 1 337 ? 99.952 11.729 -124.272 1.00 55.09 337 LEU A CA 1
ATOM 2701 C C . LEU A 1 337 ? 100.955 12.858 -123.962 1.00 55.09 337 LEU A C 1
ATOM 2703 O O . LEU A 1 337 ? 101.292 13.641 -124.842 1.00 55.09 337 LEU A O 1
ATOM 2707 N N . THR A 1 338 ? 101.422 12.976 -122.716 1.00 55.25 338 THR A N 1
ATOM 2708 C CA . THR A 1 338 ? 102.320 14.063 -122.268 1.00 55.25 338 THR A CA 1
ATOM 2709 C C . THR A 1 338 ? 103.809 13.714 -122.330 1.00 55.25 338 THR A C 1
ATOM 2711 O O . THR A 1 338 ? 104.648 14.577 -122.074 1.00 55.25 338 THR A O 1
ATOM 2714 N N . THR A 1 339 ? 104.152 12.477 -122.693 1.00 52.25 339 THR A N 1
ATOM 2715 C CA . THR A 1 339 ? 105.539 11.995 -122.819 1.00 52.25 339 THR A CA 1
ATOM 2716 C C . THR A 1 339 ? 105.981 11.757 -124.265 1.00 52.25 339 THR A C 1
ATOM 2718 O O . THR A 1 339 ? 107.119 11.348 -124.481 1.00 52.25 339 THR A O 1
ATOM 2721 N N . ASP A 1 340 ? 105.129 12.076 -125.244 1.00 46.91 340 ASP A N 1
ATOM 2722 C CA . ASP A 1 340 ? 105.438 11.960 -126.669 1.00 46.91 340 ASP A CA 1
ATOM 2723 C C . ASP A 1 340 ? 106.097 13.255 -127.209 1.00 46.91 340 ASP A C 1
ATOM 2725 O O . ASP A 1 340 ? 105.451 14.312 -127.250 1.00 46.91 340 ASP A O 1
ATOM 2729 N N . PRO A 1 341 ? 107.395 13.233 -127.574 1.00 56.34 341 PRO A N 1
ATOM 2730 C CA . PRO A 1 341 ? 108.137 14.421 -127.995 1.00 56.34 341 PRO A CA 1
ATOM 2731 C C . PRO A 1 341 ? 107.663 15.021 -129.332 1.00 56.34 341 PRO A C 1
ATOM 2733 O O . PRO A 1 341 ? 107.982 16.181 -129.600 1.00 56.34 341 PRO A O 1
ATOM 2736 N N . GLU A 1 342 ? 106.869 14.308 -130.140 1.00 57.91 342 GLU A N 1
ATOM 2737 C CA . GLU A 1 342 ? 106.367 14.818 -131.428 1.00 57.91 342 GLU A CA 1
ATOM 2738 C C . GLU A 1 342 ? 105.195 15.811 -131.276 1.00 57.91 342 GLU A C 1
ATOM 2740 O O . GLU A 1 342 ? 105.077 16.762 -132.051 1.00 57.91 342 GLU A O 1
ATOM 2745 N N . ILE A 1 343 ? 104.378 15.691 -130.221 1.00 56.38 343 ILE A N 1
ATOM 2746 C CA . ILE A 1 343 ? 103.196 16.555 -130.016 1.00 56.38 343 ILE A CA 1
ATOM 2747 C C . ILE A 1 343 ? 103.585 17.918 -129.417 1.00 56.38 343 ILE A C 1
ATOM 2749 O O . ILE A 1 343 ? 102.951 18.940 -129.696 1.00 56.38 343 ILE A O 1
ATOM 2753 N N . LYS A 1 344 ? 104.684 17.979 -128.655 1.00 55.09 344 LYS A N 1
ATOM 2754 C CA . LYS A 1 344 ? 105.181 19.232 -128.066 1.00 55.09 344 LYS A CA 1
ATOM 2755 C C . LYS A 1 344 ? 105.773 20.184 -129.119 1.00 55.09 344 LYS A C 1
ATOM 2757 O O . LYS A 1 344 ? 105.644 21.395 -128.973 1.00 55.09 344 LYS A O 1
ATOM 2762 N N . ALA A 1 345 ? 106.341 19.648 -130.204 1.00 58.03 345 ALA A N 1
ATOM 2763 C CA . ALA A 1 345 ? 106.832 20.439 -131.336 1.00 58.03 345 ALA A CA 1
ATOM 2764 C C . ALA A 1 345 ? 105.689 20.982 -132.223 1.00 58.03 345 ALA A C 1
ATOM 2766 O O . ALA A 1 345 ? 105.792 22.094 -132.742 1.00 58.03 345 ALA A O 1
ATOM 2767 N N . ALA A 1 346 ? 104.571 20.253 -132.337 1.00 58.75 346 ALA A N 1
ATOM 2768 C CA . ALA A 1 346 ? 103.390 20.697 -133.082 1.00 58.75 346 ALA A CA 1
ATOM 2769 C C . ALA A 1 346 ? 102.614 21.817 -132.355 1.00 58.75 346 ALA A C 1
ATOM 2771 O O . ALA A 1 346 ? 102.223 22.801 -132.982 1.00 58.75 346 ALA A O 1
ATOM 2772 N N . GLN A 1 347 ? 102.470 21.736 -131.024 1.00 57.03 347 GLN A N 1
ATOM 2773 C CA . GLN A 1 347 ? 101.752 22.754 -130.239 1.00 57.03 347 GLN A CA 1
ATOM 2774 C C . GLN A 1 347 ? 102.490 24.103 -130.134 1.00 57.03 347 GLN A C 1
ATOM 2776 O O . GLN A 1 347 ? 101.845 25.140 -129.985 1.00 57.03 347 GLN A O 1
ATOM 2781 N N . GLU A 1 348 ? 103.824 24.133 -130.240 1.00 60.09 348 GLU A N 1
ATOM 2782 C CA . GLU A 1 348 ? 104.583 25.395 -130.300 1.00 60.09 348 GLU A CA 1
ATOM 2783 C C . GLU A 1 348 ? 104.635 26.005 -131.712 1.00 60.09 348 GLU A C 1
ATOM 2785 O O . GLU A 1 348 ? 104.769 27.224 -131.825 1.00 60.09 348 GLU A O 1
ATOM 2790 N N . SER A 1 349 ? 104.456 25.200 -132.769 1.00 60.12 349 SER A N 1
ATOM 2791 C CA . SER A 1 349 ? 104.293 25.675 -134.154 1.00 60.12 349 SER A CA 1
ATOM 2792 C C . SER A 1 349 ? 102.939 26.362 -134.355 1.00 60.12 349 SER A C 1
ATOM 2794 O O . SER A 1 349 ? 102.884 27.500 -134.813 1.00 60.12 349 SER A O 1
ATOM 2796 N N . GLU A 1 350 ? 101.851 25.721 -133.920 1.00 63.16 350 GLU A N 1
ATOM 2797 C CA . GLU A 1 350 ? 100.482 26.235 -134.085 1.00 63.16 350 GLU A CA 1
ATOM 2798 C C . GLU A 1 350 ? 100.237 27.495 -133.233 1.00 63.16 350 GLU A C 1
ATOM 2800 O O . GLU A 1 350 ? 99.582 28.448 -133.657 1.00 63.16 350 GLU A O 1
ATOM 2805 N N . LYS A 1 351 ? 100.862 27.578 -132.048 1.00 66.44 351 LYS A N 1
ATOM 2806 C CA . LYS A 1 351 ? 100.804 28.780 -131.203 1.00 66.44 351 LYS A CA 1
ATOM 2807 C C . LYS A 1 351 ? 101.575 29.968 -131.794 1.00 66.44 351 LYS A C 1
ATOM 2809 O O . LYS A 1 351 ? 101.239 31.105 -131.469 1.00 66.44 351 LYS A O 1
ATOM 2814 N N . ARG A 1 352 ? 102.597 29.734 -132.630 1.00 66.94 352 ARG A N 1
ATOM 2815 C CA . ARG A 1 352 ? 103.341 30.800 -133.325 1.00 66.94 352 ARG A CA 1
ATOM 2816 C C . ARG A 1 352 ? 102.548 31.318 -134.528 1.00 66.94 352 ARG A C 1
ATOM 2818 O O . ARG A 1 352 ? 102.408 32.524 -134.675 1.00 66.94 352 ARG A O 1
ATOM 2825 N N . GLU A 1 353 ? 101.925 30.412 -135.279 1.00 69.44 353 GLU A N 1
ATOM 2826 C CA . GLU A 1 353 ? 101.093 30.738 -136.443 1.00 69.44 353 GLU A CA 1
ATOM 2827 C C . GLU A 1 353 ? 99.837 31.541 -136.051 1.00 69.44 353 GLU A C 1
ATOM 2829 O O . GLU A 1 353 ? 99.587 32.601 -136.620 1.00 69.44 353 GLU A O 1
ATOM 2834 N N . ILE A 1 354 ? 99.126 31.138 -134.985 1.00 72.31 354 ILE A N 1
ATOM 2835 C CA . ILE A 1 354 ? 97.964 31.890 -134.463 1.00 72.31 354 ILE A CA 1
ATOM 2836 C C . ILE A 1 354 ? 98.370 33.291 -133.973 1.00 72.31 354 ILE A C 1
ATOM 2838 O O . ILE A 1 354 ? 97.603 34.247 -134.104 1.00 72.31 354 ILE A O 1
ATOM 2842 N N . MET A 1 355 ? 99.572 33.443 -133.409 1.00 72.38 355 MET A N 1
ATOM 2843 C CA . MET A 1 355 ? 100.038 34.734 -132.894 1.00 72.38 355 MET A CA 1
ATOM 2844 C C . MET A 1 355 ? 100.434 35.699 -134.021 1.00 72.38 355 MET A C 1
ATOM 2846 O O . MET A 1 355 ? 100.165 36.894 -133.897 1.00 72.38 355 MET A O 1
ATOM 2850 N N . ASP A 1 356 ? 100.980 35.191 -135.130 1.00 72.62 356 ASP A N 1
ATOM 2851 C CA . ASP A 1 356 ? 101.287 35.994 -136.320 1.00 72.62 356 ASP A CA 1
ATOM 2852 C C . ASP A 1 356 ? 100.005 36.426 -137.057 1.00 72.62 356 ASP A C 1
ATOM 2854 O O . ASP A 1 356 ? 99.887 37.592 -137.437 1.00 72.62 356 ASP A O 1
ATOM 2858 N N . THR A 1 357 ? 98.977 35.567 -137.139 1.00 72.94 357 THR A N 1
ATOM 2859 C CA . THR A 1 357 ? 97.680 35.949 -137.744 1.00 72.94 357 THR A CA 1
ATOM 2860 C C . THR A 1 357 ? 96.935 37.003 -136.918 1.00 72.94 357 THR A C 1
ATOM 2862 O O . THR A 1 357 ? 96.313 37.912 -137.470 1.00 72.94 357 THR A O 1
ATOM 2865 N N . ILE A 1 358 ? 96.999 36.923 -135.582 1.00 73.25 358 ILE A N 1
ATOM 2866 C CA . ILE A 1 358 ? 96.418 37.952 -134.701 1.00 73.25 358 ILE A CA 1
ATOM 2867 C C . ILE A 1 358 ? 97.137 39.298 -134.888 1.00 73.25 358 ILE A C 1
ATOM 2869 O O . ILE A 1 358 ? 96.495 40.346 -134.807 1.00 73.25 358 ILE A O 1
ATOM 2873 N N . LYS A 1 359 ? 98.444 39.285 -135.178 1.00 75.06 359 LYS A N 1
ATOM 2874 C CA . LYS A 1 359 ? 99.234 40.500 -135.396 1.00 75.06 359 LYS A CA 1
ATOM 2875 C C . LYS A 1 359 ? 98.952 41.148 -136.756 1.00 75.06 359 LYS A C 1
ATOM 2877 O O . LYS A 1 359 ? 98.714 42.349 -136.795 1.00 75.06 359 LYS A O 1
ATOM 2882 N N . GLU A 1 360 ? 98.852 40.368 -137.835 1.00 74.12 360 GLU A N 1
ATOM 2883 C CA . GLU A 1 360 ? 98.458 40.889 -139.158 1.00 74.12 360 GLU A CA 1
ATOM 2884 C C . GLU A 1 360 ? 97.038 41.473 -139.163 1.00 74.12 360 GLU A C 1
ATOM 2886 O O . GLU A 1 360 ? 96.804 42.535 -139.743 1.00 74.12 360 GLU A O 1
ATOM 2891 N N . MET A 1 361 ? 96.086 40.828 -138.474 1.00 73.44 361 MET A N 1
ATOM 2892 C CA . MET A 1 361 ? 94.736 41.383 -138.328 1.00 73.44 361 MET A CA 1
ATOM 2893 C C . MET A 1 361 ? 94.729 42.687 -137.524 1.00 73.44 361 MET A C 1
ATOM 2895 O O . MET A 1 361 ? 93.939 43.580 -137.829 1.00 73.44 361 MET A O 1
ATOM 2899 N N . HIS A 1 362 ? 95.596 42.820 -136.517 1.00 76.06 362 HIS A N 1
ATOM 2900 C CA . HIS A 1 362 ? 95.717 44.060 -135.757 1.00 76.06 362 HIS A CA 1
ATOM 2901 C C . HIS A 1 362 ? 96.316 45.188 -136.615 1.00 76.06 362 HIS A C 1
ATOM 2903 O O . HIS A 1 362 ? 95.784 46.299 -136.592 1.00 76.06 362 HIS A O 1
ATOM 2909 N N . ASP A 1 363 ? 97.375 44.931 -137.382 1.00 73.69 363 ASP A N 1
ATOM 2910 C CA . ASP A 1 363 ? 98.043 45.966 -138.184 1.00 73.69 363 ASP A CA 1
ATOM 2911 C C . ASP A 1 363 ? 97.159 46.420 -139.365 1.00 73.69 363 ASP A C 1
ATOM 2913 O O . ASP A 1 363 ? 96.980 47.619 -139.581 1.00 73.69 363 ASP A O 1
ATOM 2917 N N . SER A 1 364 ? 96.450 45.493 -140.027 1.00 73.31 364 SER A N 1
ATOM 2918 C CA . SER A 1 364 ? 95.451 45.833 -141.055 1.00 73.31 364 SER A CA 1
ATOM 2919 C C . SER A 1 364 ? 94.278 46.658 -140.507 1.00 73.31 364 SER A C 1
ATOM 2921 O O . SER A 1 364 ? 93.751 47.528 -141.207 1.00 73.31 364 SER A O 1
ATOM 2923 N N . PHE A 1 365 ? 93.854 46.403 -139.265 1.00 73.81 365 PHE A N 1
ATOM 2924 C CA . PHE A 1 365 ? 92.773 47.159 -138.633 1.00 73.81 365 PHE A CA 1
ATOM 2925 C C . PHE A 1 365 ? 93.212 48.581 -138.250 1.00 73.81 365 PHE A C 1
ATOM 2927 O O . PHE A 1 365 ? 92.414 49.514 -138.345 1.00 73.81 365 PHE A O 1
ATOM 2934 N N . VAL A 1 366 ? 94.478 48.769 -137.865 1.00 74.94 366 VAL A N 1
ATOM 2935 C CA . VAL A 1 366 ? 95.046 50.091 -137.553 1.00 74.94 366 VAL A CA 1
ATOM 2936 C C . VAL A 1 366 ? 95.222 50.930 -138.825 1.00 74.94 366 VAL A C 1
ATOM 2938 O O . VAL A 1 366 ? 94.770 52.077 -138.845 1.00 74.94 366 VAL A O 1
ATOM 2941 N N . ASP A 1 367 ? 95.736 50.350 -139.913 1.00 73.44 367 ASP A N 1
ATOM 2942 C CA . ASP A 1 367 ? 95.890 51.047 -141.202 1.00 73.44 367 ASP A CA 1
ATOM 2943 C C . ASP A 1 367 ? 94.533 51.481 -141.792 1.00 73.44 367 ASP A C 1
ATOM 2945 O O . ASP A 1 367 ? 94.376 52.600 -142.291 1.00 73.44 367 ASP A O 1
ATOM 2949 N N . ALA A 1 368 ? 93.498 50.642 -141.657 1.00 71.62 368 ALA A N 1
ATOM 2950 C CA . ALA A 1 368 ? 92.142 50.975 -142.096 1.00 71.62 368 ALA A CA 1
ATOM 2951 C C . ALA A 1 368 ? 91.510 52.131 -141.294 1.00 71.62 368 ALA A C 1
ATOM 2953 O O . ALA A 1 368 ? 90.664 52.861 -141.823 1.00 71.62 368 ALA A O 1
ATOM 2954 N N . ILE A 1 369 ? 91.908 52.318 -140.029 1.00 71.75 369 ILE A N 1
ATOM 2955 C CA . ILE A 1 369 ? 91.457 53.437 -139.189 1.00 71.75 369 ILE A CA 1
ATOM 2956 C C . ILE A 1 369 ? 92.194 54.735 -139.561 1.00 71.75 369 ILE A C 1
ATOM 2958 O O . ILE A 1 369 ? 91.557 55.794 -139.612 1.00 71.75 369 ILE A O 1
ATOM 2962 N N . GLU A 1 370 ? 93.492 54.682 -139.876 1.00 70.56 370 GLU A N 1
ATOM 2963 C CA . GLU A 1 370 ? 94.265 55.867 -140.278 1.00 70.56 370 GLU A CA 1
ATOM 2964 C C . GLU A 1 370 ? 93.876 56.396 -141.674 1.00 70.56 370 GLU A C 1
ATOM 2966 O O . GLU A 1 370 ? 93.720 57.611 -141.843 1.00 70.56 370 GLU A O 1
ATOM 2971 N N . GLU A 1 371 ? 93.591 55.517 -142.643 1.00 70.31 371 GLU A N 1
ATOM 2972 C CA . GLU A 1 371 ? 93.094 55.896 -143.981 1.00 70.31 371 GLU A CA 1
ATOM 2973 C C . GLU A 1 371 ? 91.709 56.582 -143.893 1.00 70.31 371 GLU A C 1
ATOM 2975 O O . GLU A 1 371 ? 91.464 57.623 -144.515 1.00 70.31 371 GLU A O 1
ATOM 2980 N N . ASN A 1 372 ? 90.812 56.076 -143.032 1.00 66.69 372 ASN A N 1
ATOM 2981 C CA . ASN A 1 372 ? 89.484 56.670 -142.809 1.00 66.69 372 ASN A CA 1
ATOM 2982 C C . ASN A 1 372 ? 89.556 58.053 -142.138 1.00 66.69 372 ASN A C 1
ATOM 2984 O O . ASN A 1 372 ? 88.747 58.937 -142.435 1.00 66.69 372 ASN A O 1
ATOM 2988 N N . MET A 1 373 ? 90.533 58.275 -141.249 1.00 70.44 373 MET A N 1
ATOM 2989 C CA . MET A 1 373 ? 90.755 59.589 -140.635 1.00 70.44 373 MET A CA 1
ATOM 2990 C C . MET A 1 373 ? 91.381 60.605 -141.603 1.00 70.44 373 MET A C 1
ATOM 2992 O O . MET A 1 373 ? 91.163 61.809 -141.438 1.00 70.44 373 MET A O 1
ATOM 2996 N N . ARG A 1 374 ? 92.103 60.155 -142.639 1.00 65.75 374 ARG A N 1
ATOM 2997 C CA . ARG A 1 374 ? 92.700 61.030 -143.661 1.00 65.75 374 ARG A CA 1
ATOM 2998 C C . ARG A 1 374 ? 91.680 61.512 -144.702 1.00 65.75 374 ARG A C 1
ATOM 3000 O O . ARG A 1 374 ? 91.769 62.657 -145.139 1.00 65.75 374 ARG A O 1
ATOM 3007 N N . LEU A 1 375 ? 90.668 60.701 -145.019 1.00 64.69 375 LEU A N 1
ATOM 3008 C CA . LEU A 1 375 ? 89.606 61.039 -145.980 1.00 64.69 375 LEU A CA 1
ATOM 3009 C C . LEU A 1 375 ? 88.513 61.983 -145.434 1.00 64.69 375 LEU A C 1
ATOM 3011 O O . LEU A 1 375 ? 87.754 62.533 -146.221 1.00 64.69 375 LEU A O 1
ATOM 3015 N N . ARG A 1 376 ? 88.435 62.221 -144.115 1.00 63.09 376 ARG A N 1
ATOM 3016 C CA . ARG A 1 376 ? 87.445 63.140 -143.497 1.00 63.09 376 ARG A CA 1
ATOM 3017 C C . ARG A 1 376 ? 87.978 64.544 -143.162 1.00 63.09 376 ARG A C 1
ATOM 3019 O O . ARG A 1 376 ? 87.269 65.325 -142.533 1.00 63.09 376 ARG A O 1
ATOM 3026 N N . LYS A 1 377 ? 89.225 64.861 -143.534 1.00 58.69 377 LYS A N 1
ATOM 3027 C CA . LYS A 1 377 ? 89.838 66.201 -143.382 1.00 58.69 377 LYS A CA 1
ATOM 3028 C C . LYS A 1 377 ? 89.921 66.999 -144.702 1.00 58.69 377 LYS A C 1
ATOM 3030 O O . LYS A 1 377 ? 90.625 68.006 -144.749 1.00 58.69 377 LYS A O 1
ATOM 3035 N N . GLN A 1 378 ? 89.192 66.571 -145.734 1.00 50.81 378 GLN A N 1
ATOM 3036 C CA . GLN A 1 378 ? 88.742 67.386 -146.873 1.00 50.81 378 GLN A CA 1
ATOM 3037 C C . GLN A 1 378 ? 87.229 67.549 -146.767 1.00 50.81 378 GLN A C 1
ATOM 3039 O O . GLN A 1 378 ? 86.744 68.632 -147.160 1.00 50.81 378 GLN A O 1
#

Solvent-accessible surface area (backbone atoms only — not comparable to full-atom values): 21562 Å² total; per-residue (Å²): 108,68,68,55,52,43,59,74,73,62,56,91,67,96,78,50,76,68,50,61,66,62,26,45,51,68,55,47,51,58,51,48,48,54,58,47,31,74,80,37,79,84,63,75,94,80,79,89,67,55,68,42,58,58,52,49,53,49,40,58,75,73,60,56,91,65,96,81,56,61,73,55,52,74,44,29,43,82,36,30,71,60,49,45,50,54,50,44,51,51,52,52,53,49,51,49,54,75,72,47,58,73,70,55,60,76,60,62,67,88,77,77,95,71,93,73,96,65,90,76,67,84,47,52,76,53,56,66,57,51,51,51,54,48,64,69,63,57,79,81,66,98,65,97,71,64,62,65,65,52,51,53,51,50,48,40,67,21,66,40,83,81,72,59,68,69,60,54,52,50,53,51,50,53,50,51,53,49,50,53,53,51,51,55,51,49,53,55,48,52,52,52,50,53,52,52,52,53,51,50,53,51,48,52,52,50,53,52,50,52,51,54,50,51,50,49,52,53,52,51,49,53,52,48,55,53,48,52,52,52,50,54,51,52,52,50,50,51,52,51,52,51,50,50,51,54,52,51,52,53,51,50,51,52,50,52,54,49,51,56,50,52,51,51,52,52,51,50,50,51,50,52,52,48,56,50,48,52,53,49,50,54,52,48,52,50,52,49,53,53,50,50,54,50,51,52,50,50,50,50,53,52,51,52,52,51,50,54,52,49,52,52,49,49,51,49,50,53,49,51,50,52,49,49,52,51,51,48,54,51,48,54,51,52,57,58,65,73,70,44,75,70,60,62,58,51,58,58,50,53,56,49,53,56,51,52,54,54,48,53,56,49,54,55,53,51,52,57,52,54,55,57,60,60,68,72,78,116